Protein AF-A0A919Q0Z6-F1 (afdb_monomer_lite)

Radius of gyration: 33.82 Å; chains: 1; bounding box: 72×71×109 Å

Sequence (475 aa):
MARLAQVIHEHSEQFLPAFARLVAPAEGQSQGYSPLHFELVGRSPQAAGGERELGRWSGFGGCSFVVGEDGRPLDGAAARTTGNVLPLFQGHVELLLTDRRLLAVITEGQTAVGKVGGDTGQLLALVFPLERIESVGVEKRLGAFGGEREGRLSITNIQHVVTLYLDEARPGTKRSILEALVAPVVVARRPTAGALEAVQLAAVERGDREDDEGEYVVLFLHPHSALGDVTTIQPCPSTDPAELAGKAIELLAPRLPGLADADGDAPARALYDVAADALRGLGESDAFVEFAANPVNSSLVRRMLQGAARDDAGLAERIAAAVAAVPQQPPTWHQEVTHGGAAPTAIRPDVRVPAPVTGQRKGPSGGVLVAVFVAVTLCSLALLRWVSTWNFVVLLILLAALAVVVVNVMSEKFADWAFEPFMRRAREKVGKPIQDPETGVEYVPWQHRPLSRQATLILLLAAVVGLALLRLWLG

pLDDT: mean 77.8, std 19.35, range [29.91, 97.94]

Secondary structure (DSSP, 8-state):
-HHHHHHHHHTTTTSSSEEEEEEPPPTT-EEEEGGGTEEEETTEEEPPTTPPEEEEEEEEEEEEEEE-TTSPBPPHHHHTTS-EEEEEEEEEEEEEEESSEEEEEEEEEEETTEEESGGG-EEEEEEEEGGGEEEEEEEEEE-TTS-EEEEEEEEEETTTTEEEEEEEEESS-HHHHHHHHHHHHHHHHGGG--HHHHHHHHHHHTT--EEETTEEEEESS--STTS--------PPP--HHHHHHHHHHHHTTTGGGTTSTT--HHHHHHHHHHHHHHHHTT-HHHHHHHHH-TT--HHHHHHHHHHHHH-HHHHHHHHHHHHHS--PPP-----------PPPP-----PPPPP------PPPTHHHHHHHHHHHHHHHHHHHH--TTSHHHHHHHHHHHHHHHHHHHHHHHHHHHHHHHHHHHHHHS-S-EE-TTT-PEE-------S-HHHHHHHHHHHHHHHHHHHHHH-

Foldseek 3Di:
DVQLLVQCAVCQLVDAQRKHKDQFDDAQDWDADPSQRWIHHRQATDDHPPWAWLDKKKAWWWKKFWADPSNHHDQLVVRQPDTDIDTQWTAIWMWTDILFWIKIKHQATQGSNGGHHDPVSIIMITIHGLLFWFKWKWWWDQDPVRDTDTAKIWTAGRNRRMIIIGRDMPDDGSVVVRVSSLVSSLVRNVVVDDPVLVVLNVCVVVVNWDDDPTMTMRGSDPPPPPPDDDDDDDDDPDLQQLVLLVLLLVLQLVQLVPLVDPPGDVLNVQSLVLLCVLCVVVVNNVVSVVCSVPVVPCPVSSVSSSVSCVVDVVSSVSSSVSSVSRDDDDDDPDDDPDDDDDDDDDDDDDDDDDDDDDPDDDDDDPVVVVVVVVVVVVVVVVVVVPDDPVCVVVVVVVVVVVVVVCCVVCVVVVCCVVCVVVVVVVVVPPPDFDQDPVPRDTDDPDDDPPPPPVVVVVVVVVVVVVVVVVVVVVD

Organism: NCBI:txid685454

Structure (mmCIF, N/CA/C/O backbone):
data_AF-A0A919Q0Z6-F1
#
_entry.id   AF-A0A919Q0Z6-F1
#
loop_
_atom_site.group_PDB
_atom_site.id
_atom_site.type_symbol
_atom_site.label_atom_id
_atom_site.label_alt_id
_atom_site.label_comp_id
_atom_site.label_asym_id
_atom_site.label_entity_id
_atom_site.label_seq_id
_atom_site.pdbx_PDB_ins_code
_atom_site.Cartn_x
_atom_site.Cartn_y
_atom_site.Cartn_z
_atom_site.occupancy
_atom_site.B_iso_or_equiv
_atom_site.auth_seq_id
_atom_site.auth_comp_id
_atom_site.auth_asym_id
_atom_site.auth_atom_id
_atom_site.pdbx_PDB_model_num
ATOM 1 N N . MET A 1 1 ? -16.262 20.160 -0.438 1.00 55.91 1 MET A N 1
ATOM 2 C CA . MET A 1 1 ? -15.847 18.908 0.238 1.00 55.91 1 MET A CA 1
ATOM 3 C C . MET A 1 1 ? -16.934 17.836 0.289 1.00 55.91 1 MET A C 1
ATOM 5 O O . MET A 1 1 ? -16.603 16.708 -0.033 1.00 55.91 1 MET A O 1
ATOM 9 N N . ALA A 1 2 ? -18.207 18.140 0.597 1.00 59.75 2 ALA A N 1
ATOM 10 C CA . ALA A 1 2 ? -19.275 17.119 0.643 1.00 59.75 2 ALA A CA 1
ATOM 11 C C . ALA A 1 2 ? -19.393 16.263 -0.640 1.00 59.75 2 ALA A C 1
ATOM 13 O O . ALA A 1 2 ? -19.505 15.047 -0.556 1.00 59.75 2 ALA A O 1
ATOM 14 N N . ARG A 1 3 ? -19.258 16.884 -1.822 1.00 77.88 3 ARG A N 1
ATOM 15 C CA . ARG A 1 3 ? -19.274 16.178 -3.117 1.00 77.88 3 ARG A CA 1
ATOM 16 C C . ARG A 1 3 ? -18.065 15.257 -3.329 1.00 77.88 3 ARG A C 1
ATOM 18 O O . ARG A 1 3 ? -18.211 14.191 -3.899 1.00 77.88 3 ARG A O 1
ATOM 25 N N . LEU A 1 4 ? -16.890 15.656 -2.842 1.00 75.56 4 LEU A N 1
ATOM 26 C CA . LEU A 1 4 ? -15.650 14.887 -2.972 1.00 75.56 4 LEU A CA 1
ATOM 27 C C . LEU A 1 4 ? -15.687 13.635 -2.089 1.00 75.56 4 LEU A C 1
ATOM 29 O O . LEU A 1 4 ? -15.436 12.541 -2.571 1.00 75.56 4 LEU A O 1
ATOM 33 N N . ALA A 1 5 ? -16.084 13.789 -0.823 1.00 73.38 5 ALA A N 1
ATOM 34 C CA . ALA A 1 5 ? -16.272 12.671 0.102 1.00 73.38 5 ALA A CA 1
ATOM 35 C C . ALA A 1 5 ? -17.281 11.639 -0.427 1.00 73.38 5 ALA A C 1
ATOM 37 O O . ALA A 1 5 ? -17.071 10.437 -0.286 1.00 73.38 5 ALA A O 1
ATOM 38 N N . GLN A 1 6 ? -18.360 12.113 -1.059 1.00 78.69 6 GLN A N 1
ATOM 39 C CA . GLN A 1 6 ? -19.357 11.254 -1.689 1.00 78.69 6 GLN A CA 1
ATOM 40 C C . GLN A 1 6 ? -18.779 10.485 -2.884 1.00 78.69 6 GLN A C 1
ATOM 42 O O . GLN A 1 6 ? -18.912 9.269 -2.921 1.00 78.69 6 GLN A O 1
ATOM 47 N N . VAL A 1 7 ? -18.077 11.157 -3.804 1.00 77.50 7 VAL A N 1
ATOM 48 C CA . VAL A 1 7 ? -17.425 10.504 -4.957 1.00 77.50 7 VAL A CA 1
ATOM 49 C C . VAL A 1 7 ? -16.392 9.470 -4.493 1.00 77.50 7 VAL A C 1
ATOM 51 O O . VAL A 1 7 ? -16.386 8.342 -4.972 1.00 77.50 7 VAL A O 1
ATOM 54 N N . ILE A 1 8 ? -15.563 9.810 -3.503 1.00 75.62 8 ILE A N 1
ATOM 55 C CA . ILE A 1 8 ? -14.590 8.886 -2.896 1.00 75.62 8 ILE A CA 1
ATOM 56 C C . ILE A 1 8 ? -15.295 7.646 -2.329 1.00 75.62 8 ILE A C 1
ATOM 58 O O . ILE A 1 8 ? -14.799 6.534 -2.478 1.00 75.62 8 ILE A O 1
ATOM 62 N N . HIS A 1 9 ? -16.453 7.824 -1.687 1.00 77.12 9 HIS A N 1
ATOM 63 C CA . HIS A 1 9 ? -17.228 6.715 -1.142 1.00 77.12 9 HIS A CA 1
ATOM 64 C C . HIS A 1 9 ? -17.877 5.850 -2.232 1.00 77.12 9 HIS A C 1
ATOM 66 O O . HIS A 1 9 ? -17.826 4.632 -2.131 1.00 77.12 9 HIS A O 1
ATOM 72 N N . GLU A 1 10 ? -18.451 6.461 -3.271 1.00 78.25 10 GLU A N 1
ATOM 73 C CA . GLU A 1 10 ? -19.107 5.761 -4.388 1.00 78.25 10 GLU A CA 1
ATOM 74 C C . GLU A 1 10 ? -18.118 4.939 -5.228 1.00 78.25 10 GLU A C 1
ATOM 76 O O . GLU A 1 10 ? -18.480 3.896 -5.764 1.00 78.25 10 GLU A O 1
ATOM 81 N N . HIS A 1 11 ? -16.862 5.383 -5.311 1.00 76.50 11 HIS A N 1
ATOM 82 C CA . HIS A 1 11 ? -15.800 4.719 -6.067 1.00 76.50 11 HIS A CA 1
ATOM 83 C C . HIS A 1 11 ? -14.819 3.938 -5.183 1.00 76.50 11 HIS A C 1
ATOM 85 O O . HIS A 1 11 ? -13.773 3.523 -5.674 1.00 76.50 11 HIS A O 1
ATOM 91 N N . SER A 1 12 ? -15.116 3.729 -3.895 1.00 76.44 12 SER A N 1
ATOM 92 C CA . SER A 1 12 ? -14.146 3.238 -2.901 1.00 76.44 12 SER A CA 1
ATOM 93 C C . SER A 1 12 ? -13.518 1.875 -3.237 1.00 76.44 12 SER A C 1
ATOM 95 O O . SER A 1 12 ? -12.391 1.585 -2.838 1.00 76.44 12 SER A O 1
ATOM 97 N N . GLU A 1 13 ? -14.227 1.059 -4.016 1.00 76.62 13 GLU A N 1
ATOM 98 C CA . GLU A 1 13 ? -13.803 -0.266 -4.487 1.00 76.62 13 GLU A CA 1
ATOM 99 C C . GLU A 1 13 ? -12.874 -0.208 -5.712 1.00 76.62 13 GLU A C 1
ATOM 101 O O . GLU A 1 13 ? -12.183 -1.177 -6.009 1.00 76.62 13 GLU A O 1
ATOM 106 N N . GLN A 1 14 ? -12.831 0.932 -6.409 1.00 74.81 14 GLN A N 1
ATOM 107 C CA . GLN A 1 14 ? -11.940 1.183 -7.548 1.00 74.81 14 GLN A CA 1
ATOM 108 C C . GLN A 1 14 ? -10.579 1.737 -7.106 1.00 74.81 14 GLN A C 1
ATOM 110 O O . GLN A 1 14 ? -9.629 1.737 -7.888 1.00 74.81 14 GLN A O 1
ATOM 115 N N . PHE A 1 15 ? -10.469 2.213 -5.861 1.00 71.88 15 PHE A N 1
ATOM 116 C CA . PHE A 1 15 ? -9.186 2.603 -5.288 1.00 71.88 15 PHE A CA 1
ATOM 117 C C . PHE A 1 15 ? -8.347 1.367 -4.977 1.00 71.88 15 PHE A C 1
ATOM 119 O O . PHE A 1 15 ? -8.855 0.279 -4.714 1.00 71.88 15 PHE A O 1
ATOM 126 N N . LEU A 1 16 ? -7.034 1.552 -4.958 1.00 71.38 16 LEU A N 1
ATOM 127 C CA . LEU A 1 16 ? -6.092 0.561 -4.466 1.00 71.38 16 LEU A CA 1
ATOM 128 C C . LEU A 1 16 ? -5.193 1.248 -3.431 1.00 71.38 16 LEU A C 1
ATOM 130 O O . LEU A 1 16 ? -4.448 2.155 -3.800 1.00 71.38 16 LEU A O 1
ATOM 134 N N . PRO A 1 17 ? -5.256 0.860 -2.143 1.00 81.12 17 PRO A N 1
ATOM 135 C CA . PRO A 1 17 ? -6.143 -0.140 -1.553 1.00 81.12 17 PRO A CA 1
ATOM 136 C C . PRO A 1 17 ? -7.622 0.195 -1.748 1.00 81.12 17 PRO A C 1
ATOM 138 O O . PRO A 1 17 ? -8.034 1.354 -1.674 1.00 81.12 17 PRO A O 1
ATOM 141 N N . ALA A 1 18 ? -8.417 -0.847 -1.942 1.00 88.06 18 ALA A N 1
ATOM 142 C CA . ALA A 1 18 ? -9.860 -0.712 -1.938 1.00 88.06 18 ALA A CA 1
ATOM 143 C C . ALA A 1 18 ? -10.320 -0.534 -0.487 1.00 88.06 18 ALA A C 1
ATOM 145 O O . ALA A 1 18 ? -9.748 -1.135 0.431 1.00 88.06 18 ALA A O 1
ATOM 146 N N . PHE A 1 19 ? -11.323 0.309 -0.257 1.00 90.69 19 PHE A N 1
ATOM 147 C CA . PHE A 1 19 ? -11.810 0.584 1.093 1.00 90.69 19 PHE A CA 1
ATOM 148 C C . PHE A 1 19 ? -13.331 0.639 1.158 1.00 90.69 19 PHE A C 1
ATOM 150 O O . PHE A 1 19 ? -14.014 0.821 0.155 1.00 90.69 19 PHE A O 1
ATOM 157 N N . ALA A 1 20 ? -13.876 0.463 2.357 1.00 91.31 20 ALA A N 1
ATOM 158 C CA . ALA A 1 20 ? -15.306 0.562 2.611 1.00 91.31 20 ALA A CA 1
ATOM 159 C C . ALA A 1 20 ? -15.561 1.034 4.040 1.00 91.31 20 ALA A C 1
ATOM 161 O O . ALA A 1 20 ? -14.877 0.632 4.985 1.00 91.31 20 ALA A O 1
ATOM 162 N N . ARG A 1 21 ? -16.578 1.882 4.207 1.00 92.62 21 ARG A N 1
ATOM 163 C CA . ARG A 1 21 ? -17.091 2.237 5.530 1.00 92.62 21 ARG A CA 1
ATOM 164 C C . ARG A 1 21 ? -18.138 1.207 5.927 1.00 92.62 21 ARG A C 1
ATOM 166 O O . ARG A 1 21 ? -19.148 1.070 5.243 1.00 92.62 21 ARG A O 1
ATOM 173 N N . LEU A 1 22 ? -17.898 0.500 7.022 1.00 93.44 22 LEU A N 1
ATOM 174 C CA . LEU A 1 22 ? -18.736 -0.606 7.479 1.00 93.44 22 LEU A CA 1
ATOM 175 C C . LEU A 1 22 ? -19.342 -0.280 8.842 1.00 93.44 22 LEU A C 1
ATOM 177 O O . LEU A 1 22 ? -18.814 0.539 9.594 1.00 93.44 22 LEU A O 1
ATOM 181 N N . VAL A 1 23 ? -20.449 -0.939 9.165 1.00 94.12 23 VAL A N 1
ATOM 182 C CA . VAL A 1 23 ? -20.985 -0.973 10.528 1.00 94.12 23 VAL A CA 1
ATOM 183 C C . VAL A 1 23 ? -20.363 -2.177 11.221 1.00 94.12 23 VAL A C 1
ATOM 185 O O . VAL A 1 23 ? -20.382 -3.273 10.669 1.00 94.12 23 VAL A O 1
ATOM 188 N N . ALA A 1 24 ? -19.785 -1.971 12.400 1.00 93.44 24 ALA A N 1
ATOM 189 C CA . ALA A 1 24 ? -19.215 -3.056 13.180 1.00 93.44 24 ALA A CA 1
ATOM 190 C C . ALA A 1 24 ? -20.329 -4.029 13.606 1.00 93.44 24 ALA A C 1
ATOM 192 O O . ALA A 1 24 ? -21.329 -3.574 14.178 1.00 93.44 24 ALA A O 1
ATOM 193 N N . PRO A 1 25 ? -20.178 -5.345 13.378 1.00 93.19 25 PRO A N 1
ATOM 194 C CA . PRO A 1 25 ? -21.082 -6.326 13.958 1.00 93.19 25 PRO A CA 1
ATOM 195 C C . PRO A 1 25 ? -21.065 -6.255 15.491 1.00 93.19 25 PRO A C 1
ATOM 197 O O . PRO A 1 25 ? -20.121 -5.751 16.112 1.00 93.19 25 PRO A O 1
ATOM 200 N N . ALA A 1 26 ? -22.122 -6.781 16.114 1.00 91.62 26 ALA A N 1
ATOM 201 C CA . ALA A 1 26 ? -22.156 -6.920 17.564 1.00 91.62 26 ALA A CA 1
ATOM 202 C C . ALA A 1 26 ? -20.984 -7.790 18.051 1.00 91.62 26 ALA A C 1
ATOM 204 O O . ALA A 1 26 ? -20.453 -8.625 17.315 1.00 91.62 26 ALA A O 1
ATOM 205 N N . GLU A 1 27 ? -20.574 -7.607 19.305 1.00 90.88 27 GLU A N 1
ATOM 206 C CA . GLU A 1 27 ? -19.473 -8.376 19.882 1.00 90.88 27 GLU A CA 1
ATOM 207 C C . GLU A 1 27 ? -19.738 -9.890 19.765 1.00 90.88 27 GLU A C 1
ATOM 209 O O . GLU A 1 27 ? -20.820 -10.377 20.094 1.00 90.88 27 GLU A O 1
ATOM 214 N N . GLY A 1 28 ? -18.762 -10.628 19.229 1.00 90.12 28 GLY A N 1
ATOM 215 C CA . GLY A 1 28 ? -18.873 -12.067 18.966 1.00 90.12 28 GLY A CA 1
ATOM 216 C C . GLY A 1 28 ? -19.616 -12.456 17.680 1.00 90.12 28 GLY A C 1
ATOM 217 O O . GLY A 1 28 ? -19.629 -13.637 17.338 1.00 90.12 28 GLY A O 1
ATOM 218 N N . GLN A 1 29 ? -20.199 -11.507 16.942 1.00 93.50 29 GLN A N 1
ATOM 219 C CA . GLN A 1 29 ? -20.755 -11.768 15.613 1.00 93.50 29 GLN A CA 1
ATOM 220 C C . GLN A 1 29 ? -19.694 -11.580 14.530 1.00 93.50 29 GLN A C 1
ATOM 222 O O . GLN A 1 29 ? -18.863 -10.670 14.604 1.00 93.50 29 GLN A O 1
ATOM 227 N N . SER A 1 30 ? -19.753 -12.448 13.518 1.00 91.56 30 SER A N 1
ATOM 228 C CA . SER A 1 30 ? -18.945 -12.335 12.309 1.00 91.56 30 SER A CA 1
ATOM 229 C C . SER A 1 30 ? -19.768 -11.723 11.179 1.00 91.56 30 SER A C 1
ATOM 231 O O . SER A 1 30 ? -20.939 -12.069 11.005 1.00 91.56 30 SER A O 1
ATOM 233 N N . GLN A 1 31 ? -19.162 -10.817 10.416 1.00 92.75 31 GLN A N 1
ATOM 234 C CA . GLN A 1 31 ? -19.767 -10.224 9.229 1.00 92.75 31 GLN A CA 1
ATOM 235 C C . GLN A 1 31 ? -18.758 -10.193 8.082 1.00 92.75 31 GLN A C 1
ATOM 237 O O . GLN A 1 31 ? -17.675 -9.625 8.211 1.00 92.75 31 GLN A O 1
ATOM 242 N N . GLY A 1 32 ? -19.143 -10.779 6.948 1.00 89.06 32 GLY A N 1
ATOM 243 C CA . GLY A 1 32 ? -18.411 -10.670 5.692 1.00 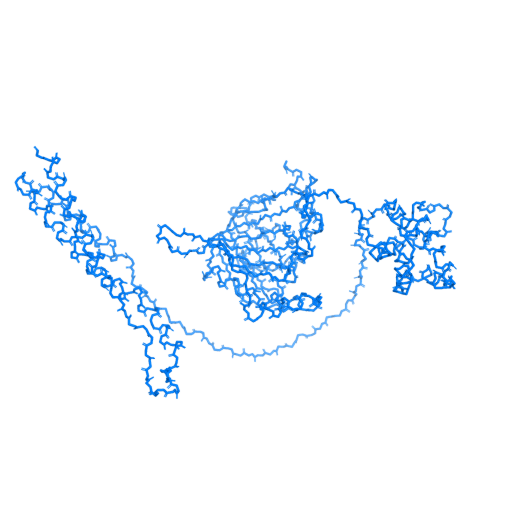89.06 32 GLY A CA 1
ATOM 244 C C . GLY A 1 32 ? -18.871 -9.466 4.866 1.00 89.06 32 GLY A C 1
ATOM 245 O O . GLY A 1 32 ? -20.062 -9.159 4.809 1.00 89.06 32 GLY A O 1
ATOM 246 N N . TYR A 1 33 ? -17.935 -8.815 4.184 1.00 87.50 33 TYR A N 1
ATOM 247 C CA . TYR A 1 33 ? -18.174 -7.792 3.173 1.00 87.50 33 TYR A CA 1
ATOM 248 C C . TYR A 1 33 ? -17.597 -8.272 1.839 1.00 87.50 33 TYR A C 1
ATOM 250 O O . TYR A 1 33 ? -16.385 -8.236 1.614 1.00 87.50 33 TYR A O 1
ATOM 258 N N . SER A 1 34 ? -18.480 -8.768 0.968 1.00 84.00 34 SER A N 1
ATOM 259 C CA . SER A 1 34 ? -18.100 -9.447 -0.278 1.00 84.00 34 SER A CA 1
ATOM 260 C C . SER A 1 34 ? -17.273 -8.596 -1.243 1.00 84.00 34 SER A C 1
ATOM 262 O O . SER A 1 34 ? -16.330 -9.157 -1.792 1.00 84.00 34 SER A O 1
ATOM 264 N N . PRO A 1 35 ? -17.553 -7.296 -1.463 1.00 79.94 35 PRO A N 1
ATOM 265 C CA . PRO A 1 35 ? -16.808 -6.535 -2.469 1.00 79.94 35 PRO A CA 1
ATOM 266 C C . PRO A 1 35 ? -15.308 -6.418 -2.181 1.00 79.94 35 PRO A C 1
ATOM 268 O O . PRO A 1 35 ? -14.501 -6.337 -3.098 1.00 79.94 35 PRO A O 1
ATOM 271 N N . LEU A 1 36 ? -14.920 -6.485 -0.903 1.00 79.88 36 LEU A N 1
ATOM 272 C CA . LEU A 1 36 ? -13.516 -6.524 -0.481 1.00 79.88 36 LEU A CA 1
ATOM 273 C C . LEU A 1 36 ? -13.082 -7.913 0.000 1.00 79.88 36 LEU A C 1
ATOM 275 O O . LEU A 1 36 ? -11.980 -8.053 0.526 1.00 79.88 36 LEU A O 1
ATOM 279 N N . HIS A 1 37 ? -13.950 -8.926 -0.100 1.00 86.50 37 HIS A N 1
ATOM 280 C CA . HIS A 1 37 ? -13.793 -10.242 0.531 1.00 86.50 37 HIS A CA 1
ATOM 281 C C . HIS A 1 37 ? -13.357 -10.154 2.000 1.00 86.50 37 HIS A C 1
ATOM 283 O O . HIS A 1 37 ? -12.488 -10.894 2.441 1.00 86.50 37 HIS A O 1
ATOM 289 N N . PHE A 1 38 ? -13.871 -9.185 2.743 1.00 86.44 38 PHE A N 1
ATOM 290 C CA . PHE A 1 38 ? -13.354 -8.796 4.050 1.00 86.44 38 PHE A CA 1
ATOM 291 C C . PHE A 1 38 ? -14.194 -9.410 5.174 1.00 86.44 38 PHE A C 1
ATOM 293 O O . PHE A 1 38 ? -15.415 -9.376 5.085 1.00 86.44 38 PHE A O 1
ATOM 300 N N . GLU A 1 39 ? -13.581 -9.952 6.228 1.00 91.62 39 GLU A N 1
ATOM 301 C CA . GLU A 1 39 ? -14.304 -10.530 7.372 1.00 91.62 39 GLU A CA 1
ATOM 302 C C . GLU A 1 39 ? -13.998 -9.758 8.662 1.00 91.62 39 GLU A C 1
ATOM 304 O O . GLU A 1 39 ? -12.852 -9.402 8.940 1.00 91.62 39 GLU A O 1
ATOM 309 N N . LEU A 1 40 ? -15.037 -9.499 9.459 1.00 93.44 40 LEU A N 1
ATOM 310 C CA . LEU A 1 40 ? -14.957 -8.852 10.770 1.00 93.44 40 LEU A CA 1
ATOM 311 C C . LEU A 1 40 ? -15.483 -9.774 11.856 1.00 93.44 40 LEU A C 1
ATOM 313 O O . LEU A 1 40 ? -16.508 -10.417 11.653 1.00 93.44 40 LEU A O 1
ATOM 317 N N . VAL A 1 41 ? -14.858 -9.742 13.035 1.00 93.56 41 VAL A N 1
ATOM 318 C CA . VAL A 1 41 ? -15.427 -10.264 14.287 1.00 93.56 41 VAL A CA 1
ATOM 319 C C . VAL A 1 41 ? -15.459 -9.130 15.302 1.00 93.56 41 VAL A C 1
ATOM 321 O O . VAL A 1 41 ? -14.417 -8.647 15.752 1.00 93.56 41 VAL A O 1
ATOM 324 N N . GLY A 1 42 ? -16.660 -8.658 15.637 1.00 92.44 42 GLY A N 1
ATOM 325 C CA . GLY A 1 42 ? -16.822 -7.393 16.354 1.00 92.44 42 GLY A CA 1
ATOM 326 C C . GLY A 1 42 ? -16.197 -6.226 15.575 1.00 92.44 42 GLY A C 1
ATOM 327 O O . GLY A 1 42 ? -16.661 -5.870 14.499 1.00 92.44 42 GLY A O 1
ATOM 328 N N . ARG A 1 43 ? -15.129 -5.618 16.104 1.00 93.25 43 ARG A N 1
ATOM 329 C CA . ARG A 1 43 ? -14.421 -4.493 15.452 1.00 93.25 43 ARG A CA 1
ATOM 330 C C . ARG A 1 43 ? -13.090 -4.878 14.806 1.00 93.25 43 ARG A C 1
ATOM 332 O O . ARG A 1 43 ? -12.455 -4.015 14.208 1.00 93.25 43 ARG A O 1
ATOM 339 N N . SER A 1 44 ? -12.678 -6.135 14.930 1.00 94.00 44 SER A N 1
ATOM 340 C CA . SER A 1 44 ? -11.361 -6.585 14.490 1.00 94.00 44 SER A CA 1
ATOM 341 C C . SER A 1 44 ? -11.449 -7.338 13.161 1.00 94.00 44 SER A C 1
ATOM 343 O O . SER A 1 44 ? -12.383 -8.124 12.968 1.00 94.00 44 SER A O 1
ATOM 345 N N . PRO A 1 45 ? -10.486 -7.134 12.245 1.00 95.81 45 PRO A N 1
ATOM 346 C CA . PRO A 1 45 ? -10.401 -7.904 11.013 1.00 95.81 45 PRO A CA 1
ATOM 347 C C . PRO A 1 45 ? -10.104 -9.379 11.308 1.00 95.81 45 PRO A C 1
ATOM 349 O O . PRO A 1 45 ? -9.355 -9.714 12.236 1.00 95.81 45 PRO A O 1
ATOM 352 N N . GLN A 1 46 ? -10.655 -10.260 10.480 1.00 96.00 46 GLN A N 1
ATOM 353 C CA . GLN A 1 46 ? -10.386 -11.692 10.464 1.00 96.00 46 GLN A CA 1
ATOM 354 C C . GLN A 1 46 ? -9.890 -12.111 9.075 1.00 96.00 46 GLN A C 1
ATOM 356 O O . GLN A 1 46 ? -10.303 -11.557 8.056 1.00 96.00 46 GLN A O 1
ATOM 361 N N . ALA A 1 47 ? -8.971 -13.077 9.041 1.00 94.31 47 ALA A N 1
ATOM 362 C CA . ALA A 1 47 ? -8.528 -13.682 7.793 1.00 94.31 47 ALA A CA 1
ATOM 363 C C . ALA A 1 47 ? -9.704 -14.442 7.168 1.00 94.31 47 ALA A C 1
ATOM 365 O O . ALA A 1 47 ? -10.339 -15.244 7.852 1.00 94.31 47 ALA A O 1
ATOM 366 N N . ALA A 1 48 ? -9.977 -14.190 5.888 1.00 91.62 48 ALA A N 1
ATOM 367 C CA . ALA A 1 48 ? -11.070 -14.857 5.195 1.00 91.62 48 ALA A CA 1
ATOM 368 C C . ALA A 1 48 ? -10.839 -16.371 5.084 1.00 91.62 48 ALA A C 1
ATOM 370 O O . ALA A 1 48 ? -9.708 -16.858 5.172 1.00 91.62 48 ALA A O 1
ATOM 371 N N . GLY A 1 49 ? -11.913 -17.124 4.839 1.00 91.88 49 GLY A N 1
ATOM 372 C CA . GLY A 1 49 ? -11.835 -18.570 4.629 1.00 91.88 49 GLY A CA 1
ATOM 373 C C . GLY A 1 49 ? -10.758 -18.976 3.608 1.00 91.88 49 GLY A C 1
ATOM 374 O O . GLY A 1 49 ? -10.848 -18.650 2.426 1.00 91.88 49 GLY A O 1
ATOM 375 N N . GLY A 1 50 ? -9.747 -19.719 4.069 1.00 93.25 50 GLY A N 1
ATOM 376 C CA . GLY A 1 50 ? -8.628 -20.193 3.243 1.00 93.25 50 GLY A CA 1
ATOM 377 C C . GLY A 1 50 ? -7.385 -19.295 3.240 1.00 93.25 50 GLY A C 1
ATOM 378 O O . GLY A 1 50 ? -6.393 -19.674 2.622 1.00 93.25 50 GLY A O 1
ATOM 379 N N . GLU A 1 51 ? -7.409 -18.154 3.930 1.00 95.19 51 GLU A N 1
ATOM 380 C CA . GLU A 1 51 ? -6.225 -17.325 4.187 1.00 95.19 51 GLU A CA 1
ATOM 381 C C . GLU A 1 51 ? -5.570 -17.691 5.521 1.00 95.19 51 GLU A C 1
ATOM 383 O O . GLU A 1 51 ? -6.236 -18.055 6.495 1.00 95.19 51 GLU A O 1
ATOM 388 N N . ARG A 1 52 ? -4.242 -17.567 5.584 1.00 96.31 52 ARG A N 1
ATOM 389 C CA . ARG A 1 52 ? -3.472 -17.773 6.814 1.00 96.31 52 ARG A CA 1
ATOM 390 C C . ARG A 1 52 ? -3.053 -16.432 7.402 1.00 96.31 52 ARG A C 1
ATOM 392 O O . ARG A 1 52 ? -2.345 -15.672 6.751 1.00 96.31 52 ARG A O 1
ATOM 399 N N . GLU A 1 53 ? -3.421 -16.175 8.657 1.00 97.25 53 GLU A N 1
ATOM 400 C CA . GLU A 1 53 ? -2.905 -15.031 9.422 1.00 97.25 53 GLU A CA 1
ATOM 401 C C . GLU A 1 53 ? -1.392 -15.187 9.650 1.00 97.25 53 GLU A C 1
ATOM 403 O O . GLU A 1 53 ? -0.930 -16.202 10.177 1.00 97.25 53 GLU A O 1
ATOM 408 N N . LEU A 1 54 ? -0.623 -14.184 9.224 1.00 97.12 54 LEU A N 1
ATOM 409 C CA . LEU A 1 54 ? 0.835 -14.130 9.357 1.00 97.12 54 LEU A CA 1
ATOM 410 C C . LEU A 1 54 ? 1.280 -13.148 10.442 1.00 97.12 54 LEU A C 1
ATOM 412 O O . LEU A 1 54 ? 2.324 -13.344 11.061 1.00 97.12 54 LEU A O 1
ATOM 416 N N . GLY A 1 55 ? 0.498 -12.097 10.681 1.00 96.94 55 GLY A N 1
ATOM 417 C CA . GLY A 1 55 ? 0.795 -11.115 11.712 1.00 96.94 55 GLY A CA 1
ATOM 418 C C . GLY A 1 55 ? -0.357 -10.152 11.949 1.00 96.94 55 GLY A C 1
ATOM 419 O O . GLY A 1 55 ? -1.174 -9.905 11.063 1.00 96.94 55 GLY A O 1
ATOM 420 N N . ARG A 1 56 ? -0.408 -9.605 13.163 1.00 97.44 56 ARG A N 1
ATOM 421 C CA . ARG A 1 56 ? -1.438 -8.661 13.590 1.00 97.44 56 ARG A CA 1
ATOM 422 C C . ARG A 1 56 ? -0.830 -7.575 14.455 1.00 97.44 56 ARG A C 1
ATOM 424 O O . ARG A 1 56 ? -0.057 -7.862 15.372 1.00 97.44 56 ARG A O 1
ATOM 431 N N . TRP A 1 57 ? -1.213 -6.337 14.175 1.00 97.44 57 TRP A N 1
ATOM 432 C CA . TRP A 1 57 ? -0.720 -5.153 14.865 1.00 97.44 57 TRP A CA 1
ATOM 433 C C . TRP A 1 57 ? -1.842 -4.153 15.096 1.00 97.44 57 TRP A C 1
ATOM 435 O O . TRP A 1 57 ? -2.875 -4.176 14.446 1.00 97.44 57 TRP A O 1
ATOM 445 N N . SER A 1 58 ? -1.631 -3.255 16.037 1.00 96.56 58 SER A N 1
ATOM 446 C CA . SER A 1 58 ? -2.538 -2.174 16.390 1.00 96.56 58 SER A CA 1
ATOM 447 C C . SER A 1 58 ? -1.722 -0.933 16.709 1.00 96.56 58 SER A C 1
ATOM 449 O O . SER A 1 58 ? -0.574 -1.031 17.151 1.00 96.56 58 SER A O 1
ATOM 451 N N . GLY A 1 59 ? -2.287 0.243 16.486 1.00 95.75 59 GLY A N 1
ATOM 452 C CA . GLY A 1 59 ? -1.549 1.471 16.716 1.00 95.75 59 GLY A CA 1
ATOM 453 C C . GLY A 1 59 ? -2.296 2.720 16.309 1.00 95.75 59 GLY A C 1
ATOM 454 O O . GLY A 1 59 ? -3.523 2.727 16.209 1.00 95.75 59 GLY A O 1
ATOM 455 N N . PHE A 1 60 ? -1.527 3.781 16.100 1.00 96.38 60 PHE A N 1
ATOM 456 C CA . PHE A 1 60 ? -2.017 5.046 15.582 1.00 96.38 60 PHE A CA 1
ATOM 457 C C . PHE A 1 60 ? -1.339 5.315 14.247 1.00 96.38 60 PHE A C 1
ATOM 459 O O . PHE A 1 60 ? -0.116 5.193 14.119 1.00 96.38 60 PHE A O 1
ATOM 466 N N . GLY A 1 61 ? -2.142 5.653 13.251 1.00 95.25 61 GLY A N 1
ATOM 467 C CA . GLY A 1 61 ? -1.667 5.820 11.894 1.00 95.25 61 GLY A CA 1
ATOM 468 C C . GLY A 1 61 ? -2.641 6.601 11.037 1.00 95.25 61 GLY A C 1
ATOM 469 O O . GLY A 1 61 ? -3.628 7.167 11.512 1.00 95.25 61 GLY A O 1
ATOM 470 N N . GLY A 1 62 ? -2.352 6.625 9.750 1.00 94.56 62 GLY A N 1
ATOM 471 C CA . GLY A 1 62 ? -3.197 7.257 8.761 1.00 94.56 62 GLY A CA 1
ATOM 472 C C . GLY A 1 62 ? -2.963 6.673 7.386 1.00 94.56 62 GLY A C 1
ATOM 473 O O . GLY A 1 62 ? -2.062 5.865 7.174 1.00 94.56 62 GLY A O 1
ATOM 474 N N . CYS A 1 63 ? -3.790 7.089 6.446 1.00 93.38 63 CYS A N 1
ATOM 475 C CA . CYS A 1 63 ? -3.607 6.768 5.045 1.00 93.38 63 CYS A CA 1
ATOM 476 C C . CYS A 1 63 ? -3.838 8.031 4.243 1.00 93.38 63 CYS A C 1
ATOM 478 O O . CYS A 1 63 ? -4.817 8.742 4.474 1.00 93.38 63 CYS A O 1
ATOM 480 N N . SER A 1 64 ? -2.951 8.302 3.299 1.00 90.94 64 SER A N 1
ATOM 481 C CA . SER A 1 64 ? -3.107 9.367 2.317 1.00 90.94 64 SER A CA 1
ATOM 482 C C . SER A 1 64 ? -3.183 8.767 0.930 1.00 90.94 64 SER A C 1
ATOM 484 O O . SER A 1 64 ? -2.514 7.771 0.666 1.00 90.94 64 SER A O 1
ATOM 486 N N . PHE A 1 65 ? -3.969 9.379 0.055 1.00 87.12 65 PHE A N 1
ATOM 487 C CA . PHE A 1 65 ? -4.070 8.981 -1.338 1.00 87.12 65 PHE A CA 1
ATOM 488 C C . PHE A 1 65 ? -4.032 10.188 -2.269 1.00 87.12 65 PHE A C 1
ATOM 490 O O . PHE A 1 65 ? -4.348 11.302 -1.852 1.00 87.12 65 PHE A O 1
ATOM 497 N N . VAL A 1 66 ? -3.638 9.966 -3.518 1.00 84.81 66 VAL A N 1
ATOM 498 C CA . VAL A 1 66 ? -3.532 11.002 -4.546 1.00 84.81 66 VAL A CA 1
ATOM 499 C C . VAL A 1 66 ? -4.725 10.899 -5.493 1.00 84.81 66 VAL A C 1
ATOM 501 O O . VAL A 1 66 ? -4.991 9.839 -6.059 1.00 84.81 66 VAL A O 1
ATOM 504 N N . VAL A 1 67 ? -5.468 11.996 -5.646 1.00 83.44 67 VAL A N 1
ATOM 505 C CA . VAL A 1 67 ? -6.630 12.084 -6.548 1.00 83.44 67 VAL A CA 1
ATOM 506 C C . VAL A 1 67 ? -6.455 13.165 -7.599 1.00 83.44 67 VAL A C 1
ATOM 508 O O . VAL A 1 67 ? -5.711 14.130 -7.400 1.00 83.44 67 VAL A O 1
ATOM 511 N N . GLY A 1 68 ? -7.195 13.027 -8.698 1.00 82.50 68 GLY A N 1
ATOM 512 C CA . GLY A 1 68 ? -7.365 14.093 -9.677 1.00 82.50 68 GLY A CA 1
ATOM 513 C C . GLY A 1 68 ? -8.110 15.299 -9.095 1.00 82.50 68 GLY A C 1
ATOM 514 O O . GLY A 1 68 ? -8.663 15.256 -7.993 1.00 82.50 68 GLY A O 1
ATOM 515 N N . GLU A 1 69 ? -8.155 16.398 -9.848 1.00 82.31 69 GLU A N 1
ATOM 516 C CA . GLU A 1 69 ? -8.909 17.603 -9.460 1.00 82.31 69 GLU A CA 1
ATOM 517 C C . GLU A 1 69 ? -10.414 17.339 -9.285 1.00 82.31 69 GLU A C 1
ATOM 519 O O . GLU A 1 69 ? -11.081 17.994 -8.483 1.00 82.31 69 GLU A O 1
ATOM 524 N N . ASP A 1 70 ? -10.945 16.347 -9.999 1.00 79.06 70 ASP A N 1
ATOM 525 C CA . ASP A 1 70 ? -12.336 15.898 -9.927 1.00 79.06 70 ASP A CA 1
ATOM 526 C C . ASP A 1 70 ? -12.623 14.967 -8.734 1.00 79.06 70 ASP A C 1
ATOM 528 O O . ASP A 1 70 ? -13.780 14.613 -8.488 1.00 79.06 70 ASP A O 1
ATOM 532 N N . GLY A 1 71 ? -11.590 14.594 -7.971 1.00 75.94 71 GLY A N 1
ATOM 533 C CA . GLY A 1 71 ? -11.699 13.693 -6.831 1.00 75.94 71 GLY A CA 1
ATOM 534 C C . GLY A 1 71 ? -11.671 12.209 -7.168 1.00 75.94 71 GLY A C 1
ATOM 535 O O . GLY A 1 71 ? -11.875 11.394 -6.265 1.00 75.94 71 GLY A O 1
ATOM 536 N N . ARG A 1 72 ? -11.450 11.846 -8.435 1.00 79.94 72 ARG A N 1
ATOM 537 C CA . ARG A 1 72 ? -11.352 10.448 -8.854 1.00 79.94 72 ARG A CA 1
ATOM 538 C C . ARG A 1 72 ? -9.957 9.881 -8.578 1.00 79.94 72 ARG A C 1
ATOM 540 O O . ARG A 1 72 ? -8.980 10.640 -8.564 1.00 79.94 72 ARG A O 1
ATOM 547 N N . PRO A 1 73 ? -9.849 8.558 -8.347 1.00 72.50 73 PRO A N 1
ATOM 548 C CA . PRO A 1 73 ? -8.553 7.901 -8.286 1.00 72.50 73 PRO A CA 1
ATOM 549 C C . PRO A 1 73 ? -7.793 8.146 -9.587 1.00 72.50 73 PRO A C 1
ATOM 551 O O . PRO A 1 73 ? -8.367 8.063 -10.672 1.00 72.50 73 PRO A O 1
ATOM 554 N N . LEU A 1 74 ? -6.507 8.464 -9.472 1.00 75.06 74 LEU A N 1
ATOM 555 C CA . LEU A 1 74 ? -5.635 8.545 -10.635 1.00 75.06 74 LEU A CA 1
ATOM 556 C C . LEU A 1 74 ? -5.222 7.135 -11.042 1.00 75.06 74 LEU A C 1
ATOM 558 O O . LEU A 1 74 ? -4.801 6.339 -10.200 1.00 75.06 74 LEU A O 1
ATOM 562 N N . ASP A 1 75 ? -5.292 6.845 -12.339 1.00 65.94 75 ASP A N 1
ATOM 563 C CA . ASP A 1 75 ? -4.628 5.671 -12.892 1.00 65.94 75 ASP A CA 1
ATOM 564 C C . ASP A 1 75 ? -3.126 5.782 -12.614 1.00 65.94 75 ASP A C 1
ATOM 566 O O . ASP A 1 75 ? -2.552 6.870 -12.716 1.00 65.94 75 ASP A O 1
ATOM 570 N N . GLY A 1 76 ? -2.482 4.659 -12.270 1.00 60.97 76 GLY A N 1
ATOM 571 C CA . GLY A 1 76 ? -1.125 4.654 -11.710 1.00 60.97 76 GLY A CA 1
ATOM 572 C C . GLY A 1 76 ? -0.135 5.557 -12.451 1.00 60.97 76 GLY A C 1
ATOM 573 O O . GLY A 1 76 ? 0.551 6.339 -11.805 1.00 60.97 76 GLY A O 1
ATOM 574 N N . ALA A 1 77 ? -0.132 5.535 -13.790 1.00 59.38 77 ALA A N 1
ATOM 575 C CA . ALA A 1 77 ? 0.754 6.359 -14.620 1.00 59.38 77 ALA A CA 1
ATOM 576 C C . ALA A 1 77 ? 0.556 7.883 -14.465 1.00 59.38 77 ALA A C 1
ATOM 578 O O . ALA A 1 77 ? 1.525 8.633 -14.560 1.00 59.38 77 ALA A O 1
ATOM 579 N N . ALA A 1 78 ? -0.671 8.352 -14.216 1.00 54.84 78 ALA A N 1
ATOM 580 C CA . ALA A 1 78 ? -0.997 9.777 -14.084 1.00 54.84 78 ALA A CA 1
ATOM 581 C C . ALA A 1 78 ? -0.704 10.337 -12.679 1.00 54.84 78 ALA A C 1
ATOM 583 O O . ALA A 1 78 ? -0.505 11.542 -12.510 1.00 54.84 78 ALA A O 1
ATOM 584 N N . ALA A 1 79 ? -0.638 9.465 -11.671 1.00 55.28 79 ALA A N 1
ATOM 585 C CA . ALA A 1 79 ? -0.440 9.853 -10.278 1.00 55.28 79 ALA A CA 1
ATOM 586 C C . ALA A 1 79 ? 0.947 10.421 -9.967 1.00 55.28 79 ALA A C 1
ATOM 588 O O . ALA A 1 79 ? 1.105 11.168 -9.004 1.00 55.28 79 ALA A O 1
ATOM 589 N N . ARG A 1 80 ? 1.948 10.102 -10.795 1.00 57.62 80 ARG A N 1
ATOM 590 C CA . ARG A 1 80 ? 3.338 10.532 -10.586 1.00 57.62 80 ARG A CA 1
ATOM 591 C C . ARG A 1 80 ? 3.584 12.005 -10.896 1.00 57.62 80 ARG A C 1
ATOM 593 O O . ARG A 1 80 ? 4.569 12.558 -10.420 1.00 57.62 80 ARG A O 1
ATOM 600 N N . THR A 1 81 ? 2.730 12.635 -11.701 1.00 57.19 81 THR A N 1
ATOM 601 C CA . THR A 1 81 ? 2.998 13.975 -12.250 1.00 57.19 81 THR A CA 1
ATOM 602 C C . THR A 1 81 ? 2.052 15.056 -11.747 1.00 57.19 81 THR A C 1
ATOM 604 O O . THR A 1 81 ? 2.450 16.215 -11.673 1.00 57.19 81 THR A O 1
ATOM 607 N N . THR A 1 82 ? 0.810 14.716 -11.399 1.00 65.19 82 THR A N 1
ATOM 608 C CA . THR A 1 82 ? -0.224 15.700 -11.047 1.00 65.19 82 THR A CA 1
ATOM 609 C C . THR A 1 82 ? -1.271 15.066 -10.139 1.00 65.19 82 THR A C 1
ATOM 611 O O . THR A 1 82 ? -1.873 14.071 -10.526 1.00 65.19 82 THR A O 1
ATOM 614 N N . GLY A 1 83 ? -1.537 15.642 -8.967 1.00 77.25 83 GLY A N 1
ATOM 615 C CA . GLY A 1 83 ? -2.628 15.184 -8.109 1.00 77.25 83 GLY A CA 1
ATOM 616 C C . GLY A 1 83 ? -2.633 15.846 -6.738 1.00 77.25 83 GLY A C 1
ATOM 617 O O . GLY A 1 83 ? -1.611 16.336 -6.258 1.00 77.25 83 GLY A O 1
ATOM 618 N N . ASN A 1 84 ? -3.801 15.861 -6.102 1.00 83.38 84 ASN A N 1
ATOM 619 C CA . ASN A 1 84 ? -3.963 16.367 -4.747 1.00 83.38 84 ASN A CA 1
ATOM 620 C C . ASN A 1 84 ? -3.809 15.217 -3.754 1.00 83.38 84 ASN A C 1
ATOM 622 O O . ASN A 1 84 ? -4.569 14.249 -3.802 1.00 83.38 84 ASN A O 1
ATOM 626 N N . VAL A 1 85 ? -2.854 15.342 -2.832 1.00 86.94 85 VAL A N 1
ATOM 627 C CA . VAL A 1 85 ? -2.719 14.408 -1.710 1.00 86.94 85 VAL A CA 1
ATOM 628 C C . VAL A 1 85 ? -3.819 14.702 -0.695 1.00 86.94 85 VAL A C 1
ATOM 630 O O . VAL A 1 85 ? -3.879 15.793 -0.126 1.00 86.94 85 VAL A O 1
ATOM 633 N N . LEU A 1 86 ? -4.683 13.723 -0.448 1.00 87.31 86 LEU A N 1
ATOM 634 C CA . LEU A 1 86 ? -5.764 13.813 0.523 1.00 87.31 86 LEU A CA 1
ATOM 635 C C . LEU A 1 86 ? -5.579 12.783 1.639 1.00 87.31 86 LEU A C 1
ATOM 637 O O . LEU A 1 86 ? -5.309 11.612 1.359 1.00 87.31 86 LEU A O 1
ATOM 641 N N . PRO A 1 87 ? -5.760 13.172 2.913 1.00 90.75 87 PRO A N 1
ATOM 642 C CA . PRO A 1 87 ? -5.824 12.206 3.998 1.00 90.75 87 PRO A CA 1
ATOM 643 C C . PRO A 1 87 ? -7.135 11.415 3.893 1.00 90.75 87 PRO A C 1
ATOM 645 O O . PRO A 1 87 ? -8.220 11.974 4.046 1.00 90.75 87 PRO A O 1
ATOM 648 N N . LEU A 1 88 ? -7.043 10.105 3.656 1.00 89.56 88 LEU A N 1
ATOM 649 C CA . LEU A 1 88 ? -8.178 9.185 3.738 1.00 89.56 88 LEU A CA 1
ATOM 650 C C . LEU A 1 88 ? -8.612 8.996 5.183 1.00 89.56 88 LEU A C 1
ATOM 652 O O . LEU A 1 88 ? -9.806 9.004 5.461 1.00 89.56 88 LEU A O 1
ATOM 656 N N . PHE A 1 89 ? -7.661 8.832 6.101 1.00 93.94 89 PHE A N 1
ATOM 657 C CA . PHE A 1 89 ? -7.950 8.777 7.527 1.00 93.94 89 PHE A CA 1
ATOM 658 C C . PHE A 1 89 ? -6.736 9.118 8.384 1.00 93.94 89 PHE A C 1
ATOM 660 O O . PHE A 1 89 ? -5.592 9.000 7.944 1.00 93.94 89 PHE A O 1
ATOM 667 N N . GLN A 1 90 ? 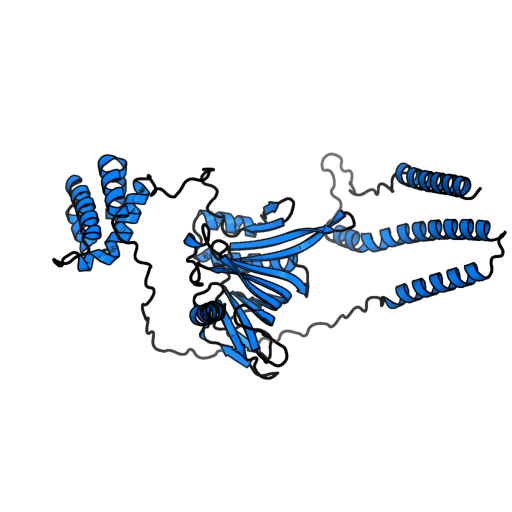-7.014 9.455 9.641 1.00 94.81 90 GLN A N 1
ATOM 668 C CA . GLN A 1 90 ? -6.042 9.479 10.727 1.00 94.81 90 GLN A CA 1
ATOM 669 C C . GLN A 1 90 ? -6.718 8.998 12.015 1.00 94.81 90 GLN A C 1
ATOM 671 O O . GLN A 1 90 ? -7.776 9.515 12.391 1.00 94.81 90 GLN A O 1
ATOM 676 N N . GLY A 1 91 ? -6.135 7.999 12.680 1.00 95.88 91 GLY A N 1
ATOM 677 C CA . GLY A 1 91 ? -6.770 7.384 13.840 1.00 95.88 91 GLY A CA 1
ATOM 678 C C . GLY A 1 91 ? -6.145 6.082 14.331 1.00 95.88 91 GLY A C 1
ATOM 679 O O . GLY A 1 91 ? -5.042 5.696 13.938 1.00 95.88 91 GLY A O 1
ATOM 680 N N . HIS A 1 92 ? -6.885 5.405 15.208 1.00 96.62 92 HIS A N 1
ATOM 681 C CA . HIS A 1 92 ? -6.545 4.076 15.698 1.00 96.62 92 HIS A CA 1
ATOM 682 C C . HIS A 1 92 ? -6.782 3.037 14.610 1.00 96.62 92 HIS A C 1
ATOM 684 O O . HIS A 1 92 ? -7.891 2.922 14.087 1.00 96.62 92 HIS A O 1
ATOM 690 N N . VAL A 1 93 ? -5.735 2.280 14.294 1.00 96.69 93 VAL A N 1
ATOM 691 C CA . VAL A 1 93 ? -5.740 1.285 13.225 1.00 96.69 93 VAL A CA 1
ATOM 692 C C . VAL A 1 93 ? -5.334 -0.081 13.762 1.00 96.69 93 VAL A C 1
ATOM 694 O O . VAL A 1 93 ? -4.384 -0.198 14.537 1.00 96.69 93 VAL A O 1
ATOM 697 N N . GLU A 1 94 ? -6.055 -1.113 13.342 1.00 97.12 94 GLU A N 1
ATOM 698 C CA . GLU A 1 94 ? -5.680 -2.515 13.482 1.00 97.12 94 GLU A CA 1
ATOM 699 C C . GLU A 1 94 ? -5.268 -3.053 12.110 1.00 97.12 94 GLU A C 1
ATOM 701 O O . GLU A 1 94 ? -6.004 -2.917 11.134 1.00 97.12 94 GLU A O 1
ATOM 706 N N . LEU A 1 95 ? -4.078 -3.640 12.033 1.00 97.12 95 LEU A N 1
ATOM 707 C CA . LEU A 1 95 ? -3.533 -4.274 10.845 1.00 97.12 95 LEU A CA 1
ATOM 708 C C . LEU A 1 95 ? -3.561 -5.789 10.997 1.00 97.12 95 LEU A C 1
ATOM 710 O O . LEU A 1 95 ? -3.140 -6.318 12.025 1.00 97.12 95 LEU A O 1
ATOM 714 N N . LEU A 1 96 ? -3.975 -6.475 9.940 1.00 97.56 96 LEU A N 1
ATOM 715 C CA . LEU A 1 96 ? -3.914 -7.925 9.819 1.00 97.56 96 LEU A CA 1
ATOM 716 C C . LEU A 1 96 ? -3.237 -8.285 8.496 1.00 97.56 96 LEU A C 1
ATOM 718 O O . LEU A 1 96 ? -3.762 -8.007 7.423 1.00 97.56 96 LEU A O 1
ATOM 722 N N . LEU A 1 97 ? -2.066 -8.903 8.576 1.00 97.94 97 LEU A N 1
ATOM 723 C CA . LEU A 1 97 ? -1.364 -9.458 7.427 1.00 97.94 97 LEU A CA 1
ATOM 724 C C . LEU A 1 97 ? -1.746 -10.925 7.254 1.00 97.94 97 LEU A C 1
ATOM 726 O O . LEU A 1 97 ? -1.569 -11.732 8.171 1.00 97.94 97 LEU A O 1
ATOM 730 N N . THR A 1 98 ? -2.218 -11.269 6.062 1.00 97.69 98 THR A N 1
ATOM 731 C CA . THR A 1 98 ? -2.429 -12.648 5.628 1.00 97.69 98 THR A CA 1
ATOM 732 C C . THR A 1 98 ? -1.405 -13.039 4.567 1.00 97.69 98 THR A C 1
ATOM 734 O O . THR A 1 98 ? -0.568 -12.238 4.155 1.00 97.69 98 THR A O 1
ATOM 737 N N . ASP A 1 99 ? -1.451 -14.284 4.113 1.00 95.75 99 ASP A N 1
ATOM 738 C CA . ASP A 1 99 ? -0.660 -14.770 2.982 1.00 95.75 99 ASP A CA 1
ATOM 739 C C . ASP A 1 99 ? -1.120 -14.236 1.616 1.00 95.75 99 ASP A C 1
ATOM 741 O O . ASP A 1 99 ? -0.473 -14.523 0.610 1.00 95.75 99 ASP A O 1
ATOM 745 N N . ARG A 1 100 ? -2.198 -13.441 1.570 1.00 94.56 100 ARG A N 1
ATOM 746 C CA . ARG A 1 100 ? -2.724 -12.841 0.333 1.00 94.56 100 ARG A CA 1
ATOM 747 C C . ARG A 1 100 ? -2.761 -11.320 0.340 1.00 94.56 100 ARG A C 1
ATOM 749 O O . ARG A 1 100 ? -2.642 -10.704 -0.715 1.00 94.56 100 ARG A O 1
ATOM 756 N N . ARG A 1 101 ? -2.966 -10.700 1.502 1.00 95.62 101 ARG A N 1
ATOM 757 C CA . ARG A 1 101 ? -3.242 -9.260 1.598 1.00 95.62 101 ARG A CA 1
ATOM 758 C C . ARG A 1 101 ? -2.906 -8.698 2.966 1.00 95.62 101 ARG A C 1
ATOM 760 O O . ARG A 1 101 ? -2.866 -9.408 3.968 1.00 95.62 101 ARG A O 1
ATOM 767 N N . LEU A 1 102 ? -2.716 -7.388 2.998 1.00 96.31 102 LEU A N 1
ATOM 768 C CA . LEU A 1 102 ? -2.699 -6.603 4.217 1.00 96.31 102 LEU A CA 1
ATOM 769 C C . LEU A 1 102 ? -4.063 -5.928 4.388 1.00 96.31 102 LEU A C 1
ATOM 771 O O . LEU A 1 102 ? -4.547 -5.202 3.523 1.00 96.31 102 LEU A O 1
ATOM 775 N N . LEU A 1 103 ? -4.680 -6.176 5.530 1.00 95.88 103 LEU A N 1
ATOM 776 C CA . LEU A 1 103 ? -5.953 -5.616 5.942 1.00 95.88 103 LEU A CA 1
ATOM 777 C C . LEU A 1 103 ? -5.701 -4.512 6.966 1.00 95.88 103 LEU A C 1
ATOM 779 O O . LEU A 1 103 ? -4.896 -4.699 7.877 1.00 95.88 103 LEU A O 1
ATOM 783 N N . ALA A 1 104 ? -6.402 -3.388 6.845 1.00 95.44 104 ALA A N 1
ATOM 784 C CA . ALA A 1 104 ? -6.368 -2.313 7.831 1.00 95.44 104 ALA A CA 1
ATOM 785 C C . ALA A 1 104 ? -7.789 -1.916 8.241 1.00 95.44 104 ALA A C 1
ATOM 787 O O . ALA A 1 104 ? -8.639 -1.682 7.387 1.00 95.44 104 ALA A O 1
ATOM 788 N N . VAL A 1 105 ? -8.046 -1.818 9.543 1.00 96.19 105 VAL A N 1
ATOM 789 C CA . VAL A 1 105 ? -9.329 -1.378 10.102 1.00 96.19 105 VAL A CA 1
ATOM 790 C C . VAL A 1 105 ? -9.120 -0.185 11.001 1.00 96.19 105 VAL A C 1
ATOM 792 O O . VAL A 1 105 ? -8.338 -0.247 11.943 1.00 96.19 105 VAL A O 1
ATOM 795 N N . ILE A 1 106 ? -9.865 0.882 10.747 1.00 96.25 106 ILE A N 1
ATOM 796 C CA . ILE A 1 106 ? -9.829 2.101 11.536 1.00 96.25 106 ILE A CA 1
ATOM 797 C C . ILE A 1 106 ? -11.034 2.075 12.443 1.00 96.25 106 ILE A C 1
ATOM 799 O O . ILE A 1 106 ? -12.178 2.186 11.992 1.00 96.25 106 ILE A O 1
ATOM 803 N N . THR A 1 107 ? -10.756 1.911 13.726 1.00 94.81 107 THR A N 1
ATOM 804 C CA . THR A 1 107 ? -11.776 1.747 14.760 1.00 94.81 107 THR A CA 1
ATOM 805 C C . THR A 1 107 ? -12.185 3.074 15.383 1.00 94.81 107 THR A C 1
ATOM 807 O O . THR A 1 107 ? -13.265 3.158 15.965 1.00 94.81 107 THR A O 1
ATOM 810 N N . GLU A 1 108 ? -11.358 4.112 15.243 1.00 95.19 108 GLU A N 1
ATOM 811 C CA . GLU A 1 108 ? -11.626 5.459 15.740 1.00 95.19 108 GLU A CA 1
ATOM 812 C C . GLU A 1 108 ? -10.783 6.492 14.989 1.00 95.19 108 GLU A C 1
ATOM 814 O O . GLU A 1 108 ? -9.565 6.349 14.906 1.00 95.19 108 GLU A O 1
ATOM 819 N N . GLY A 1 109 ? -11.411 7.541 14.450 1.00 92.88 109 GLY A N 1
ATOM 820 C CA . GLY A 1 109 ? -10.681 8.609 13.766 1.00 92.88 109 GLY A CA 1
ATOM 821 C C . GLY A 1 109 ? -11.534 9.492 12.860 1.00 92.88 109 GLY A C 1
ATOM 822 O O . GLY A 1 109 ? -12.736 9.276 12.676 1.00 92.88 109 GLY A O 1
ATOM 823 N N . GLN A 1 110 ? -10.888 10.505 12.282 1.00 90.75 110 GLN A N 1
ATOM 824 C CA . GLN A 1 110 ? -11.458 11.299 11.193 1.00 90.75 110 GLN A CA 1
ATOM 825 C C . GLN A 1 110 ? -11.084 10.653 9.862 1.00 90.75 110 GLN A C 1
ATOM 827 O O . GLN A 1 110 ? -9.926 10.279 9.665 1.00 90.75 110 GLN A O 1
ATOM 832 N N . THR A 1 111 ? -12.053 10.530 8.955 1.00 91.19 111 THR A N 1
ATOM 833 C CA . THR A 1 111 ? -11.832 9.985 7.610 1.00 91.19 111 THR A CA 1
ATOM 834 C C . THR A 1 111 ? -12.409 10.912 6.546 1.00 91.19 111 THR A C 1
ATOM 836 O O . THR A 1 111 ? -13.327 11.691 6.821 1.00 91.19 111 THR A O 1
ATOM 839 N N . ALA A 1 112 ? -11.916 10.800 5.314 1.00 87.00 112 ALA A N 1
ATOM 840 C CA . ALA A 1 112 ? -12.444 11.519 4.158 1.00 87.00 112 ALA A CA 1
ATOM 841 C C . ALA A 1 112 ? -13.917 11.181 3.878 1.00 87.00 112 ALA A C 1
ATOM 843 O O . ALA A 1 112 ? -14.623 11.985 3.277 1.00 87.00 112 ALA A O 1
ATOM 844 N N . VAL A 1 113 ? -14.396 10.025 4.351 1.00 87.06 113 VAL A N 1
ATOM 845 C CA . VAL A 1 113 ? -15.783 9.557 4.207 1.00 87.06 113 VAL A CA 1
ATOM 846 C C . VAL A 1 113 ? -16.593 9.706 5.504 1.00 87.06 113 VAL A C 1
ATOM 848 O O . VAL A 1 113 ? -17.637 9.077 5.669 1.00 87.06 113 VAL A O 1
ATOM 851 N N . GLY A 1 114 ? -16.142 10.551 6.436 1.00 88.06 114 GLY A N 1
ATOM 852 C CA . GLY A 1 114 ? -16.832 10.866 7.691 1.00 88.06 114 GLY A CA 1
ATOM 853 C C . GLY A 1 114 ? -16.167 10.284 8.942 1.00 88.06 114 GLY A C 1
ATOM 854 O O . GLY A 1 114 ? -15.176 9.562 8.876 1.00 88.06 114 GLY A O 1
ATOM 855 N N . LYS A 1 115 ? -16.695 10.625 10.119 1.00 91.19 115 LYS A N 1
ATOM 856 C CA . LYS A 1 115 ? -16.161 10.142 11.400 1.00 91.19 115 LYS A CA 1
ATOM 857 C C . LYS A 1 115 ? -16.448 8.646 11.572 1.00 91.19 115 LYS A C 1
ATOM 859 O O . LYS A 1 115 ? -17.579 8.222 11.357 1.00 91.19 115 LYS A O 1
ATOM 864 N N . VAL A 1 116 ? -15.448 7.888 12.018 1.00 92.69 116 VAL A N 1
ATOM 865 C CA . VAL A 1 116 ? -15.589 6.475 12.411 1.00 92.69 116 VAL A CA 1
ATOM 866 C C . VAL A 1 116 ? -15.279 6.301 13.898 1.00 92.69 116 VAL A C 1
ATOM 868 O O . VAL A 1 116 ? -14.571 7.116 14.498 1.00 92.69 116 VAL A O 1
ATOM 871 N N . GLY A 1 117 ? -15.823 5.249 14.503 1.00 92.62 117 GLY A N 1
ATOM 872 C CA . GLY A 1 117 ? -15.666 4.937 15.920 1.00 92.62 117 GLY A CA 1
ATOM 873 C C . GLY A 1 117 ? -16.657 5.627 16.857 1.00 92.62 117 GLY A C 1
ATOM 874 O O . GLY A 1 117 ? -17.642 6.248 16.438 1.00 92.62 117 GLY A O 1
ATOM 875 N N . GLY A 1 118 ? -16.400 5.476 18.160 1.00 87.94 118 GLY A N 1
ATOM 876 C CA . GLY A 1 118 ? -17.279 5.947 19.234 1.00 87.94 118 GLY A CA 1
ATOM 877 C C . GLY A 1 118 ? -18.703 5.391 19.116 1.00 87.94 118 GLY A C 1
ATOM 878 O O . GLY A 1 118 ? -18.892 4.197 18.862 1.00 87.94 118 GLY A O 1
ATOM 879 N N . ASP A 1 119 ? -19.681 6.287 19.254 1.00 87.50 119 ASP A N 1
ATOM 880 C CA . ASP A 1 119 ? -21.119 5.979 19.253 1.00 87.50 119 ASP A CA 1
ATOM 881 C C . ASP A 1 119 ? -21.676 5.625 17.868 1.00 87.50 119 ASP A C 1
ATOM 883 O O . ASP A 1 119 ? -22.785 5.111 17.758 1.00 87.50 119 ASP A O 1
ATOM 887 N N . THR A 1 120 ? -20.926 5.889 16.791 1.00 89.44 120 THR A N 1
ATOM 888 C CA . THR A 1 120 ? -21.407 5.612 15.426 1.00 89.44 120 THR A CA 1
ATOM 889 C C . THR A 1 120 ? -21.484 4.117 15.130 1.00 89.44 120 THR A C 1
ATOM 891 O O . THR A 1 120 ? -22.207 3.709 14.224 1.00 89.44 120 THR A O 1
ATOM 894 N N . GLY A 1 121 ? -20.688 3.306 15.839 1.00 92.25 121 GLY A N 1
ATOM 895 C CA . GLY A 1 121 ? -20.476 1.897 15.508 1.00 92.25 121 GLY A CA 1
ATOM 896 C C . GLY A 1 121 ? -19.846 1.673 14.128 1.00 92.25 121 GLY A C 1
ATOM 897 O O . GLY A 1 121 ? -19.744 0.530 13.700 1.00 92.25 121 GLY A O 1
ATOM 898 N N . GLN A 1 122 ? -19.432 2.731 13.424 1.00 95.25 122 GLN A N 1
ATOM 899 C CA . GLN A 1 122 ? -18.842 2.637 12.094 1.00 95.25 122 GLN A CA 1
ATOM 900 C C . GLN A 1 122 ? -17.332 2.445 12.182 1.00 95.25 122 GLN A C 1
ATOM 902 O O . GLN A 1 122 ? -16.681 2.960 13.089 1.00 95.25 122 GLN A O 1
ATOM 907 N N . LEU A 1 123 ? -16.781 1.747 11.200 1.00 95.44 123 LEU A N 1
ATOM 908 C CA . LEU A 1 123 ? -15.351 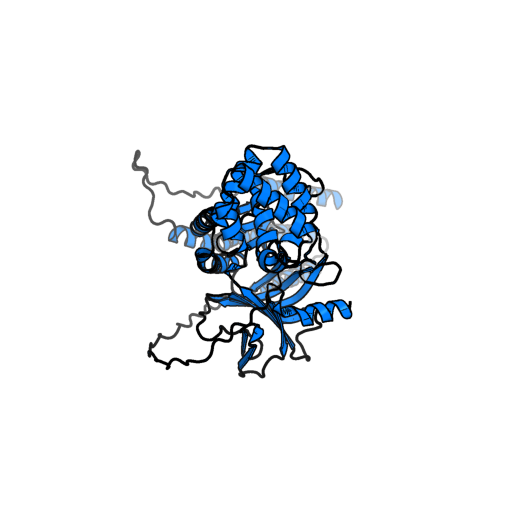1.574 10.983 1.00 95.44 123 LEU A CA 1
ATOM 909 C C . LEU A 1 123 ? -15.019 1.809 9.509 1.00 95.44 123 LEU A C 1
ATOM 911 O O . LEU A 1 123 ? -15.902 1.761 8.649 1.00 95.44 123 LEU A O 1
ATOM 915 N N . LEU A 1 124 ? -13.750 2.065 9.212 1.00 95.19 124 LEU A N 1
ATOM 916 C CA . LEU A 1 124 ? -13.243 2.097 7.840 1.00 95.19 124 LEU A CA 1
ATOM 917 C C . LEU A 1 124 ? -12.329 0.889 7.639 1.00 95.19 124 LEU A C 1
ATOM 919 O O . LEU A 1 124 ? -11.355 0.742 8.370 1.00 95.19 124 LEU A O 1
ATOM 923 N N . ALA A 1 125 ? -12.649 0.027 6.681 1.00 94.56 125 ALA A N 1
ATOM 924 C CA . ALA A 1 125 ? -11.828 -1.117 6.303 1.00 94.56 125 ALA A CA 1
ATOM 925 C C . ALA A 1 125 ? -11.079 -0.813 5.003 1.00 94.56 125 ALA A C 1
ATOM 927 O O . ALA A 1 125 ? -11.663 -0.237 4.087 1.00 94.56 125 ALA A O 1
ATOM 928 N N . LEU A 1 126 ? -9.810 -1.209 4.918 1.00 93.75 126 LEU A N 1
ATOM 929 C CA . LEU A 1 126 ? -8.972 -1.121 3.727 1.00 93.75 126 LEU A CA 1
ATOM 930 C C . LEU A 1 126 ? -8.327 -2.471 3.439 1.00 93.75 126 LEU A C 1
ATOM 932 O O . LEU A 1 126 ? -7.928 -3.192 4.358 1.00 93.75 126 LEU A O 1
ATOM 936 N N . VAL A 1 127 ? -8.169 -2.768 2.153 1.00 93.31 127 VAL A N 1
ATOM 937 C CA . VAL A 1 127 ? -7.552 -3.996 1.660 1.00 93.31 127 VAL A CA 1
ATOM 938 C C . VAL A 1 127 ? -6.434 -3.668 0.680 1.00 93.31 127 VAL A C 1
ATOM 940 O O . VAL A 1 127 ? -6.667 -3.096 -0.383 1.00 93.31 127 VAL A O 1
ATOM 943 N N . PHE A 1 128 ? -5.220 -4.076 1.036 1.00 92.38 128 PHE A N 1
ATOM 944 C CA . PHE A 1 128 ? -4.014 -3.965 0.224 1.00 92.38 128 PHE A CA 1
ATOM 945 C C . PHE A 1 128 ? -3.632 -5.353 -0.306 1.00 92.38 128 PHE A C 1
ATOM 947 O O . PHE A 1 128 ? -3.157 -6.183 0.474 1.00 92.38 128 PHE A O 1
ATOM 954 N N . PRO A 1 129 ? -3.802 -5.633 -1.607 1.00 92.31 129 PRO A N 1
ATOM 955 C CA . PRO A 1 129 ? -3.244 -6.842 -2.206 1.00 92.31 129 PRO A CA 1
ATOM 956 C C . PRO A 1 129 ? -1.714 -6.818 -2.098 1.00 92.31 129 PRO A C 1
ATOM 958 O O . PRO A 1 129 ? -1.094 -5.786 -2.379 1.00 92.31 129 PRO A O 1
ATOM 961 N N . LEU A 1 130 ? -1.094 -7.921 -1.666 1.00 94.50 130 LEU A N 1
ATOM 962 C CA . LEU A 1 130 ? 0.357 -7.946 -1.429 1.00 94.50 130 LEU A CA 1
ATOM 963 C C . LEU A 1 130 ? 1.154 -7.723 -2.713 1.00 94.50 130 LEU A C 1
ATOM 965 O O . LEU A 1 130 ? 2.186 -7.059 -2.686 1.00 94.50 130 LEU A O 1
ATOM 969 N N . GLU A 1 131 ? 0.647 -8.203 -3.846 1.00 91.81 131 GLU A N 1
ATOM 970 C CA . GLU A 1 131 ? 1.261 -8.029 -5.158 1.00 91.81 131 GLU A CA 1
ATOM 971 C C . GLU A 1 131 ? 1.307 -6.563 -5.621 1.00 91.81 131 GLU A C 1
ATOM 973 O O . GLU A 1 131 ? 2.028 -6.218 -6.556 1.00 91.81 131 GLU A O 1
ATOM 978 N N . ARG A 1 132 ? 0.549 -5.684 -4.956 1.00 90.44 132 ARG A N 1
ATOM 979 C CA . ARG A 1 132 ? 0.480 -4.251 -5.256 1.00 90.44 132 ARG A CA 1
ATOM 980 C C . ARG A 1 132 ? 1.347 -3.395 -4.328 1.00 90.44 132 ARG A C 1
ATOM 982 O O . ARG A 1 132 ? 1.543 -2.218 -4.609 1.00 90.44 132 ARG A O 1
ATOM 989 N N . ILE A 1 133 ? 1.913 -3.958 -3.260 1.00 92.38 133 ILE A N 1
ATOM 990 C CA . ILE A 1 133 ? 2.821 -3.223 -2.367 1.00 92.38 133 ILE A CA 1
ATOM 991 C C . ILE A 1 133 ? 4.152 -2.987 -3.088 1.00 92.38 133 ILE A C 1
ATOM 993 O O . ILE A 1 133 ? 4.834 -3.937 -3.472 1.00 92.38 133 ILE A O 1
ATOM 997 N N . GLU A 1 134 ? 4.518 -1.722 -3.285 1.00 91.50 134 GLU A N 1
ATOM 998 C CA . GLU A 1 134 ? 5.728 -1.314 -4.014 1.00 91.50 134 GLU A CA 1
ATOM 999 C C . GLU A 1 134 ? 6.912 -1.073 -3.093 1.00 91.50 134 GLU A C 1
ATOM 1001 O O . GLU A 1 134 ? 8.039 -1.451 -3.422 1.00 91.50 134 GLU A O 1
ATOM 1006 N N . SER A 1 135 ? 6.655 -0.470 -1.934 1.00 92.62 135 SER A N 1
ATOM 1007 C CA . SER A 1 135 ? 7.680 -0.230 -0.934 1.00 92.62 135 SER A CA 1
ATOM 1008 C C . SER A 1 135 ? 7.141 -0.314 0.484 1.00 92.62 135 SER A C 1
ATOM 1010 O O . SER A 1 135 ? 5.967 -0.036 0.756 1.00 92.62 135 SER A O 1
ATOM 1012 N N . VAL A 1 136 ? 8.028 -0.704 1.395 1.00 94.75 136 VAL A N 1
ATOM 1013 C CA . VAL A 1 136 ? 7.807 -0.625 2.838 1.00 94.75 136 VAL A CA 1
ATOM 1014 C C . VAL A 1 136 ? 9.028 0.037 3.459 1.00 94.75 136 VAL A C 1
ATOM 1016 O O . VAL A 1 136 ? 10.142 -0.450 3.280 1.00 94.75 136 VAL A O 1
ATOM 1019 N N . GLY A 1 137 ? 8.822 1.145 4.164 1.00 94.44 137 GLY A N 1
ATOM 1020 C CA . GLY A 1 137 ? 9.886 1.973 4.724 1.00 94.44 137 GLY A CA 1
ATOM 1021 C C . GLY A 1 137 ? 9.706 2.228 6.213 1.00 94.44 137 GLY A C 1
ATOM 1022 O O . GLY A 1 137 ? 8.591 2.244 6.732 1.00 94.44 137 GLY A O 1
ATOM 1023 N N . VAL A 1 138 ? 10.809 2.412 6.932 1.00 95.75 138 VAL A N 1
ATOM 1024 C CA . VAL A 1 138 ? 10.815 2.892 8.315 1.00 95.75 138 VAL A CA 1
ATOM 1025 C C . VAL A 1 138 ? 11.718 4.114 8.401 1.00 95.75 138 VAL A C 1
ATOM 1027 O O . VAL A 1 138 ? 12.939 3.997 8.310 1.00 95.75 138 VAL A O 1
ATOM 1030 N N . GLU A 1 139 ? 11.113 5.275 8.642 1.00 94.38 139 GLU A N 1
ATOM 1031 C CA . GLU A 1 139 ? 11.821 6.527 8.911 1.00 94.38 139 GLU A CA 1
ATOM 1032 C C . GLU A 1 139 ? 12.660 6.365 10.186 1.00 94.38 139 GLU A C 1
ATOM 1034 O O . GLU A 1 139 ? 12.171 5.910 11.227 1.00 94.38 139 GLU A O 1
ATOM 1039 N N . LYS A 1 140 ? 13.925 6.764 10.128 1.00 93.25 140 LYS A N 1
ATOM 1040 C CA . LYS A 1 140 ? 14.816 6.898 11.275 1.00 93.25 140 LYS A CA 1
ATOM 1041 C C . LYS A 1 140 ? 14.732 8.332 11.780 1.00 93.25 140 LYS A C 1
ATOM 1043 O O . LYS A 1 140 ? 14.873 9.289 11.029 1.00 93.25 140 LYS A O 1
ATOM 1048 N N . ARG A 1 141 ? 14.537 8.497 13.085 1.00 92.19 141 ARG A N 1
ATOM 1049 C CA . ARG A 1 141 ? 14.600 9.800 13.750 1.00 92.19 141 ARG A CA 1
ATOM 1050 C C . ARG A 1 141 ? 15.746 9.834 14.736 1.00 92.19 141 ARG A C 1
ATOM 1052 O O . ARG A 1 141 ? 15.921 8.911 15.531 1.00 92.19 141 ARG A O 1
ATOM 1059 N N . LEU A 1 142 ? 16.475 10.942 14.744 1.00 90.38 142 LEU A N 1
ATOM 1060 C CA . LEU A 1 142 ? 17.436 11.241 15.798 1.00 90.38 142 LEU A CA 1
ATOM 1061 C C . LEU A 1 142 ? 16.677 11.483 17.107 1.00 90.38 142 LEU A C 1
ATOM 1063 O O . LEU A 1 142 ? 15.863 12.398 17.231 1.00 90.38 142 LEU A O 1
ATOM 1067 N N . GLY A 1 143 ? 16.916 10.629 18.096 1.00 87.12 143 GLY A N 1
ATOM 1068 C CA . GLY A 1 143 ? 16.408 10.821 19.444 1.00 87.12 143 GLY A CA 1
ATOM 1069 C C . GLY A 1 143 ? 17.089 12.005 20.133 1.00 87.12 143 GLY A C 1
ATOM 1070 O O . GLY A 1 143 ? 18.209 12.380 19.800 1.00 87.12 143 GLY A O 1
ATOM 1071 N N . ALA A 1 144 ? 16.449 12.539 21.178 1.00 85.81 144 ALA A N 1
ATOM 1072 C CA . ALA A 1 144 ? 16.952 13.684 21.952 1.00 85.81 144 ALA A CA 1
ATOM 1073 C C . ALA A 1 144 ? 18.358 13.490 22.567 1.00 85.81 144 ALA A C 1
ATOM 1075 O O . ALA A 1 144 ? 18.987 14.456 22.982 1.00 85.81 144 ALA A O 1
ATOM 1076 N N . PHE A 1 145 ? 18.851 12.249 22.622 1.00 90.44 145 PHE A N 1
ATOM 1077 C CA . PHE A 1 145 ? 20.171 11.883 23.143 1.00 90.44 145 PHE A CA 1
ATOM 1078 C C . PHE A 1 145 ? 21.108 11.325 22.056 1.00 90.44 145 PHE A C 1
ATOM 1080 O O . PHE A 1 145 ? 22.017 10.562 22.365 1.00 90.44 145 PHE A O 1
ATOM 1087 N N . GLY A 1 146 ? 20.853 11.634 20.781 1.00 88.75 146 GLY A N 1
ATOM 1088 C CA . GLY A 1 146 ? 21.696 11.222 19.650 1.00 88.75 146 GLY A CA 1
ATOM 1089 C C . GLY A 1 146 ? 21.561 9.757 19.216 1.00 88.75 146 GLY A C 1
ATOM 1090 O O . GLY A 1 146 ? 22.210 9.353 18.262 1.00 88.75 146 GLY A O 1
ATOM 1091 N N . GLY A 1 147 ? 20.725 8.953 19.882 1.00 89.19 147 GLY A N 1
ATOM 1092 C CA . GLY A 1 147 ? 20.415 7.586 19.447 1.00 89.19 147 GLY A CA 1
ATOM 1093 C C . GLY A 1 147 ? 19.306 7.554 18.395 1.00 89.19 147 GLY A C 1
ATOM 1094 O O . GLY A 1 147 ? 18.318 8.274 18.532 1.00 89.19 147 GLY A O 1
ATOM 1095 N N . GLU A 1 148 ? 19.434 6.696 17.385 1.00 90.06 148 GLU A N 1
ATOM 1096 C CA . GLU A 1 148 ? 18.384 6.471 16.387 1.00 90.06 148 GLU A CA 1
ATOM 1097 C C . GLU A 1 148 ? 17.137 5.838 17.019 1.00 90.06 148 GLU A C 1
ATOM 1099 O O . GLU A 1 148 ? 17.208 4.915 17.836 1.00 90.06 148 GLU A O 1
ATOM 1104 N N . ARG A 1 149 ? 15.966 6.339 16.632 1.00 91.69 149 ARG A N 1
ATOM 1105 C CA . ARG A 1 149 ? 14.656 5.797 16.994 1.00 91.69 149 ARG A CA 1
ATOM 1106 C C . ARG A 1 149 ? 13.826 5.585 15.738 1.00 91.69 149 ARG A C 1
ATOM 1108 O O . ARG A 1 149 ? 13.888 6.380 14.809 1.00 91.69 149 ARG A O 1
ATOM 1115 N N . GLU A 1 150 ? 13.004 4.541 15.739 1.00 91.31 150 GLU A N 1
ATOM 1116 C CA . GLU A 1 150 ? 12.040 4.312 14.661 1.00 91.31 150 GLU A CA 1
ATOM 1117 C C . GLU A 1 150 ? 10.958 5.407 14.686 1.00 91.31 150 GLU A C 1
ATOM 1119 O O . GLU A 1 150 ? 10.178 5.510 15.639 1.00 91.31 150 GLU A O 1
ATOM 1124 N N . GLY A 1 151 ? 10.921 6.218 13.632 1.00 92.50 151 GLY A N 1
ATOM 1125 C CA . GLY A 1 151 ? 9.949 7.271 13.373 1.00 92.50 151 GLY A CA 1
ATOM 1126 C C . GLY A 1 151 ? 8.626 6.696 12.889 1.00 92.50 151 GLY A C 1
ATOM 1127 O O . GLY A 1 151 ? 7.816 6.264 13.701 1.00 92.50 151 GLY A O 1
ATOM 1128 N N . ARG A 1 152 ? 8.398 6.686 11.581 1.00 94.75 152 ARG A N 1
ATOM 1129 C CA . ARG A 1 152 ? 7.153 6.281 10.920 1.00 94.75 152 ARG A CA 1
ATOM 1130 C C . ARG A 1 152 ? 7.377 5.041 10.055 1.00 94.75 152 ARG A C 1
ATOM 1132 O O . ARG A 1 152 ? 8.382 4.968 9.366 1.00 94.75 152 ARG A O 1
ATOM 1139 N N . LEU A 1 153 ? 6.444 4.087 10.084 1.00 95.50 153 LEU A N 1
ATOM 1140 C CA . LEU A 1 153 ? 6.369 3.005 9.092 1.00 95.50 153 LEU A CA 1
ATOM 1141 C C . LEU A 1 153 ? 5.549 3.526 7.916 1.00 95.50 153 LEU A C 1
ATOM 1143 O O . LEU A 1 153 ? 4.467 4.052 8.161 1.00 95.50 153 LEU A O 1
ATOM 1147 N N . SER A 1 154 ? 6.025 3.361 6.691 1.00 94.62 154 SER A N 1
ATOM 1148 C CA . SER A 1 154 ? 5.321 3.659 5.445 1.00 94.62 154 SER A CA 1
ATOM 1149 C C . SER A 1 154 ? 5.106 2.360 4.661 1.00 94.62 154 SER A C 1
ATOM 1151 O O . SER A 1 154 ? 5.997 1.520 4.566 1.00 94.62 154 SER A O 1
ATOM 1153 N N . ILE A 1 155 ? 3.904 2.160 4.129 1.00 94.19 155 ILE A N 1
ATOM 1154 C CA . ILE A 1 155 ? 3.559 1.062 3.221 1.00 94.19 155 ILE A CA 1
ATOM 1155 C C . ILE A 1 155 ? 2.894 1.710 2.015 1.00 94.19 155 ILE A C 1
ATOM 1157 O O . ILE A 1 155 ? 1.838 2.335 2.152 1.00 94.19 155 ILE A O 1
ATOM 1161 N N . THR A 1 156 ? 3.521 1.580 0.850 1.00 90.94 156 THR A N 1
ATOM 1162 C CA . THR A 1 156 ? 3.136 2.331 -0.348 1.00 90.94 156 THR A CA 1
ATOM 1163 C C . THR A 1 156 ? 2.681 1.401 -1.468 1.00 90.94 156 THR A C 1
ATOM 1165 O O . THR A 1 156 ? 3.248 0.325 -1.671 1.00 90.94 156 THR A O 1
ATOM 1168 N N . ASN A 1 157 ? 1.645 1.821 -2.192 1.00 85.81 157 ASN A N 1
ATOM 1169 C CA . ASN A 1 157 ? 1.025 1.101 -3.304 1.00 85.81 157 ASN A CA 1
ATOM 1170 C C . ASN A 1 157 ? 0.937 2.001 -4.560 1.00 85.81 157 ASN A C 1
ATOM 1172 O O . ASN A 1 157 ? 0.817 3.220 -4.422 1.00 85.81 157 ASN A O 1
ATOM 1176 N N . ILE A 1 158 ? 0.973 1.369 -5.746 1.00 62.41 158 ILE A N 1
ATOM 1177 C CA . ILE A 1 158 ? 0.757 1.894 -7.110 1.00 62.41 158 ILE A CA 1
ATOM 1178 C C . ILE A 1 158 ? 1.355 3.261 -7.307 1.00 62.41 158 ILE A C 1
ATOM 1180 O O . ILE A 1 158 ? 0.697 4.269 -7.097 1.00 62.41 158 ILE A O 1
ATOM 1184 N N . GLN A 1 159 ? 2.582 3.307 -7.786 1.00 63.81 159 GLN A N 1
ATOM 1185 C CA . GLN A 1 159 ? 3.230 4.523 -8.226 1.00 63.81 159 GLN A CA 1
ATOM 1186 C C . GLN A 1 159 ? 3.128 5.668 -7.203 1.00 63.81 159 GLN A C 1
ATOM 1188 O O . GLN A 1 159 ? 3.066 6.829 -7.598 1.00 63.81 159 GLN A O 1
ATOM 1193 N N . HIS A 1 160 ? 3.117 5.339 -5.907 1.00 60.66 160 HIS A N 1
ATOM 1194 C CA . HIS A 1 160 ? 2.928 6.270 -4.788 1.00 60.66 160 HIS A CA 1
ATOM 1195 C C . HIS A 1 160 ? 1.543 6.940 -4.679 1.00 60.66 160 HIS A C 1
ATOM 1197 O O . HIS A 1 160 ? 1.412 7.973 -4.022 1.00 60.66 160 HIS A O 1
ATOM 1203 N N . VAL A 1 161 ? 0.492 6.353 -5.262 1.00 70.94 161 VAL A N 1
ATOM 1204 C CA . VAL A 1 161 ? -0.885 6.858 -5.144 1.00 70.94 161 VAL A CA 1
ATOM 1205 C C . VAL A 1 161 ? -1.364 6.752 -3.711 1.00 70.94 161 VAL A C 1
ATOM 1207 O O . VAL A 1 161 ? -2.064 7.654 -3.272 1.00 70.94 161 VAL A O 1
ATOM 1210 N N . VAL A 1 162 ? -1.034 5.679 -2.985 1.00 81.94 162 VAL A N 1
ATOM 1211 C CA . VAL A 1 162 ? -1.521 5.487 -1.613 1.00 81.94 162 VAL A CA 1
ATOM 1212 C C . VAL A 1 162 ? -0.408 5.094 -0.664 1.00 81.94 162 VAL A C 1
ATOM 1214 O O . VAL A 1 162 ? 0.316 4.129 -0.903 1.00 81.94 162 VAL A O 1
ATOM 1217 N N . THR A 1 163 ? -0.351 5.806 0.459 1.00 88.88 163 THR A N 1
ATOM 1218 C CA . THR A 1 163 ? 0.600 5.565 1.542 1.00 88.88 163 THR A CA 1
ATOM 1219 C C . THR A 1 163 ? -0.158 5.346 2.840 1.00 88.88 163 THR A C 1
ATOM 1221 O O . THR A 1 163 ? -0.766 6.270 3.387 1.00 88.88 163 THR A O 1
ATOM 1224 N N . LEU A 1 164 ? -0.093 4.121 3.353 1.00 91.81 164 LEU A N 1
ATOM 1225 C CA . LEU A 1 164 ? -0.463 3.796 4.725 1.00 91.81 164 LEU A CA 1
ATOM 1226 C C . LEU A 1 164 ? 0.738 4.085 5.619 1.00 91.81 164 LEU A C 1
ATOM 1228 O O . LEU A 1 164 ? 1.848 3.646 5.325 1.00 91.81 164 LEU A O 1
ATOM 1232 N N . TYR A 1 165 ? 0.522 4.792 6.722 1.00 94.06 165 TYR A N 1
ATOM 1233 C CA . TYR A 1 165 ? 1.572 5.050 7.691 1.00 94.06 165 TYR A CA 1
ATOM 1234 C C . TYR A 1 165 ? 1.164 4.715 9.120 1.00 94.06 165 TYR A C 1
ATOM 1236 O O . TYR A 1 165 ? 0.022 4.933 9.524 1.00 94.06 165 TYR A O 1
ATOM 1244 N N . LEU A 1 166 ? 2.125 4.216 9.901 1.00 94.75 166 LEU A N 1
ATOM 1245 C CA . LEU A 1 166 ? 1.983 3.990 11.340 1.00 94.75 166 LEU A CA 1
ATOM 1246 C C . LEU A 1 166 ? 3.006 4.828 12.102 1.00 94.75 166 LEU A C 1
ATOM 1248 O O . LEU A 1 166 ? 4.218 4.650 11.946 1.00 94.75 166 LEU A O 1
ATOM 1252 N N . ASP A 1 167 ? 2.513 5.696 12.978 1.00 93.62 167 ASP A N 1
ATOM 1253 C CA . ASP A 1 167 ? 3.344 6.457 13.913 1.00 93.62 167 ASP A CA 1
ATOM 1254 C C . ASP A 1 167 ? 3.605 5.636 15.193 1.00 93.62 167 ASP A C 1
ATOM 1256 O O . ASP A 1 167 ? 4.695 5.679 15.770 1.00 93.62 167 ASP A O 1
ATOM 1260 N N . GLU A 1 168 ? 2.647 4.792 15.587 1.00 91.62 168 GLU A N 1
ATOM 1261 C CA . GLU A 1 168 ? 2.768 3.839 16.693 1.00 91.62 168 GLU A CA 1
ATOM 1262 C C . GLU A 1 168 ? 2.325 2.443 16.261 1.00 91.62 168 GLU A C 1
ATOM 1264 O O . GLU A 1 168 ? 1.391 2.304 15.479 1.00 91.62 168 GLU A O 1
ATOM 1269 N N . ALA A 1 169 ? 2.975 1.406 16.793 1.00 91.38 169 ALA A N 1
ATOM 1270 C CA . ALA A 1 169 ? 2.667 0.020 16.464 1.00 91.38 169 ALA A CA 1
ATOM 1271 C C . ALA A 1 169 ? 2.883 -0.909 17.665 1.00 91.38 169 ALA A C 1
ATOM 1273 O O . ALA A 1 169 ? 3.868 -0.774 18.394 1.00 91.38 169 ALA A O 1
ATOM 1274 N N . ARG A 1 170 ? 1.952 -1.845 17.879 1.00 92.81 170 ARG A N 1
ATOM 1275 C CA . ARG A 1 170 ? 1.971 -2.857 18.943 1.00 92.81 170 ARG A CA 1
ATOM 1276 C C . ARG A 1 170 ? 1.265 -4.141 18.480 1.00 92.81 170 ARG A C 1
ATOM 1278 O O . ARG A 1 170 ? 0.209 -4.038 17.867 1.00 92.81 170 ARG A O 1
ATOM 1285 N N . PRO A 1 171 ? 1.746 -5.339 18.844 1.00 93.00 171 PRO A N 1
ATOM 1286 C CA . PRO A 1 171 ? 3.014 -5.608 19.520 1.00 93.00 171 PRO A CA 1
ATOM 1287 C C . PRO A 1 171 ? 4.220 -5.448 18.575 1.00 93.00 171 PRO A C 1
ATOM 1289 O O . PRO A 1 171 ? 4.074 -5.479 17.363 1.00 93.00 171 PRO A O 1
ATOM 1292 N N . GLY A 1 172 ? 5.428 -5.320 19.124 1.00 91.06 172 GLY A N 1
ATOM 1293 C CA . GLY A 1 172 ? 6.664 -5.300 18.329 1.00 91.06 172 GLY A CA 1
ATOM 1294 C C . GLY A 1 172 ? 7.142 -3.905 17.923 1.00 91.06 172 GLY A C 1
ATOM 1295 O O . GLY A 1 172 ? 6.736 -2.901 18.505 1.00 91.06 172 GLY A O 1
ATOM 1296 N N . THR A 1 173 ? 8.074 -3.868 16.971 1.00 92.19 173 THR A N 1
ATOM 1297 C CA . THR A 1 173 ? 8.672 -2.636 16.430 1.00 92.19 173 THR A CA 1
ATOM 1298 C C . THR A 1 173 ? 8.254 -2.439 14.974 1.00 92.19 173 THR A C 1
ATOM 1300 O O . THR A 1 173 ? 7.859 -3.395 14.304 1.00 92.19 173 THR A O 1
ATOM 1303 N N . LYS A 1 174 ? 8.364 -1.221 14.446 1.00 94.81 174 LYS A N 1
ATOM 1304 C CA . LYS A 1 174 ? 8.036 -0.920 13.046 1.00 94.81 174 LYS A CA 1
ATOM 1305 C C . LYS A 1 174 ? 8.922 -1.718 12.095 1.00 94.81 174 LYS A C 1
ATOM 1307 O O . LYS A 1 174 ? 8.422 -2.274 11.123 1.00 94.81 174 LYS A O 1
ATOM 1312 N N . ARG A 1 175 ? 10.202 -1.896 12.446 1.00 93.44 175 ARG A N 1
ATOM 1313 C CA . ARG A 1 175 ? 11.109 -2.792 11.717 1.00 93.44 175 ARG A CA 1
ATOM 1314 C C . ARG A 1 175 ? 10.611 -4.239 11.701 1.00 93.44 175 ARG A C 1
ATOM 1316 O O . ARG A 1 175 ? 10.696 -4.888 10.670 1.00 93.44 175 ARG A O 1
ATOM 1323 N N . SER A 1 176 ? 10.051 -4.748 12.803 1.00 94.44 176 SER A N 1
ATOM 1324 C CA . SER A 1 176 ? 9.499 -6.113 12.815 1.00 94.44 176 SER A CA 1
ATOM 1325 C C . SER A 1 176 ? 8.267 -6.276 11.917 1.00 94.44 176 SER A C 1
ATOM 1327 O O . SER A 1 176 ? 8.086 -7.345 11.344 1.00 94.44 176 SER A O 1
ATOM 1329 N N . ILE A 1 177 ? 7.456 -5.222 11.758 1.00 94.31 177 ILE A N 1
ATOM 1330 C CA . ILE A 1 177 ? 6.322 -5.217 10.820 1.00 94.31 177 ILE A CA 1
ATOM 1331 C C . ILE A 1 177 ? 6.833 -5.239 9.385 1.00 94.31 177 ILE A C 1
ATOM 1333 O O . ILE A 1 177 ? 6.363 -6.043 8.585 1.00 94.31 177 ILE A O 1
ATOM 1337 N N . LEU A 1 178 ? 7.818 -4.391 9.080 1.00 95.25 178 LEU A N 1
ATOM 1338 C CA . LEU A 1 178 ? 8.466 -4.372 7.774 1.00 95.25 178 LEU A CA 1
ATOM 1339 C C . LEU A 1 178 ? 8.998 -5.762 7.416 1.00 95.25 178 LEU A C 1
ATOM 1341 O O . LEU A 1 178 ? 8.616 -6.296 6.382 1.00 95.25 178 LEU A O 1
ATOM 1345 N N . GLU A 1 179 ? 9.786 -6.399 8.285 1.00 95.19 179 GLU A N 1
ATOM 1346 C CA . GLU A 1 179 ? 10.331 -7.733 7.989 1.00 95.19 179 GLU A CA 1
ATOM 1347 C C . GLU A 1 179 ? 9.243 -8.810 7.858 1.00 95.19 179 GLU A C 1
ATOM 1349 O O . GLU A 1 179 ? 9.376 -9.724 7.046 1.00 95.19 179 GLU A O 1
ATOM 1354 N N . ALA A 1 180 ? 8.138 -8.695 8.603 1.00 95.94 180 ALA A N 1
ATOM 1355 C CA . ALA A 1 180 ? 6.999 -9.600 8.458 1.00 95.94 180 ALA A CA 1
ATOM 1356 C C . ALA A 1 180 ? 6.291 -9.455 7.097 1.00 95.94 180 ALA A C 1
ATOM 1358 O O . ALA A 1 180 ? 5.731 -10.433 6.604 1.00 95.94 180 ALA A O 1
ATOM 1359 N N . LEU A 1 181 ? 6.330 -8.266 6.482 1.00 95.44 181 LEU A N 1
ATOM 1360 C CA . LEU A 1 181 ? 5.740 -7.994 5.168 1.00 95.44 181 LEU A CA 1
ATOM 1361 C C . LEU A 1 181 ? 6.607 -8.479 4.002 1.00 95.44 181 LEU A C 1
ATOM 1363 O O . LEU A 1 181 ? 6.058 -8.853 2.968 1.00 95.44 181 LEU A O 1
ATOM 1367 N N . VAL A 1 182 ? 7.936 -8.503 4.152 1.00 96.06 182 VAL A N 1
ATOM 1368 C CA . VAL A 1 182 ? 8.858 -8.758 3.033 1.00 96.06 182 VAL A CA 1
ATOM 1369 C C . VAL A 1 182 ? 8.586 -10.089 2.336 1.00 96.06 182 VAL A C 1
ATOM 1371 O O . VAL A 1 182 ? 8.315 -10.107 1.136 1.00 96.06 182 VAL A O 1
ATOM 1374 N N . ALA A 1 183 ? 8.645 -11.207 3.063 1.00 96.00 183 ALA A N 1
ATOM 1375 C CA . ALA A 1 183 ? 8.522 -12.524 2.437 1.00 96.00 183 ALA A CA 1
ATOM 1376 C C . ALA A 1 183 ? 7.143 -12.749 1.774 1.00 96.00 183 ALA A C 1
ATOM 1378 O O . ALA A 1 183 ? 7.114 -13.196 0.626 1.00 96.00 183 ALA A O 1
ATOM 1379 N N . PRO A 1 184 ? 6.005 -12.406 2.414 1.00 97.06 184 PRO A N 1
ATOM 1380 C CA . PRO A 1 184 ? 4.692 -12.509 1.775 1.00 97.06 184 PRO A CA 1
ATOM 1381 C C . PRO A 1 184 ? 4.556 -11.654 0.511 1.00 97.06 184 PRO A C 1
ATOM 1383 O O . PRO A 1 184 ? 4.018 -12.136 -0.485 1.00 97.06 184 PRO A O 1
ATOM 1386 N N . VAL A 1 185 ? 5.080 -10.421 0.514 1.00 96.19 185 VAL A N 1
ATOM 1387 C CA . VAL A 1 185 ? 5.053 -9.548 -0.671 1.00 96.19 185 VAL A CA 1
ATOM 1388 C C . VAL A 1 185 ? 5.876 -10.143 -1.811 1.00 96.19 185 VAL A C 1
ATOM 1390 O O . VAL A 1 185 ? 5.391 -10.206 -2.940 1.00 96.19 185 VAL A O 1
ATOM 1393 N N . VAL A 1 186 ? 7.077 -10.661 -1.533 1.00 95.88 186 VAL A N 1
ATOM 1394 C CA . VAL A 1 186 ? 7.889 -11.318 -2.570 1.00 95.88 186 VAL A CA 1
ATOM 1395 C C . VAL A 1 186 ? 7.162 -12.526 -3.169 1.00 95.88 186 VAL A C 1
ATOM 1397 O O . VAL A 1 186 ? 7.112 -12.669 -4.393 1.00 95.88 186 VAL A O 1
ATOM 1400 N N . VAL A 1 187 ? 6.564 -13.376 -2.328 1.00 96.75 187 VAL A N 1
ATOM 1401 C CA . VAL A 1 187 ? 5.805 -14.551 -2.785 1.00 96.75 187 VAL A CA 1
ATOM 1402 C C . VAL A 1 187 ? 4.631 -14.142 -3.675 1.00 96.75 187 VAL A C 1
ATOM 1404 O O . VAL A 1 187 ? 4.430 -14.762 -4.718 1.00 96.75 187 VAL A O 1
ATOM 1407 N N . ALA A 1 188 ? 3.890 -13.098 -3.298 1.00 94.69 188 ALA A N 1
ATOM 1408 C CA . ALA A 1 188 ? 2.738 -12.619 -4.055 1.00 94.69 188 ALA A CA 1
ATOM 1409 C C . ALA A 1 188 ? 3.121 -11.991 -5.407 1.00 94.69 188 ALA A C 1
ATOM 1411 O O . ALA A 1 188 ? 2.396 -12.164 -6.383 1.00 94.69 188 ALA A O 1
ATOM 1412 N N . ARG A 1 189 ? 4.264 -11.295 -5.488 1.00 93.62 189 ARG A N 1
ATOM 1413 C CA . ARG A 1 189 ? 4.716 -10.603 -6.712 1.00 93.62 189 ARG A CA 1
ATOM 1414 C C . ARG A 1 189 ? 5.412 -11.513 -7.720 1.00 93.62 189 ARG A C 1
ATOM 1416 O O . ARG A 1 189 ? 5.325 -11.282 -8.924 1.00 93.62 189 ARG A O 1
ATOM 1423 N N . ARG A 1 190 ? 6.094 -12.564 -7.256 1.00 94.44 190 ARG A N 1
ATOM 1424 C CA . ARG A 1 190 ? 6.902 -13.455 -8.108 1.00 94.44 190 ARG A CA 1
ATOM 1425 C C . ARG A 1 190 ? 6.176 -13.993 -9.358 1.00 94.44 190 ARG A C 1
ATOM 1427 O O . ARG A 1 190 ? 6.820 -14.020 -10.404 1.00 94.44 190 ARG A O 1
ATOM 1434 N N . PRO A 1 191 ? 4.893 -14.411 -9.317 1.00 95.12 191 PRO A N 1
ATOM 1435 C CA . PRO A 1 191 ? 4.205 -14.951 -10.494 1.00 95.12 191 PRO A CA 1
ATOM 1436 C C . PRO A 1 191 ? 4.047 -13.958 -11.651 1.00 95.12 191 PRO A C 1
ATOM 1438 O O . PRO A 1 191 ? 3.926 -14.382 -12.797 1.00 95.12 191 PRO A O 1
ATOM 1441 N N . THR A 1 192 ? 4.036 -12.655 -11.360 1.00 90.19 192 THR A N 1
ATOM 1442 C CA . THR A 1 192 ? 3.838 -11.585 -12.351 1.00 90.19 192 THR A CA 1
ATOM 1443 C C . THR A 1 192 ? 5.105 -10.776 -12.619 1.00 90.19 192 THR A C 1
ATOM 1445 O O . THR A 1 192 ? 5.065 -9.833 -13.406 1.00 90.19 192 THR A O 1
ATOM 1448 N N . ALA A 1 193 ? 6.219 -11.120 -11.967 1.00 91.00 193 ALA A N 1
ATOM 1449 C CA . ALA A 1 193 ? 7.446 -10.344 -12.025 1.00 91.00 193 ALA A CA 1
ATOM 1450 C C . ALA A 1 193 ? 8.126 -10.444 -13.400 1.00 91.00 193 ALA A C 1
ATOM 1452 O O . ALA A 1 193 ? 8.410 -11.535 -13.900 1.00 91.00 193 ALA A O 1
ATOM 1453 N N . GLY A 1 194 ? 8.446 -9.289 -13.988 1.00 90.00 194 GLY A N 1
ATOM 1454 C CA . GLY A 1 194 ? 9.344 -9.211 -15.144 1.00 90.00 194 GLY A CA 1
ATOM 1455 C C . GLY A 1 194 ? 10.790 -9.572 -14.774 1.00 90.00 194 GLY A C 1
ATOM 1456 O O . GLY A 1 194 ? 11.130 -9.695 -13.601 1.00 90.00 194 GLY A O 1
ATOM 1457 N N . ALA A 1 195 ? 11.683 -9.695 -15.763 1.00 90.31 195 ALA A N 1
ATOM 1458 C CA . ALA A 1 195 ? 13.075 -10.105 -15.521 1.00 90.31 195 ALA A CA 1
ATOM 1459 C C . ALA A 1 195 ? 13.822 -9.186 -14.532 1.00 90.31 195 ALA A C 1
ATOM 1461 O O . ALA A 1 195 ? 14.517 -9.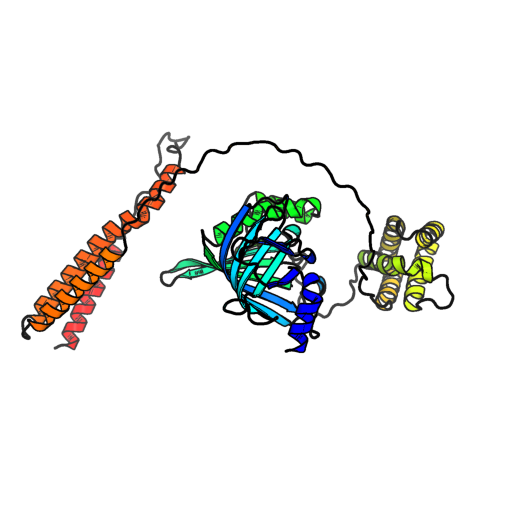675 -13.645 1.00 90.31 195 ALA A O 1
ATOM 1462 N N . LEU A 1 196 ? 13.647 -7.865 -14.655 1.00 89.19 196 LEU A N 1
ATOM 1463 C CA . LEU A 1 196 ? 14.264 -6.889 -13.749 1.00 89.19 196 LEU A CA 1
ATOM 1464 C C . LEU A 1 196 ? 13.685 -6.986 -12.330 1.00 89.19 196 LEU A C 1
ATOM 1466 O O . LEU A 1 196 ? 14.427 -7.017 -11.353 1.00 89.19 196 LEU A O 1
ATOM 1470 N N . GLU A 1 197 ? 12.359 -7.087 -12.222 1.00 90.69 197 GLU A N 1
ATOM 1471 C CA . GLU A 1 197 ? 11.671 -7.243 -10.940 1.00 90.69 197 GLU A CA 1
ATOM 1472 C C . GLU A 1 197 ? 12.072 -8.551 -10.250 1.00 90.69 197 GLU A C 1
ATOM 1474 O O . GLU A 1 197 ? 12.324 -8.558 -9.053 1.00 90.69 197 GLU A O 1
ATOM 1479 N N . ALA A 1 198 ? 12.229 -9.649 -10.989 1.00 92.00 198 ALA A N 1
ATOM 1480 C CA . ALA A 1 198 ? 12.673 -10.922 -10.430 1.00 92.00 198 ALA A CA 1
ATOM 1481 C C . ALA A 1 198 ? 14.072 -10.829 -9.788 1.00 92.00 198 ALA A C 1
ATOM 1483 O O . ALA A 1 198 ? 14.291 -11.408 -8.723 1.00 92.00 198 ALA A O 1
ATOM 1484 N N . VAL A 1 199 ? 15.001 -10.078 -10.396 1.00 92.81 199 VAL A N 1
ATOM 1485 C CA . VAL A 1 199 ? 16.328 -9.808 -9.811 1.00 92.81 199 VAL A CA 1
ATOM 1486 C C . VAL A 1 199 ? 16.193 -9.000 -8.520 1.00 92.81 199 VAL A C 1
ATOM 1488 O O . VAL A 1 199 ? 16.818 -9.348 -7.518 1.00 92.81 199 VAL A O 1
ATOM 1491 N N . GLN A 1 200 ? 15.341 -7.973 -8.517 1.00 91.50 200 GLN A N 1
ATOM 1492 C CA . GLN A 1 200 ? 15.089 -7.148 -7.336 1.00 91.50 200 GLN A CA 1
ATOM 1493 C C . GLN A 1 200 ? 14.462 -7.953 -6.191 1.00 91.50 200 GLN A C 1
ATOM 1495 O O . GLN A 1 200 ? 14.924 -7.889 -5.055 1.00 91.50 200 GLN A O 1
ATOM 1500 N N . LEU A 1 201 ? 13.442 -8.761 -6.480 1.00 93.38 201 LEU A N 1
ATOM 1501 C CA . LEU A 1 201 ? 12.799 -9.619 -5.487 1.00 93.38 201 LEU A CA 1
ATOM 1502 C C . LEU A 1 201 ? 13.797 -10.619 -4.882 1.00 93.38 201 LEU A C 1
ATOM 1504 O O . LEU A 1 201 ? 13.781 -10.839 -3.672 1.00 93.38 201 LEU A O 1
ATOM 1508 N N . ALA A 1 202 ? 14.707 -11.173 -5.691 1.00 93.38 202 ALA A N 1
ATOM 1509 C CA . ALA A 1 202 ? 15.771 -12.046 -5.199 1.00 93.38 202 ALA A CA 1
ATOM 1510 C C . ALA A 1 202 ? 16.779 -11.303 -4.303 1.00 93.38 202 ALA A C 1
ATOM 1512 O O . ALA A 1 202 ? 17.239 -11.857 -3.304 1.00 93.38 202 ALA A O 1
ATOM 1513 N N . ALA A 1 203 ? 17.113 -10.049 -4.622 1.00 92.88 203 ALA A N 1
ATOM 1514 C CA . ALA A 1 203 ? 17.945 -9.197 -3.772 1.00 92.88 203 ALA A CA 1
ATOM 1515 C C . ALA A 1 203 ? 17.273 -8.960 -2.407 1.00 92.88 203 ALA A C 1
ATOM 1517 O O . ALA A 1 203 ? 17.854 -9.237 -1.355 1.00 92.88 203 ALA A O 1
ATOM 1518 N N . VAL A 1 204 ? 15.997 -8.569 -2.420 1.00 94.00 204 VAL A N 1
ATOM 1519 C CA . VAL A 1 204 ? 15.188 -8.357 -1.213 1.00 94.00 204 VAL A CA 1
ATOM 1520 C C . VAL A 1 204 ? 15.115 -9.620 -0.342 1.00 94.00 204 VAL A C 1
ATOM 1522 O O . VAL A 1 204 ? 15.253 -9.529 0.881 1.00 94.00 204 VAL A O 1
ATOM 1525 N N . GLU A 1 205 ? 14.964 -10.808 -0.930 1.00 93.44 205 GLU A N 1
ATOM 1526 C CA . GLU A 1 205 ? 14.966 -12.075 -0.179 1.00 93.44 205 GLU A CA 1
ATOM 1527 C C . GLU A 1 205 ? 16.299 -12.391 0.499 1.00 93.44 205 GLU A C 1
ATOM 1529 O O . GLU A 1 205 ? 16.307 -12.992 1.573 1.00 93.44 205 GLU A O 1
ATOM 1534 N N . ARG A 1 206 ? 17.425 -11.966 -0.085 1.00 94.06 206 ARG A N 1
ATOM 1535 C CA . ARG A 1 206 ? 18.750 -12.101 0.544 1.00 94.06 206 ARG A CA 1
ATOM 1536 C C . ARG A 1 206 ? 18.976 -11.110 1.685 1.00 94.06 206 ARG A C 1
ATOM 1538 O O . ARG A 1 206 ? 19.972 -11.231 2.394 1.00 94.06 206 ARG A O 1
ATOM 1545 N N . GLY A 1 207 ? 18.048 -10.176 1.888 1.00 92.19 207 GLY A N 1
ATOM 1546 C CA . GLY A 1 207 ? 18.159 -9.124 2.890 1.00 92.19 207 GLY A CA 1
ATOM 1547 C C . GLY A 1 207 ? 18.745 -7.825 2.346 1.00 92.19 207 GLY A C 1
ATOM 1548 O O . GLY A 1 207 ? 19.120 -6.980 3.154 1.00 92.19 207 GLY A O 1
ATOM 1549 N N . ASP A 1 208 ? 18.806 -7.649 1.020 1.00 89.88 208 ASP A N 1
ATOM 1550 C CA . ASP A 1 208 ? 19.217 -6.380 0.416 1.00 89.88 208 ASP A CA 1
ATOM 1551 C C . ASP A 1 208 ? 18.119 -5.330 0.678 1.00 89.88 208 ASP A C 1
ATOM 1553 O O . ASP A 1 208 ? 16.914 -5.600 0.558 1.00 89.88 208 ASP A O 1
ATOM 1557 N N . ARG A 1 209 ? 18.534 -4.158 1.160 1.00 89.75 209 ARG A N 1
ATOM 1558 C CA . ARG A 1 209 ? 17.674 -3.076 1.660 1.00 89.75 209 ARG A CA 1
ATOM 1559 C C . ARG A 1 209 ? 18.344 -1.756 1.319 1.00 89.75 209 ARG A C 1
ATOM 1561 O O . ARG A 1 209 ? 19.568 -1.666 1.407 1.00 89.75 209 ARG A O 1
ATOM 1568 N N . GLU A 1 210 ? 17.558 -0.752 0.963 1.00 88.62 210 GLU A N 1
ATOM 1569 C CA . GLU A 1 210 ? 18.078 0.601 0.816 1.00 88.62 210 GLU A CA 1
ATOM 1570 C C . GLU A 1 210 ? 18.140 1.234 2.205 1.00 88.62 210 GLU A C 1
ATOM 1572 O O . GLU A 1 210 ? 17.135 1.312 2.915 1.00 88.62 210 GLU A O 1
ATOM 1577 N N . ASP A 1 211 ? 19.349 1.606 2.619 1.00 84.56 211 ASP A N 1
ATOM 1578 C CA . ASP A 1 211 ? 19.592 2.309 3.873 1.00 84.56 211 ASP A CA 1
ATOM 1579 C C . ASP A 1 211 ? 20.074 3.718 3.532 1.00 84.56 211 ASP A C 1
ATOM 1581 O O . ASP A 1 211 ? 21.256 3.928 3.261 1.00 84.56 211 ASP A O 1
ATOM 1585 N N . ASP A 1 212 ? 19.136 4.661 3.481 1.00 85.44 212 ASP A N 1
ATOM 1586 C CA . ASP A 1 212 ? 19.434 6.083 3.311 1.00 85.44 212 ASP A CA 1
ATOM 1587 C C . ASP A 1 212 ? 19.608 6.738 4.695 1.00 85.44 212 ASP A C 1
ATOM 1589 O O . ASP A 1 212 ? 19.159 6.200 5.717 1.00 85.44 212 ASP A O 1
ATOM 1593 N N . GLU A 1 213 ? 20.251 7.908 4.763 1.00 81.50 213 GLU A N 1
ATOM 1594 C CA . GLU A 1 213 ? 20.628 8.597 6.014 1.00 81.50 213 GLU A CA 1
ATOM 1595 C C . GLU A 1 213 ? 19.439 8.895 6.957 1.00 81.50 213 GLU A C 1
ATOM 1597 O O . GLU A 1 213 ? 19.635 9.245 8.123 1.00 81.50 213 GLU A O 1
ATOM 1602 N N . GLY A 1 214 ? 18.199 8.706 6.501 1.00 85.12 214 GLY A N 1
ATOM 1603 C CA . GLY A 1 214 ? 16.986 8.875 7.296 1.00 85.12 214 GLY A CA 1
ATOM 1604 C C . GLY A 1 214 ? 15.951 7.761 7.170 1.00 85.12 214 GLY A C 1
ATOM 1605 O O . GLY A 1 214 ? 14.904 7.870 7.803 1.00 85.12 214 GLY A O 1
ATOM 1606 N N . GLU A 1 215 ? 16.182 6.696 6.400 1.00 89.88 215 GLU A N 1
ATOM 1607 C CA . GLU A 1 215 ? 15.137 5.698 6.147 1.00 89.88 215 GLU A CA 1
ATOM 1608 C C . GLU A 1 215 ? 15.709 4.307 5.873 1.00 89.88 215 GLU A C 1
ATOM 1610 O O . GLU A 1 215 ? 16.711 4.145 5.187 1.00 89.88 215 GLU A O 1
ATOM 1615 N N . TYR A 1 216 ? 15.040 3.294 6.419 1.00 89.00 216 TYR A N 1
ATOM 1616 C CA . TYR A 1 216 ? 15.269 1.898 6.071 1.00 89.00 216 TYR A CA 1
ATOM 1617 C C . TYR A 1 216 ? 14.139 1.428 5.156 1.00 89.00 216 TYR A C 1
ATOM 1619 O O . TYR A 1 216 ? 13.011 1.267 5.631 1.00 89.00 216 TYR A O 1
ATOM 1627 N N . VAL A 1 217 ? 14.424 1.221 3.869 1.00 91.44 217 VAL A N 1
ATOM 1628 C CA . VAL A 1 217 ? 13.409 0.973 2.835 1.00 91.44 217 VAL A CA 1
ATOM 1629 C C . VAL A 1 217 ? 13.633 -0.358 2.128 1.00 91.44 217 VAL A C 1
ATOM 1631 O O . VAL A 1 217 ? 14.745 -0.741 1.766 1.00 91.44 217 VAL A O 1
ATOM 1634 N N . VAL A 1 218 ? 12.532 -1.069 1.894 1.00 90.44 218 VAL A N 1
ATOM 1635 C CA . VAL A 1 218 ? 12.466 -2.198 0.967 1.00 90.44 218 VAL A CA 1
ATOM 1636 C C . VAL A 1 218 ? 11.722 -1.750 -0.276 1.00 90.44 218 VAL A C 1
ATOM 1638 O O . VAL A 1 218 ? 10.525 -1.471 -0.202 1.00 90.44 218 VAL A O 1
ATOM 1641 N N . LEU A 1 219 ? 12.418 -1.705 -1.411 1.00 90.12 219 LEU A N 1
ATOM 1642 C CA . LEU A 1 219 ? 11.807 -1.501 -2.721 1.00 90.12 219 LEU A CA 1
ATOM 1643 C C . LEU A 1 219 ? 11.584 -2.855 -3.400 1.00 90.12 219 LEU A C 1
ATOM 1645 O O . LEU A 1 219 ? 12.539 -3.570 -3.710 1.00 90.12 219 LEU A O 1
ATOM 1649 N N . PHE A 1 220 ? 10.320 -3.197 -3.649 1.00 87.69 220 PHE A N 1
ATOM 1650 C CA . PHE A 1 220 ? 9.936 -4.391 -4.414 1.00 87.69 220 PHE A CA 1
ATOM 1651 C C . PHE A 1 220 ? 9.880 -4.115 -5.916 1.00 87.69 220 PHE A C 1
ATOM 1653 O O . PHE A 1 220 ? 10.014 -5.030 -6.724 1.00 87.69 220 PHE A O 1
ATOM 1660 N N . LEU A 1 221 ? 9.706 -2.848 -6.286 1.00 83.12 221 LEU A N 1
ATOM 1661 C CA . LEU A 1 221 ? 9.762 -2.365 -7.653 1.00 83.12 221 LEU A CA 1
ATOM 1662 C C . LEU A 1 221 ? 10.623 -1.105 -7.660 1.00 83.12 221 LEU A C 1
ATOM 1664 O O . LEU A 1 221 ? 10.320 -0.159 -6.933 1.00 83.12 221 LEU A O 1
ATOM 1668 N N . HIS A 1 222 ? 11.673 -1.066 -8.482 1.00 65.50 222 HIS A N 1
ATOM 1669 C CA . HIS A 1 222 ? 12.335 0.209 -8.721 1.00 65.50 222 HIS A CA 1
ATOM 1670 C C . HIS A 1 222 ? 11.343 1.134 -9.435 1.00 65.50 222 HIS A C 1
ATOM 1672 O O . HIS A 1 222 ? 10.779 0.739 -10.465 1.00 65.50 222 HIS A O 1
ATOM 1678 N N . PRO A 1 223 ? 11.115 2.365 -8.942 1.00 58.41 223 PRO A N 1
ATOM 1679 C CA . PRO A 1 223 ? 10.518 3.374 -9.796 1.00 58.41 223 PRO A CA 1
ATOM 1680 C C . PRO A 1 223 ? 11.406 3.443 -11.042 1.00 58.41 223 PRO A C 1
ATOM 1682 O O . PRO A 1 223 ? 12.626 3.441 -10.926 1.00 58.41 223 PRO A O 1
ATOM 1685 N N . HIS A 1 224 ? 10.816 3.428 -12.238 1.00 50.00 224 HIS A N 1
ATOM 1686 C CA . HIS A 1 224 ? 11.523 3.418 -13.531 1.00 50.00 224 HIS A CA 1
ATOM 1687 C C . HIS A 1 224 ? 12.573 4.544 -13.740 1.00 50.00 224 HIS A C 1
ATOM 1689 O O . HIS A 1 224 ? 13.175 4.643 -14.803 1.00 50.00 224 HIS A O 1
ATOM 1695 N N . SER A 1 225 ? 12.852 5.364 -12.735 1.00 41.56 225 SER A N 1
ATOM 1696 C CA . SER A 1 225 ? 13.995 6.258 -12.598 1.00 41.56 225 SER A CA 1
ATOM 1697 C C . SER A 1 225 ? 15.307 5.497 -12.331 1.00 41.56 225 SER A C 1
ATOM 1699 O O . SER A 1 225 ? 15.903 5.609 -11.266 1.00 41.56 225 SER A O 1
ATOM 1701 N N . ALA A 1 226 ? 15.760 4.722 -13.318 1.00 37.31 226 ALA A N 1
ATOM 1702 C CA . ALA A 1 226 ? 17.178 4.382 -13.508 1.00 37.31 226 ALA A CA 1
ATOM 1703 C C . ALA A 1 226 ? 17.527 4.127 -14.992 1.00 37.31 226 ALA A C 1
ATOM 1705 O O . ALA A 1 226 ? 18.494 3.439 -15.310 1.00 37.31 226 ALA A O 1
ATOM 1706 N N . LEU A 1 227 ? 16.755 4.714 -15.911 1.00 37.94 227 LEU A N 1
ATOM 1707 C CA . LEU A 1 227 ? 17.216 5.043 -17.259 1.00 37.94 227 LEU A CA 1
ATOM 1708 C C . LEU A 1 227 ? 17.118 6.565 -17.423 1.00 37.94 227 LEU A C 1
ATOM 1710 O O . LEU A 1 227 ? 16.131 7.084 -17.926 1.00 37.94 227 LEU A O 1
ATOM 1714 N N . GLY A 1 228 ? 18.166 7.255 -16.965 1.00 31.69 228 GLY A N 1
ATOM 1715 C CA . GLY A 1 228 ? 18.516 8.610 -17.392 1.00 31.69 228 GLY A CA 1
ATOM 1716 C C . GLY A 1 228 ? 17.968 9.760 -16.548 1.00 31.69 228 GLY A C 1
ATOM 1717 O O . GLY A 1 228 ? 16.787 10.086 -16.606 1.00 31.69 228 GLY A O 1
ATOM 1718 N N . ASP A 1 229 ? 18.883 10.448 -15.862 1.00 35.72 229 ASP A N 1
ATOM 1719 C CA . ASP A 1 229 ? 18.795 11.887 -15.610 1.00 35.72 229 ASP A CA 1
ATOM 1720 C C . ASP A 1 229 ? 18.380 12.622 -16.897 1.00 35.72 229 ASP A C 1
ATOM 1722 O O . ASP A 1 229 ? 19.187 12.775 -17.814 1.00 35.72 229 ASP A O 1
ATOM 1726 N N . VAL A 1 230 ? 17.141 13.111 -16.966 1.00 31.95 230 VAL A N 1
ATOM 1727 C CA . VAL A 1 230 ? 16.772 14.217 -17.856 1.00 31.95 230 VAL A CA 1
ATOM 1728 C C . VAL A 1 230 ? 15.861 15.166 -17.091 1.00 31.95 230 VAL A C 1
ATOM 1730 O O . VAL A 1 230 ? 14.727 14.861 -16.731 1.00 31.95 230 VAL A O 1
ATOM 1733 N N . THR A 1 231 ? 16.412 16.342 -16.842 1.00 31.17 231 THR A N 1
ATOM 1734 C CA . THR A 1 231 ? 15.776 17.529 -16.291 1.00 31.17 231 THR A CA 1
ATOM 1735 C C . THR A 1 231 ? 14.518 17.912 -17.083 1.00 31.17 231 THR A C 1
ATOM 1737 O O . THR A 1 231 ? 14.560 18.094 -18.294 1.00 31.17 231 THR A O 1
ATOM 1740 N N . THR A 1 232 ? 13.411 18.070 -16.359 1.00 44.75 232 THR A N 1
ATOM 1741 C CA . THR A 1 232 ? 12.254 18.951 -16.598 1.00 44.75 232 THR A CA 1
ATOM 1742 C C . THR A 1 232 ? 12.041 19.505 -18.019 1.00 44.75 232 THR A C 1
ATOM 1744 O O . THR A 1 232 ? 12.389 20.656 -18.259 1.00 44.75 232 THR A O 1
ATOM 1747 N N . ILE A 1 233 ? 11.357 18.782 -18.920 1.00 30.39 233 ILE A N 1
ATOM 1748 C CA . ILE A 1 233 ? 10.580 19.379 -20.031 1.00 30.39 233 ILE A CA 1
ATOM 1749 C C . ILE A 1 233 ? 9.334 18.512 -20.307 1.00 30.39 233 ILE A C 1
ATOM 1751 O O . ILE A 1 233 ? 9.406 17.289 -20.324 1.00 30.39 233 ILE A O 1
ATOM 1755 N N . GLN A 1 234 ? 8.194 19.186 -20.477 1.00 35.44 234 GLN A N 1
ATOM 1756 C CA . GLN A 1 234 ? 6.900 18.748 -21.031 1.00 35.44 234 GLN A CA 1
ATOM 1757 C C . GLN A 1 234 ? 6.969 17.483 -21.927 1.00 35.44 234 GLN A C 1
ATOM 1759 O O . GLN A 1 234 ? 7.846 17.429 -22.789 1.00 35.44 234 GLN A O 1
ATOM 1764 N N . PRO A 1 235 ? 6.055 16.493 -21.802 1.00 38.25 235 PRO A N 1
ATOM 1765 C CA . PRO A 1 235 ? 6.163 15.247 -22.556 1.00 38.25 235 PRO A CA 1
ATOM 1766 C C . PRO A 1 235 ? 5.948 15.500 -24.052 1.00 38.25 235 PRO A C 1
ATOM 1768 O O . PRO A 1 235 ? 4.823 15.692 -24.513 1.00 38.25 235 PRO A O 1
ATOM 1771 N N . CYS A 1 236 ? 7.037 15.472 -24.817 1.00 34.09 236 CYS A N 1
ATOM 1772 C CA . CYS A 1 236 ? 6.973 15.095 -26.222 1.00 34.09 236 CYS A CA 1
ATOM 1773 C C . CYS A 1 236 ? 6.665 13.588 -26.305 1.00 34.09 236 CYS A C 1
ATOM 1775 O O . CYS A 1 236 ? 7.152 12.829 -25.462 1.00 34.09 236 CYS A O 1
ATOM 1777 N N . PRO A 1 237 ? 5.879 13.130 -27.297 1.00 49.25 237 PRO A N 1
ATOM 1778 C CA . PRO A 1 237 ? 5.752 11.701 -27.578 1.00 49.25 237 PRO A CA 1
ATOM 1779 C C . PRO A 1 237 ? 7.151 11.116 -27.818 1.00 49.25 237 PRO A C 1
ATOM 1781 O O . PRO A 1 237 ? 8.004 11.794 -28.397 1.00 49.25 237 PRO A O 1
ATOM 1784 N N . SER A 1 238 ? 7.411 9.902 -27.326 1.00 56.75 238 SER A N 1
ATOM 1785 C CA . SER A 1 238 ? 8.736 9.292 -27.440 1.00 56.75 238 SER A CA 1
ATOM 1786 C C . SER A 1 238 ? 9.185 9.243 -28.903 1.00 56.75 238 SER A C 1
ATOM 1788 O O . SER A 1 238 ? 8.414 8.926 -29.807 1.00 56.75 238 SER A O 1
ATOM 1790 N N . THR A 1 239 ? 10.440 9.623 -29.142 1.00 64.69 239 THR A N 1
ATOM 1791 C CA . THR A 1 239 ? 11.063 9.618 -30.472 1.00 64.69 239 THR A CA 1
ATOM 1792 C C . THR A 1 239 ? 11.626 8.253 -30.849 1.00 64.69 239 THR A C 1
ATOM 1794 O O . THR A 1 239 ? 12.164 8.124 -31.945 1.00 64.69 239 THR A O 1
ATOM 1797 N N . ASP A 1 240 ? 11.523 7.241 -29.977 1.00 84.12 240 ASP A N 1
ATOM 1798 C CA . ASP A 1 240 ? 11.976 5.888 -30.293 1.00 84.12 240 ASP A CA 1
ATOM 1799 C C . ASP A 1 240 ? 11.027 5.248 -31.326 1.00 84.12 240 ASP A C 1
ATOM 1801 O O . ASP A 1 240 ? 9.866 4.954 -31.004 1.00 84.12 240 ASP A O 1
ATOM 1805 N N . PRO A 1 241 ? 11.496 4.982 -32.563 1.00 81.81 241 PRO A N 1
ATOM 1806 C CA . PRO A 1 241 ? 10.672 4.371 -33.600 1.00 81.81 241 PRO A CA 1
ATOM 1807 C C . PRO A 1 241 ? 10.091 3.011 -33.186 1.00 81.81 241 PRO A C 1
ATOM 1809 O O . PRO A 1 241 ? 9.015 2.627 -33.655 1.00 81.81 241 PRO A O 1
ATOM 1812 N N . ALA A 1 242 ? 10.767 2.284 -32.285 1.00 80.31 242 ALA A N 1
ATOM 1813 C CA . ALA A 1 242 ? 10.314 0.974 -31.830 1.00 80.31 242 ALA A CA 1
ATOM 1814 C C . ALA A 1 242 ? 9.088 1.059 -30.899 1.00 80.31 242 ALA A C 1
ATOM 1816 O O . ALA A 1 242 ? 8.180 0.218 -30.977 1.00 80.31 242 ALA A O 1
ATOM 1817 N N . GLU A 1 243 ? 9.041 2.077 -30.041 1.00 84.75 243 GLU A N 1
ATOM 1818 C CA . GLU A 1 243 ? 7.910 2.344 -29.148 1.00 84.75 243 GLU A CA 1
ATOM 1819 C C . GLU A 1 243 ? 6.708 2.898 -29.918 1.00 84.75 243 GLU A C 1
ATOM 1821 O O . GLU A 1 243 ? 5.577 2.455 -29.699 1.00 84.75 243 GLU A O 1
ATOM 1826 N N . LEU A 1 244 ? 6.954 3.793 -30.883 1.00 89.12 244 LEU A N 1
ATOM 1827 C CA . LEU A 1 244 ? 5.921 4.367 -31.751 1.00 89.12 244 LEU A CA 1
ATOM 1828 C C . LEU A 1 244 ? 5.151 3.287 -32.520 1.00 89.12 244 LEU A C 1
ATOM 1830 O O . LEU A 1 244 ? 3.920 3.303 -32.559 1.00 89.12 244 LEU A O 1
ATOM 1834 N N . ALA A 1 245 ? 5.861 2.299 -33.068 1.00 89.00 245 ALA A N 1
ATOM 1835 C CA . ALA A 1 245 ? 5.252 1.148 -33.726 1.00 89.00 245 ALA A CA 1
ATOM 1836 C C . ALA A 1 245 ? 4.438 0.268 -32.757 1.00 89.00 245 ALA A C 1
ATOM 1838 O O . ALA A 1 245 ? 3.352 -0.198 -33.104 1.00 89.00 245 ALA A O 1
ATOM 1839 N N . GLY A 1 246 ? 4.920 0.059 -31.526 1.00 89.56 246 GLY A N 1
ATOM 1840 C CA . GLY A 1 246 ? 4.178 -0.669 -30.491 1.00 89.56 246 GLY A CA 1
ATOM 1841 C C . GLY A 1 246 ? 2.854 0.015 -30.143 1.00 89.56 246 GLY A C 1
ATOM 1842 O O . GLY A 1 246 ? 1.800 -0.629 -30.156 1.00 89.56 246 GLY A O 1
ATOM 1843 N N . LYS A 1 247 ? 2.912 1.334 -29.932 1.00 91.25 247 LYS A N 1
ATOM 1844 C CA . LYS A 1 247 ? 1.765 2.180 -29.599 1.00 91.25 247 LYS A CA 1
ATOM 1845 C C . LYS A 1 247 ? 0.756 2.281 -30.744 1.00 91.25 247 LYS A C 1
ATOM 1847 O O . LYS A 1 247 ? -0.447 2.229 -30.497 1.00 91.25 247 LYS A O 1
ATOM 1852 N N . ALA A 1 248 ? 1.225 2.374 -31.989 1.00 93.56 248 ALA A N 1
ATOM 1853 C CA . ALA A 1 248 ? 0.369 2.375 -33.173 1.00 93.56 248 ALA A CA 1
ATOM 1854 C C . ALA A 1 248 ? -0.516 1.121 -33.236 1.00 93.56 248 ALA A C 1
ATOM 1856 O O . ALA A 1 248 ? -1.729 1.215 -33.420 1.00 93.56 248 ALA A O 1
ATOM 1857 N N . ILE A 1 249 ? 0.075 -0.053 -33.007 1.00 93.81 249 ILE A N 1
ATOM 1858 C CA . ILE A 1 249 ? -0.640 -1.333 -33.022 1.00 93.81 249 ILE A CA 1
ATOM 1859 C C . ILE A 1 249 ? -1.632 -1.452 -31.863 1.00 93.81 249 ILE A C 1
ATOM 1861 O O . ILE A 1 249 ? -2.744 -1.930 -32.069 1.00 93.81 249 ILE A O 1
ATOM 1865 N N . GLU A 1 250 ? -1.277 -0.978 -30.669 1.00 91.19 250 GLU A N 1
ATOM 1866 C CA . GLU A 1 250 ? -2.187 -0.957 -29.513 1.00 91.19 250 GLU A CA 1
ATOM 1867 C C . GLU A 1 250 ? -3.411 -0.067 -29.738 1.00 91.19 250 GLU A C 1
ATOM 1869 O O . GLU A 1 250 ? -4.513 -0.412 -29.315 1.00 91.19 250 GLU A O 1
ATOM 1874 N N . LEU A 1 251 ? -3.236 1.063 -30.427 1.00 91.56 251 LEU A N 1
ATOM 1875 C CA . LEU A 1 251 ? -4.335 1.968 -30.762 1.00 91.56 251 LEU A CA 1
ATOM 1876 C C . LEU A 1 251 ? -5.213 1.430 -31.893 1.00 91.56 251 LEU A C 1
ATOM 1878 O O . LEU A 1 251 ? -6.431 1.630 -31.858 1.00 91.56 251 LEU A O 1
ATOM 1882 N N . LEU A 1 252 ? -4.616 0.745 -32.872 1.00 91.62 252 LEU A N 1
ATOM 1883 C CA . LEU A 1 252 ? -5.335 0.163 -34.003 1.00 91.62 252 LEU A CA 1
ATOM 1884 C C . LEU A 1 252 ? -6.123 -1.089 -33.615 1.00 91.62 252 LEU A C 1
ATOM 1886 O O . LEU A 1 252 ? -7.289 -1.189 -33.982 1.00 91.62 252 LEU A O 1
ATOM 1890 N N . ALA A 1 253 ? -5.531 -2.016 -32.855 1.00 91.00 253 ALA A N 1
ATOM 1891 C CA . ALA A 1 253 ? -6.108 -3.331 -32.563 1.00 91.00 253 ALA A CA 1
ATOM 1892 C C . ALA A 1 253 ? -7.597 -3.323 -32.135 1.00 91.00 253 ALA A C 1
ATOM 1894 O O . ALA A 1 253 ? -8.376 -4.063 -32.738 1.00 91.00 253 ALA A O 1
ATOM 1895 N N . PRO A 1 254 ? -8.047 -2.485 -31.177 1.00 88.94 254 PRO A N 1
ATOM 1896 C CA . PRO A 1 254 ? -9.456 -2.446 -30.774 1.00 88.94 254 PRO A CA 1
ATOM 1897 C C . PRO A 1 254 ? -10.387 -1.767 -31.796 1.00 88.94 254 PRO A C 1
ATOM 1899 O O . PRO A 1 254 ? -11.603 -1.893 -31.682 1.00 88.94 254 PRO A O 1
ATOM 1902 N N . ARG A 1 255 ? -9.845 -1.038 -32.782 1.00 89.12 255 ARG A N 1
ATOM 1903 C CA . ARG A 1 255 ? -10.601 -0.240 -33.766 1.00 89.12 255 ARG A CA 1
ATOM 1904 C C . ARG A 1 255 ? -10.719 -0.909 -35.138 1.00 89.12 255 ARG A C 1
ATOM 1906 O O . ARG A 1 255 ? -11.602 -0.539 -35.906 1.00 89.12 255 ARG A O 1
ATOM 1913 N N . LEU A 1 256 ? -9.882 -1.905 -35.439 1.00 87.56 256 LEU A N 1
ATOM 1914 C CA . LEU A 1 256 ? -9.865 -2.610 -36.732 1.00 87.56 256 LEU A CA 1
ATOM 1915 C C . LEU A 1 256 ? -11.231 -3.168 -37.171 1.00 87.56 256 LEU A C 1
ATOM 1917 O O . LEU A 1 256 ? -11.571 -2.957 -38.335 1.00 87.56 256 LEU A O 1
ATOM 1921 N N . PRO A 1 257 ? -12.059 -3.780 -36.293 1.00 82.31 257 PRO A N 1
ATOM 1922 C CA . PRO A 1 257 ? -13.366 -4.298 -36.705 1.00 82.31 257 PRO A CA 1
ATOM 1923 C C . PRO A 1 257 ? -14.336 -3.225 -37.228 1.00 82.31 257 PRO A C 1
ATOM 1925 O O . PRO A 1 257 ? -15.198 -3.546 -38.037 1.00 82.31 257 PRO A O 1
ATOM 1928 N N . GLY A 1 258 ? -14.196 -1.968 -36.786 1.00 76.62 258 GLY A N 1
ATOM 1929 C CA . GLY A 1 258 ? -15.070 -0.850 -37.172 1.00 76.62 258 GLY A CA 1
ATOM 1930 C C . GLY A 1 258 ? -14.502 0.065 -38.262 1.00 76.62 258 GLY A C 1
ATOM 1931 O O . GLY A 1 258 ? -15.209 0.928 -38.767 1.00 76.62 258 GLY A O 1
ATOM 1932 N N . LEU A 1 259 ? -13.234 -0.108 -38.654 1.00 81.50 259 LEU A N 1
ATOM 1933 C CA . LEU A 1 259 ? -12.602 0.701 -39.707 1.00 81.50 259 LEU A CA 1
ATOM 1934 C C . LEU A 1 259 ? -13.041 0.306 -41.129 1.00 81.50 259 LEU A C 1
ATOM 1936 O O . LEU A 1 259 ? -12.674 0.994 -42.083 1.00 81.50 259 LEU A O 1
ATOM 1940 N N . ALA A 1 260 ? -13.787 -0.794 -41.279 1.00 60.97 260 ALA A N 1
ATOM 1941 C CA . ALA A 1 260 ? -14.361 -1.248 -42.546 1.00 60.97 260 ALA A CA 1
ATOM 1942 C C . ALA A 1 260 ? -15.637 -0.479 -42.946 1.00 60.97 260 ALA A C 1
ATOM 1944 O O . ALA A 1 260 ? -15.981 -0.457 -44.129 1.00 60.97 260 ALA A O 1
ATOM 1945 N N . ASP A 1 261 ? -16.301 0.175 -41.990 1.00 70.38 261 ASP A N 1
ATOM 1946 C CA . ASP A 1 261 ? -17.502 0.971 -42.232 1.00 70.38 261 ASP A CA 1
ATOM 1947 C C . ASP A 1 261 ? -17.131 2.404 -42.663 1.00 70.38 261 ASP A C 1
ATOM 1949 O O . ASP A 1 261 ? -16.156 2.987 -42.186 1.00 70.38 261 ASP A O 1
ATOM 1953 N N . ALA A 1 262 ? -17.910 2.989 -43.582 1.00 56.59 262 ALA A N 1
ATOM 1954 C CA . ALA A 1 262 ? -17.599 4.277 -44.222 1.00 56.59 262 ALA A CA 1
ATOM 1955 C C . ALA A 1 262 ? -17.564 5.491 -43.262 1.00 56.59 262 ALA A C 1
ATOM 1957 O O . ALA A 1 262 ? -17.040 6.536 -43.640 1.00 56.59 262 ALA A O 1
ATOM 1958 N N . ASP A 1 263 ? -18.061 5.336 -42.030 1.00 65.12 263 ASP A N 1
ATOM 1959 C CA . ASP A 1 263 ? -18.143 6.380 -40.995 1.00 65.12 263 ASP A CA 1
ATOM 1960 C C . ASP A 1 263 ? -17.075 6.231 -39.882 1.00 65.12 263 ASP A C 1
ATOM 1962 O O . ASP A 1 263 ? -17.227 6.762 -38.780 1.00 65.12 263 ASP A O 1
ATOM 1966 N N . GLY A 1 264 ? -15.994 5.487 -40.137 1.00 63.25 264 GLY A N 1
ATOM 1967 C CA . GLY A 1 264 ? -14.935 5.221 -39.156 1.00 63.25 264 GLY A CA 1
ATOM 1968 C C . GLY A 1 264 ? -14.167 6.463 -38.661 1.00 63.25 264 GLY A C 1
ATOM 1969 O O . GLY A 1 264 ? -14.007 7.456 -39.368 1.00 63.25 264 GLY A O 1
ATOM 1970 N N . ASP A 1 265 ? -13.643 6.370 -37.433 1.00 80.38 265 ASP A N 1
ATOM 1971 C CA . ASP A 1 265 ? -12.772 7.346 -36.751 1.00 80.38 265 ASP A CA 1
ATOM 1972 C C . ASP A 1 265 ? -11.608 7.801 -37.661 1.00 80.38 265 ASP A C 1
ATOM 1974 O O . ASP A 1 265 ? -10.628 7.076 -37.851 1.00 80.38 265 ASP A O 1
ATOM 1978 N N . ALA A 1 266 ? -11.734 8.990 -38.267 1.00 85.31 266 ALA A N 1
ATOM 1979 C CA . ALA A 1 266 ? -10.814 9.489 -39.295 1.00 85.31 266 ALA A CA 1
ATOM 1980 C C . ALA A 1 266 ? -9.328 9.491 -38.858 1.00 85.31 266 ALA A C 1
ATOM 1982 O O . ALA A 1 266 ? -8.481 9.052 -39.642 1.00 85.31 266 ALA A O 1
ATOM 1983 N N . PRO A 1 267 ? -8.977 9.891 -37.620 1.00 89.69 267 PRO A N 1
ATOM 1984 C CA . PRO A 1 267 ? -7.635 9.696 -37.071 1.00 89.69 267 PRO A CA 1
ATOM 1985 C C . PRO A 1 267 ? -7.146 8.242 -37.049 1.00 89.69 267 PRO A C 1
ATOM 1987 O O . PRO A 1 267 ? -6.011 7.962 -37.439 1.00 89.69 267 PRO A O 1
ATOM 1990 N N . ALA A 1 268 ? -7.985 7.300 -36.613 1.00 89.94 268 ALA A N 1
ATOM 1991 C CA . ALA A 1 268 ? -7.616 5.886 -36.572 1.00 89.94 268 ALA A CA 1
ATOM 1992 C C . ALA A 1 268 ? -7.457 5.304 -37.983 1.00 89.94 268 ALA A C 1
ATOM 1994 O O . ALA A 1 268 ? -6.584 4.466 -38.211 1.00 89.94 268 ALA A O 1
ATOM 1995 N N . ARG A 1 269 ? -8.245 5.796 -38.947 1.00 91.25 269 ARG A N 1
ATOM 1996 C CA . ARG A 1 269 ? -8.104 5.442 -40.361 1.00 91.25 269 ARG A CA 1
ATOM 1997 C C . ARG A 1 269 ? -6.779 5.931 -40.948 1.00 91.25 269 ARG A C 1
ATOM 1999 O O . ARG A 1 269 ? -6.100 5.157 -41.611 1.00 91.25 269 ARG A O 1
ATOM 2006 N N . ALA A 1 270 ? -6.361 7.156 -40.634 1.00 92.38 270 ALA A N 1
ATOM 2007 C CA . ALA A 1 270 ? -5.060 7.669 -41.065 1.00 92.38 270 ALA A CA 1
ATOM 2008 C C . ALA A 1 270 ? -3.893 6.832 -40.507 1.00 92.38 270 ALA A C 1
ATOM 2010 O O . ALA A 1 270 ? -2.947 6.523 -41.231 1.00 92.38 270 ALA A O 1
ATOM 2011 N N . LEU A 1 271 ? -3.971 6.409 -39.239 1.00 94.19 271 LEU A N 1
ATOM 2012 C CA . LEU A 1 271 ? -2.977 5.512 -38.641 1.00 94.19 271 LEU A CA 1
ATOM 2013 C C . LEU A 1 271 ? -2.966 4.126 -39.308 1.00 94.19 271 LEU A C 1
ATOM 2015 O O . LEU A 1 271 ? -1.895 3.558 -39.526 1.00 94.19 271 LEU A O 1
ATOM 2019 N N . TYR A 1 272 ? -4.143 3.605 -39.661 1.00 94.19 272 TYR A N 1
ATOM 2020 C CA . TYR A 1 272 ? -4.284 2.354 -40.403 1.00 94.19 272 TYR A CA 1
ATOM 2021 C C . TYR A 1 272 ? -3.614 2.446 -41.776 1.00 94.19 272 TYR A C 1
ATOM 2023 O O . TYR A 1 272 ? -2.821 1.573 -42.119 1.00 94.19 272 TYR A O 1
ATOM 2031 N N . ASP A 1 273 ? -3.878 3.514 -42.530 1.00 94.50 273 ASP A N 1
ATOM 2032 C CA . ASP A 1 273 ? -3.337 3.698 -43.878 1.00 94.50 273 ASP A CA 1
ATOM 2033 C C . ASP A 1 273 ? -1.800 3.823 -43.853 1.00 94.50 273 ASP A C 1
ATOM 2035 O O . ASP A 1 273 ? -1.117 3.183 -44.652 1.00 94.50 273 ASP A O 1
ATOM 2039 N N . VAL A 1 274 ? -1.229 4.538 -42.870 1.00 96.06 274 VAL A N 1
ATOM 2040 C CA . VAL A 1 274 ? 0.235 4.634 -42.691 1.00 96.06 274 VAL A CA 1
ATOM 2041 C C . VAL A 1 274 ? 0.870 3.265 -42.417 1.00 96.06 274 VAL A C 1
ATOM 2043 O O . VAL A 1 274 ? 1.916 2.951 -42.992 1.00 96.06 274 VAL A O 1
ATOM 2046 N N . ALA A 1 275 ? 0.255 2.440 -41.563 1.00 95.12 275 ALA A N 1
ATOM 2047 C CA . ALA A 1 275 ? 0.747 1.092 -41.272 1.00 95.12 275 ALA A CA 1
ATOM 2048 C C . ALA A 1 275 ? 0.593 0.148 -42.479 1.00 95.12 275 ALA A C 1
ATOM 2050 O O . ALA A 1 275 ? 1.508 -0.619 -42.787 1.00 95.12 275 ALA A O 1
ATOM 2051 N N . ALA A 1 276 ? -0.532 0.247 -43.194 1.00 94.81 276 ALA A N 1
ATOM 2052 C CA . ALA A 1 276 ? -0.817 -0.531 -44.396 1.00 94.81 276 ALA A CA 1
ATOM 2053 C C . ALA A 1 276 ? 0.193 -0.239 -45.513 1.00 94.81 276 ALA A C 1
ATOM 2055 O O . ALA A 1 276 ? 0.717 -1.159 -46.141 1.00 94.81 276 ALA A O 1
ATOM 2056 N N . ASP A 1 277 ? 0.484 1.040 -45.751 1.00 95.38 277 ASP A N 1
ATOM 2057 C CA . ASP A 1 277 ? 1.421 1.479 -46.781 1.00 95.38 277 ASP A CA 1
ATOM 2058 C C . ASP A 1 277 ? 2.858 1.059 -46.457 1.00 95.38 277 ASP A C 1
ATOM 2060 O O . ASP A 1 277 ? 3.584 0.623 -47.353 1.00 95.38 277 ASP A O 1
ATOM 2064 N N . ALA A 1 278 ? 3.257 1.123 -45.181 1.00 95.44 278 ALA A N 1
ATOM 2065 C CA . ALA A 1 278 ? 4.567 0.656 -44.734 1.00 95.44 278 ALA A CA 1
ATOM 2066 C C . ALA A 1 278 ? 4.768 -0.839 -45.023 1.00 95.44 278 ALA A C 1
ATOM 2068 O O . ALA A 1 278 ? 5.771 -1.231 -45.618 1.00 95.44 278 ALA A O 1
ATOM 2069 N N . LEU A 1 279 ? 3.792 -1.677 -44.663 1.00 93.69 279 LEU A N 1
ATOM 2070 C CA . LEU A 1 279 ? 3.877 -3.125 -44.876 1.00 93.69 279 LEU A CA 1
ATOM 2071 C C . LEU A 1 279 ? 3.752 -3.500 -46.350 1.00 93.69 279 LEU A C 1
ATOM 2073 O O . LEU A 1 279 ? 4.439 -4.409 -46.810 1.00 93.69 279 LEU A O 1
ATOM 2077 N N . ARG A 1 280 ? 2.959 -2.756 -47.130 1.00 95.00 280 ARG A N 1
ATOM 2078 C CA . ARG A 1 280 ? 2.926 -2.910 -48.589 1.00 95.00 280 ARG A CA 1
ATOM 2079 C C . ARG A 1 280 ? 4.285 -2.604 -49.215 1.00 95.00 280 ARG A C 1
ATOM 2081 O O . ARG A 1 280 ? 4.712 -3.345 -50.096 1.00 95.00 280 ARG A O 1
ATOM 2088 N N . GLY A 1 281 ? 4.977 -1.568 -48.738 1.00 92.94 281 GLY A N 1
ATOM 2089 C CA . GLY A 1 281 ? 6.342 -1.236 -49.156 1.00 92.94 281 GLY A CA 1
ATOM 2090 C C . GLY A 1 281 ? 7.360 -2.343 -48.862 1.00 92.94 281 GLY A C 1
ATOM 2091 O O . GLY A 1 281 ? 8.305 -2.517 -49.628 1.00 92.94 281 GLY A O 1
ATOM 2092 N N . LEU A 1 282 ? 7.130 -3.133 -47.809 1.00 93.06 282 LEU A N 1
ATOM 2093 C CA . LEU A 1 282 ? 7.933 -4.310 -47.460 1.00 93.06 282 LEU A CA 1
ATOM 2094 C C . LEU A 1 282 ? 7.527 -5.593 -48.210 1.00 93.06 282 LEU A C 1
ATOM 2096 O O . LEU A 1 282 ? 8.199 -6.610 -48.069 1.00 93.06 282 LEU A O 1
ATOM 2100 N N . GLY A 1 283 ? 6.446 -5.571 -48.998 1.00 94.56 283 GLY A N 1
ATOM 2101 C CA . GLY A 1 283 ? 5.883 -6.768 -49.635 1.00 94.56 283 GLY A CA 1
ATOM 2102 C C . GLY A 1 283 ? 5.026 -7.639 -48.706 1.00 94.56 283 GLY A C 1
ATOM 2103 O O . GLY A 1 283 ? 4.578 -8.704 -49.113 1.00 94.56 283 GLY A O 1
ATOM 2104 N N . GLU A 1 284 ? 4.731 -7.172 -47.493 1.00 94.81 284 GLU A N 1
ATOM 2105 C CA . GLU A 1 284 ? 4.056 -7.915 -46.416 1.00 94.81 284 GLU A CA 1
ATOM 2106 C C . GLU A 1 284 ? 2.565 -7.546 -46.311 1.00 94.81 284 GLU A C 1
ATOM 2108 O O . GLU A 1 284 ? 2.003 -7.364 -45.229 1.00 94.81 284 GLU A O 1
ATOM 2113 N N . SER A 1 285 ? 1.899 -7.389 -47.461 1.00 90.75 285 SER A N 1
ATOM 2114 C CA . SER A 1 285 ? 0.484 -6.975 -47.503 1.00 90.75 285 SER A CA 1
ATOM 2115 C C . SER A 1 285 ? -0.445 -8.023 -46.884 1.00 90.75 285 SER A C 1
ATOM 2117 O O . SER A 1 285 ? -1.409 -7.663 -46.207 1.00 90.75 285 SER A O 1
ATOM 2119 N N . ASP A 1 286 ? -0.125 -9.306 -47.060 1.00 90.25 286 ASP A N 1
ATOM 2120 C CA . ASP A 1 286 ? -0.921 -10.420 -46.537 1.00 90.25 286 ASP A CA 1
ATOM 2121 C C . ASP A 1 286 ? -0.883 -10.468 -45.003 1.00 90.25 286 ASP A C 1
ATOM 2123 O O . ASP A 1 286 ? -1.917 -10.665 -44.365 1.00 90.25 286 ASP A O 1
ATOM 2127 N N . ALA A 1 287 ? 0.277 -10.178 -44.399 1.00 88.94 287 ALA A N 1
ATOM 2128 C CA . ALA A 1 287 ? 0.432 -10.109 -42.946 1.00 88.94 287 ALA A CA 1
ATOM 2129 C C . ALA A 1 287 ? -0.434 -9.000 -42.324 1.00 88.94 287 ALA A C 1
ATOM 2131 O O . ALA A 1 287 ? -0.969 -9.158 -41.224 1.00 88.94 287 ALA A O 1
ATOM 2132 N N . PHE A 1 288 ? -0.610 -7.879 -43.030 1.00 90.25 288 PHE A N 1
ATOM 2133 C CA . PHE A 1 288 ? -1.473 -6.799 -42.559 1.00 90.25 288 PHE A CA 1
ATOM 2134 C C . PHE A 1 288 ? -2.963 -7.133 -42.689 1.00 90.25 288 PHE A C 1
ATOM 2136 O O . PHE A 1 288 ? -3.740 -6.807 -41.793 1.00 90.25 288 PHE A O 1
ATOM 2143 N N . VAL A 1 289 ? -3.364 -7.819 -43.765 1.00 90.25 289 VAL A N 1
ATOM 2144 C CA . VAL A 1 289 ? -4.739 -8.324 -43.926 1.00 90.25 289 VAL A CA 1
ATOM 2145 C C . VAL A 1 289 ? -5.072 -9.338 -42.829 1.00 90.25 289 VAL A C 1
ATOM 2147 O O . VAL A 1 289 ? -6.149 -9.265 -42.237 1.00 90.25 289 VAL A O 1
ATOM 2150 N N . GLU A 1 290 ? -4.141 -10.240 -42.506 1.00 89.38 290 GLU A N 1
ATOM 2151 C CA . GLU A 1 290 ? -4.306 -11.198 -41.409 1.00 89.38 290 GLU A CA 1
ATOM 2152 C C . GLU A 1 290 ? -4.441 -10.490 -40.054 1.00 89.38 290 GLU A C 1
ATOM 2154 O O . GLU A 1 290 ? -5.329 -10.823 -39.270 1.00 89.38 290 GLU A O 1
ATOM 2159 N N . PHE A 1 291 ? -3.627 -9.462 -39.797 1.00 90.19 291 PHE A N 1
ATOM 2160 C CA . PHE A 1 291 ? -3.742 -8.645 -38.587 1.00 90.19 291 PHE A CA 1
ATOM 2161 C C . PHE A 1 291 ? -5.074 -7.890 -38.500 1.00 90.19 291 PHE A C 1
ATOM 2163 O O . PHE A 1 291 ? -5.680 -7.847 -37.431 1.00 90.19 291 PHE A O 1
ATOM 2170 N N . ALA A 1 292 ? -5.566 -7.334 -39.610 1.00 89.94 292 ALA A N 1
ATOM 2171 C CA . ALA A 1 292 ? -6.872 -6.680 -39.654 1.00 89.94 292 ALA A CA 1
ATOM 2172 C C . ALA A 1 292 ? -8.020 -7.662 -39.357 1.00 89.94 292 ALA A C 1
ATOM 2174 O O . ALA A 1 292 ? -8.973 -7.302 -38.667 1.00 89.94 292 ALA A O 1
ATOM 2175 N N . ALA A 1 293 ? -7.912 -8.906 -39.835 1.00 88.44 293 ALA A N 1
ATOM 2176 C CA . ALA A 1 293 ? -8.883 -9.964 -39.571 1.00 88.44 293 ALA A CA 1
ATOM 2177 C C . ALA A 1 293 ? -8.779 -10.539 -38.144 1.00 88.44 293 ALA A C 1
ATOM 2179 O O . ALA A 1 293 ? -9.792 -10.942 -37.569 1.00 88.44 293 ALA A O 1
ATOM 2180 N N . ASN A 1 294 ? -7.575 -10.587 -37.566 1.00 88.88 294 ASN A N 1
ATOM 2181 C CA . ASN A 1 294 ? -7.319 -11.114 -36.227 1.00 88.88 294 ASN A CA 1
ATOM 2182 C C . ASN A 1 294 ? -6.282 -10.266 -35.452 1.00 88.88 294 ASN A C 1
ATOM 2184 O O . ASN A 1 294 ? -5.099 -10.623 -35.385 1.00 88.88 294 ASN A O 1
ATOM 2188 N N . PRO A 1 295 ? -6.724 -9.183 -34.784 1.00 87.50 295 PRO A N 1
ATOM 2189 C CA . PRO A 1 295 ? -5.834 -8.234 -34.107 1.00 87.50 295 PRO A CA 1
ATOM 2190 C C . PRO A 1 295 ? -5.057 -8.816 -32.920 1.00 87.50 295 PRO A C 1
ATOM 2192 O O . P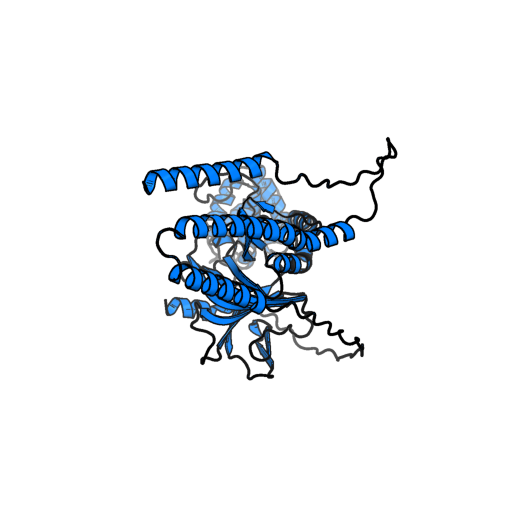RO A 1 295 ? -4.085 -8.215 -32.466 1.00 87.50 295 PRO A O 1
ATOM 2195 N N . VAL A 1 296 ? -5.470 -9.980 -32.402 1.00 79.19 296 VAL A N 1
ATOM 2196 C CA . VAL A 1 296 ? -4.827 -10.650 -31.259 1.00 79.19 296 VAL A CA 1
ATOM 2197 C C . VAL A 1 296 ? -3.430 -11.163 -31.634 1.00 79.19 296 VAL A C 1
ATOM 2199 O O . VAL A 1 296 ? -2.547 -11.233 -30.780 1.00 79.19 296 VAL A O 1
ATOM 2202 N N . ASN A 1 297 ? -3.186 -11.466 -32.914 1.00 79.56 297 ASN A N 1
ATOM 2203 C CA . ASN A 1 297 ? -1.884 -11.919 -33.406 1.00 79.56 297 ASN A CA 1
ATOM 2204 C C . ASN A 1 297 ? -1.044 -10.761 -33.976 1.00 79.56 297 ASN A C 1
ATOM 2206 O O . ASN A 1 297 ? -0.641 -10.756 -35.136 1.00 79.56 297 ASN A O 1
ATOM 2210 N N . SER A 1 298 ? -0.769 -9.748 -33.154 1.00 88.62 298 SER A N 1
ATOM 2211 C CA . SER A 1 298 ? -0.126 -8.507 -33.609 1.00 88.62 298 SER A CA 1
ATOM 2212 C C . SER A 1 298 ? 1.410 -8.519 -33.566 1.00 88.62 298 SER A C 1
ATOM 2214 O O . SER A 1 298 ? 2.049 -7.518 -33.891 1.00 88.62 298 SER A O 1
ATOM 2216 N N . SER A 1 299 ? 2.025 -9.618 -33.118 1.00 87.00 299 SER A N 1
ATOM 2217 C CA . SER A 1 299 ? 3.465 -9.673 -32.812 1.00 87.00 299 SER A CA 1
ATOM 2218 C C . SER A 1 299 ? 4.357 -9.555 -34.055 1.00 87.00 299 SER A C 1
ATOM 2220 O O . SER A 1 299 ? 5.388 -8.878 -34.009 1.00 87.00 299 SER A O 1
ATOM 2222 N N . LEU A 1 300 ? 3.941 -10.164 -35.170 1.00 89.50 300 LEU A N 1
ATOM 2223 C CA . LEU A 1 300 ? 4.648 -10.114 -36.450 1.00 89.50 300 LEU A CA 1
ATOM 2224 C C . LEU A 1 300 ? 4.584 -8.712 -37.061 1.00 89.50 300 LEU A C 1
ATOM 2226 O O . LEU A 1 300 ? 5.622 -8.114 -37.339 1.00 89.50 300 LEU A O 1
ATOM 2230 N N . VAL A 1 301 ? 3.372 -8.164 -37.177 1.00 91.75 301 VAL A N 1
ATOM 2231 C CA . VAL A 1 301 ? 3.135 -6.816 -37.707 1.00 91.75 301 VAL A CA 1
ATOM 2232 C C . VAL A 1 301 ? 3.849 -5.761 -36.868 1.00 91.75 301 VAL A C 1
ATOM 2234 O O . VAL A 1 301 ? 4.509 -4.888 -37.425 1.00 91.75 301 VAL A O 1
ATOM 2237 N N . ARG A 1 302 ? 3.816 -5.881 -35.533 1.00 93.19 302 ARG A N 1
ATOM 2238 C CA . ARG A 1 302 ? 4.578 -5.009 -34.630 1.00 93.19 302 ARG A CA 1
ATOM 2239 C C . ARG A 1 302 ? 6.073 -5.046 -34.954 1.00 93.19 302 ARG A C 1
ATOM 2241 O O . ARG A 1 302 ? 6.671 -3.990 -35.111 1.00 93.19 302 ARG A O 1
ATOM 2248 N N . ARG A 1 303 ? 6.673 -6.233 -35.100 1.00 93.50 303 ARG A N 1
ATOM 2249 C CA . ARG A 1 303 ? 8.106 -6.373 -35.419 1.00 93.50 303 ARG A CA 1
ATOM 2250 C C . ARG A 1 303 ? 8.461 -5.773 -36.784 1.00 93.50 303 ARG A C 1
ATOM 2252 O O . ARG A 1 303 ? 9.493 -5.120 -36.900 1.00 93.50 303 ARG A O 1
ATOM 2259 N N . MET A 1 304 ? 7.622 -5.978 -37.799 1.00 94.88 304 MET A N 1
ATOM 2260 C CA . MET A 1 304 ? 7.833 -5.427 -39.143 1.00 94.88 304 MET A CA 1
ATOM 2261 C C . MET A 1 304 ? 7.739 -3.899 -39.151 1.00 94.88 304 MET A C 1
ATOM 2263 O O . MET A 1 304 ? 8.626 -3.241 -39.688 1.00 94.88 304 MET A O 1
ATOM 2267 N N . LEU A 1 305 ? 6.723 -3.327 -38.494 1.00 94.88 305 LEU A N 1
ATOM 2268 C CA . LEU A 1 305 ? 6.582 -1.874 -38.368 1.00 94.88 305 LEU A CA 1
ATOM 2269 C C . LEU A 1 305 ? 7.741 -1.255 -37.576 1.00 94.88 305 LEU A C 1
ATOM 2271 O O . LEU A 1 305 ? 8.211 -0.181 -37.932 1.00 94.88 305 LEU A O 1
ATOM 2275 N N . GLN A 1 306 ? 8.224 -1.936 -36.530 1.00 94.44 306 GLN A N 1
ATOM 2276 C CA . GLN A 1 306 ? 9.398 -1.510 -35.762 1.00 94.44 306 GLN A CA 1
ATOM 2277 C C . GLN A 1 306 ? 10.664 -1.474 -36.624 1.00 94.44 306 GLN A C 1
ATOM 2279 O O . GLN A 1 306 ? 11.413 -0.503 -36.555 1.00 94.44 306 GLN A O 1
ATOM 2284 N N . GLY A 1 307 ? 10.899 -2.509 -37.437 1.00 93.44 307 GLY A N 1
ATOM 2285 C CA . GLY A 1 307 ? 12.015 -2.533 -38.386 1.00 93.44 307 GLY A CA 1
ATOM 2286 C C . GLY A 1 307 ? 11.908 -1.403 -39.409 1.00 93.44 307 GLY A C 1
ATOM 2287 O O . GLY A 1 307 ? 12.833 -0.613 -39.552 1.00 93.44 307 GLY A O 1
ATOM 2288 N N . ALA A 1 308 ? 10.735 -1.251 -40.028 1.00 94.31 308 ALA A N 1
ATOM 2289 C CA . ALA A 1 308 ? 10.486 -0.207 -41.017 1.00 94.31 308 ALA A CA 1
ATOM 2290 C C . ALA A 1 308 ? 10.686 1.206 -40.448 1.00 94.31 308 ALA A C 1
ATOM 2292 O O . ALA A 1 308 ? 11.349 2.031 -41.066 1.00 94.31 308 ALA A O 1
ATOM 2293 N N . ALA A 1 309 ? 10.141 1.489 -39.261 1.00 94.44 309 ALA A N 1
ATOM 2294 C CA . ALA A 1 309 ? 10.271 2.795 -38.620 1.00 94.44 309 ALA A CA 1
ATOM 2295 C C . ALA A 1 309 ? 11.713 3.081 -38.166 1.00 94.44 309 ALA A C 1
ATOM 2297 O O . ALA A 1 309 ? 12.129 4.234 -38.109 1.00 94.44 309 ALA A O 1
ATOM 2298 N N . ARG A 1 310 ? 12.492 2.040 -37.850 1.00 93.19 310 ARG A N 1
ATOM 2299 C CA . ARG A 1 310 ? 13.917 2.176 -37.529 1.00 93.19 310 ARG A CA 1
ATOM 2300 C C . ARG A 1 310 ? 14.756 2.510 -38.763 1.00 93.19 310 ARG A C 1
ATOM 2302 O O . ARG A 1 310 ? 15.702 3.286 -38.647 1.00 93.19 310 ARG A O 1
ATOM 2309 N N . ASP A 1 311 ? 14.418 1.918 -39.904 1.00 93.25 311 ASP A N 1
ATOM 2310 C CA . ASP A 1 311 ? 15.184 2.051 -41.145 1.00 93.25 311 ASP A CA 1
ATOM 2311 C C . ASP A 1 311 ? 14.772 3.287 -41.972 1.00 93.25 311 ASP A C 1
ATOM 2313 O O . ASP A 1 311 ? 15.573 3.798 -42.756 1.00 93.25 311 ASP A O 1
ATOM 2317 N N . ASP A 1 312 ? 13.556 3.808 -41.771 1.00 95.06 312 ASP A N 1
ATOM 2318 C CA . ASP A 1 312 ? 13.014 4.995 -42.441 1.00 95.06 312 ASP A CA 1
ATOM 2319 C C . ASP A 1 312 ? 12.503 6.033 -41.423 1.00 95.06 312 ASP A C 1
ATOM 2321 O O . ASP A 1 312 ? 11.402 5.932 -40.871 1.00 95.06 312 ASP A O 1
ATOM 2325 N N . ALA A 1 313 ? 13.300 7.086 -41.212 1.00 90.62 313 ALA A N 1
ATOM 2326 C CA . ALA A 1 313 ? 12.955 8.194 -40.320 1.00 90.62 313 ALA A CA 1
ATOM 2327 C C . ALA A 1 313 ? 11.688 8.950 -40.764 1.00 90.62 313 ALA A C 1
ATOM 2329 O O . ALA A 1 313 ? 10.913 9.399 -39.921 1.00 90.62 313 ALA A O 1
ATOM 2330 N N . GLY A 1 314 ? 11.436 9.049 -42.075 1.00 94.06 314 GLY A N 1
ATOM 2331 C CA . GLY A 1 314 ? 10.224 9.677 -42.597 1.00 94.06 314 GLY A CA 1
ATOM 2332 C C . GLY A 1 314 ? 8.979 8.855 -42.265 1.00 94.06 314 GLY A C 1
ATOM 2333 O O . GLY A 1 314 ? 7.935 9.411 -41.921 1.00 94.06 314 GLY A O 1
ATOM 2334 N N . LEU A 1 315 ? 9.080 7.524 -42.293 1.00 94.25 315 LEU A N 1
ATOM 2335 C CA . LEU A 1 315 ? 8.011 6.647 -41.817 1.00 94.25 315 LEU A CA 1
ATOM 2336 C C . LEU A 1 315 ? 7.775 6.810 -40.309 1.00 94.25 315 LEU A C 1
ATOM 2338 O O . LEU A 1 315 ? 6.616 6.899 -39.898 1.00 94.25 315 LEU A O 1
ATOM 2342 N N . ALA A 1 316 ? 8.833 6.888 -39.497 1.00 93.25 316 ALA A N 1
ATOM 2343 C CA . ALA A 1 316 ? 8.710 7.105 -38.054 1.00 93.25 316 ALA A CA 1
ATOM 2344 C C . ALA A 1 316 ? 7.968 8.412 -37.723 1.00 93.25 316 ALA A C 1
ATOM 2346 O O . ALA A 1 316 ? 7.059 8.403 -36.892 1.00 93.25 316 ALA A O 1
ATOM 2347 N N . GLU A 1 317 ? 8.276 9.511 -38.420 1.00 91.75 317 GLU A N 1
ATOM 2348 C CA . GLU A 1 317 ? 7.577 10.795 -38.263 1.00 91.75 317 GLU A CA 1
ATOM 2349 C C . GLU A 1 317 ? 6.088 10.696 -38.619 1.00 91.75 317 GLU A C 1
ATOM 2351 O O . GLU A 1 317 ? 5.233 11.196 -37.883 1.00 91.75 317 GLU A O 1
ATOM 2356 N N . ARG A 1 318 ? 5.746 10.004 -39.715 1.00 95.62 318 ARG A N 1
ATOM 2357 C CA . ARG A 1 318 ? 4.341 9.786 -40.100 1.00 95.62 318 ARG A CA 1
ATOM 2358 C C . ARG A 1 318 ? 3.591 8.934 -39.080 1.00 95.62 318 ARG A C 1
ATOM 2360 O O . ARG A 1 318 ? 2.440 9.242 -38.777 1.00 95.62 318 ARG A O 1
ATOM 2367 N N . ILE A 1 319 ? 4.223 7.886 -38.543 1.00 94.38 319 ILE A N 1
ATOM 2368 C CA . ILE A 1 319 ? 3.637 7.058 -37.479 1.00 94.38 319 ILE A CA 1
ATOM 2369 C C . ILE A 1 319 ? 3.420 7.907 -36.224 1.00 94.38 319 ILE A C 1
ATOM 2371 O O . ILE A 1 319 ? 2.331 7.868 -35.659 1.00 94.38 319 ILE A O 1
ATOM 2375 N N . ALA A 1 320 ? 4.402 8.715 -35.817 1.00 93.31 320 ALA A N 1
ATOM 2376 C CA . ALA A 1 320 ? 4.282 9.600 -34.660 1.00 93.31 320 ALA A CA 1
ATOM 2377 C C . ALA A 1 320 ? 3.127 10.600 -34.812 1.00 93.31 320 ALA A C 1
ATOM 2379 O O . ALA A 1 320 ? 2.300 10.731 -33.907 1.00 93.31 320 ALA A O 1
ATOM 2380 N N . ALA A 1 321 ? 3.030 11.258 -35.971 1.00 93.62 321 ALA A N 1
ATOM 2381 C CA . ALA A 1 321 ? 1.954 12.199 -36.269 1.00 93.62 321 ALA A CA 1
ATOM 2382 C C . ALA A 1 321 ? 0.575 11.521 -36.234 1.00 93.62 321 ALA A C 1
ATOM 2384 O O . ALA A 1 321 ? -0.368 12.059 -35.652 1.00 93.62 321 ALA A O 1
ATOM 2385 N N . ALA A 1 322 ? 0.464 10.319 -36.803 1.00 94.06 322 ALA A N 1
ATOM 2386 C CA . ALA A 1 322 ? -0.779 9.561 -36.803 1.00 94.06 322 ALA A CA 1
ATOM 2387 C C . ALA A 1 322 ? -1.160 9.063 -35.396 1.00 94.06 322 ALA A C 1
ATOM 2389 O O . ALA A 1 322 ? -2.315 9.192 -35.000 1.00 94.06 322 ALA A O 1
ATOM 2390 N N . VAL A 1 323 ? -0.204 8.572 -34.599 1.00 94.50 323 VAL A N 1
ATOM 2391 C CA . VAL A 1 323 ? -0.426 8.157 -33.199 1.00 94.50 323 VAL A CA 1
ATOM 2392 C C . VAL A 1 323 ? -0.904 9.328 -32.340 1.00 94.50 323 VAL A C 1
ATOM 2394 O O . VAL A 1 323 ? -1.825 9.157 -31.542 1.00 94.50 323 VAL A O 1
ATOM 2397 N N . ALA A 1 324 ? -0.319 10.515 -32.518 1.00 89.81 324 ALA A N 1
ATOM 2398 C CA . ALA A 1 324 ? -0.707 11.720 -31.788 1.00 89.81 324 ALA A CA 1
ATOM 2399 C C . ALA A 1 324 ? -2.126 12.204 -32.134 1.00 89.81 324 ALA A C 1
ATOM 2401 O O . ALA A 1 324 ? -2.787 12.813 -31.294 1.00 89.81 324 ALA A O 1
ATOM 2402 N N . ALA A 1 325 ? -2.604 11.928 -33.352 1.00 90.94 325 ALA A N 1
ATOM 2403 C CA . ALA A 1 325 ? -3.937 12.321 -33.798 1.00 90.94 325 ALA A CA 1
ATOM 2404 C C . ALA A 1 325 ? -5.059 11.411 -33.260 1.00 90.94 325 ALA A C 1
ATOM 2406 O O . ALA A 1 325 ? -6.204 11.855 -33.184 1.00 90.94 325 ALA A O 1
ATOM 2407 N N . VAL A 1 326 ? -4.763 10.156 -32.888 1.00 90.75 326 VAL A N 1
ATOM 2408 C CA . VAL A 1 326 ? -5.777 9.200 -32.406 1.00 90.75 326 VAL A CA 1
ATOM 2409 C C . VAL A 1 326 ? -6.173 9.505 -30.953 1.00 90.75 326 VAL A C 1
ATOM 2411 O O . VAL A 1 326 ? -5.315 9.447 -30.061 1.00 90.75 326 VAL A O 1
ATOM 2414 N N . PRO A 1 327 ? -7.470 9.748 -30.664 1.00 83.12 327 PRO A N 1
ATOM 2415 C CA . PRO A 1 327 ? -7.948 9.945 -29.299 1.00 83.12 327 PRO A CA 1
ATOM 2416 C C . PRO A 1 327 ? -7.629 8.732 -28.414 1.00 83.12 327 PRO A C 1
ATOM 2418 O O . PRO A 1 327 ? -8.036 7.601 -28.697 1.00 83.12 327 PRO A O 1
ATOM 2421 N N . GLN A 1 328 ? -6.909 8.957 -27.315 1.00 77.00 328 GLN A N 1
ATOM 2422 C CA . GLN A 1 328 ? -6.611 7.912 -26.336 1.00 77.00 328 GLN A CA 1
ATOM 2423 C C . GLN A 1 328 ? -7.897 7.608 -25.548 1.00 77.00 328 GLN A C 1
ATOM 2425 O O . GLN A 1 328 ? -8.265 8.347 -24.637 1.00 77.00 328 GLN A O 1
ATOM 2430 N N . GLN A 1 329 ? -8.622 6.551 -25.919 1.00 55.44 329 GLN A N 1
ATOM 2431 C CA . GLN A 1 329 ? -9.751 6.076 -25.118 1.00 55.44 329 GLN A CA 1
ATOM 2432 C C . GLN A 1 329 ? -9.218 5.420 -23.834 1.00 55.44 329 GLN A C 1
ATOM 2434 O O . GLN A 1 329 ? -8.319 4.580 -23.927 1.00 55.44 329 GLN A O 1
ATOM 2439 N N . PRO A 1 330 ? -9.759 5.757 -22.650 1.00 42.75 330 PRO A N 1
ATOM 2440 C CA . PRO A 1 330 ? -9.439 5.030 -21.429 1.00 42.75 330 PRO A CA 1
ATOM 2441 C C . PRO A 1 330 ? -9.948 3.579 -21.540 1.00 42.75 330 PRO A C 1
ATOM 2443 O O . PRO A 1 330 ? -11.017 3.349 -22.118 1.00 42.75 330 PRO A O 1
ATOM 2446 N N . PRO A 1 331 ? -9.207 2.585 -21.019 1.00 41.28 331 PRO A N 1
ATOM 2447 C CA . PRO A 1 331 ? -9.605 1.185 -21.102 1.00 41.28 331 PRO A CA 1
ATOM 2448 C C . PRO A 1 331 ? -10.911 0.956 -20.329 1.00 41.28 331 PRO A C 1
ATOM 2450 O O . PRO A 1 331 ? -11.003 1.204 -19.129 1.00 41.28 331 PRO A O 1
ATOM 2453 N N . THR A 1 332 ? -11.941 0.478 -21.023 1.00 37.28 332 THR A N 1
ATOM 2454 C CA . THR A 1 332 ? -13.232 0.108 -20.432 1.00 37.28 332 THR A CA 1
ATOM 2455 C C . THR A 1 332 ? -13.174 -1.351 -19.980 1.00 37.28 332 THR A C 1
ATOM 2457 O O . THR A 1 332 ? -13.353 -2.275 -20.767 1.00 37.28 332 THR A O 1
ATOM 2460 N N . TRP A 1 333 ? -12.903 -1.574 -18.694 1.00 33.72 333 TRP A N 1
ATOM 2461 C CA . TRP A 1 333 ? -12.873 -2.909 -18.087 1.00 33.72 333 TRP A CA 1
ATOM 2462 C C . TRP A 1 333 ? -14.274 -3.363 -17.659 1.00 33.72 333 TRP A C 1
ATOM 2464 O O . TRP A 1 333 ? -14.584 -3.425 -16.474 1.00 33.72 333 TRP A O 1
ATOM 2474 N N . HIS A 1 334 ? -15.126 -3.706 -18.623 1.00 33.91 334 HIS A N 1
ATOM 2475 C CA . HIS A 1 334 ? -16.344 -4.474 -18.358 1.00 33.91 334 HIS A CA 1
ATOM 2476 C C . HIS A 1 334 ? -16.463 -5.618 -19.366 1.00 33.91 334 HIS A C 1
ATOM 2478 O O . HIS A 1 334 ? -17.025 -5.464 -20.446 1.00 33.91 334 HIS A O 1
ATOM 2484 N N . GLN A 1 335 ? -15.948 -6.788 -18.987 1.00 35.38 335 GLN A N 1
ATOM 2485 C CA . GLN A 1 335 ? -16.444 -8.058 -19.504 1.00 35.38 335 GLN A CA 1
ATOM 2486 C C . GLN A 1 335 ? -16.891 -8.909 -18.318 1.00 35.38 335 GLN A C 1
ATOM 2488 O O . GLN A 1 335 ? -16.095 -9.395 -17.518 1.00 35.38 335 GLN A O 1
ATOM 2493 N N . GLU A 1 336 ? -18.206 -9.016 -18.197 1.00 31.20 336 GLU A N 1
ATOM 2494 C CA . GLU A 1 336 ? -18.927 -9.857 -17.259 1.00 31.20 336 GLU A CA 1
ATOM 2495 C C . GLU A 1 336 ? -18.669 -11.326 -17.624 1.00 31.20 336 GLU A C 1
ATOM 2497 O O . GLU A 1 336 ? -19.275 -11.886 -18.537 1.00 31.20 336 GLU A O 1
ATOM 2502 N N . VAL A 1 337 ? -17.709 -11.957 -16.945 1.00 33.91 337 VAL A N 1
ATOM 2503 C CA . VAL A 1 337 ? -17.516 -13.406 -17.030 1.00 33.91 337 VAL A CA 1
ATOM 2504 C C . VAL A 1 337 ? -18.505 -14.061 -16.072 1.00 33.91 337 VAL A C 1
ATOM 2506 O O . VAL A 1 337 ? -18.220 -14.290 -14.899 1.00 33.91 337 VAL A O 1
ATOM 2509 N N . THR A 1 338 ? -19.694 -14.382 -16.575 1.00 35.12 338 THR A N 1
ATOM 2510 C CA . THR A 1 338 ? -20.588 -15.346 -15.926 1.00 35.12 338 THR A CA 1
ATOM 2511 C C . THR A 1 338 ? -19.916 -16.721 -15.915 1.00 35.12 338 THR A C 1
ATOM 2513 O O . THR A 1 338 ? -19.836 -17.401 -16.941 1.00 35.12 338 THR A O 1
ATOM 2516 N N . HIS A 1 339 ? -19.436 -17.161 -14.753 1.00 35.03 339 HIS A N 1
ATOM 2517 C CA . HIS A 1 339 ? -19.083 -18.559 -14.511 1.00 35.03 339 HIS A CA 1
ATOM 2518 C C . HIS A 1 339 ? -20.031 -19.162 -13.478 1.00 35.03 339 HIS A C 1
ATOM 2520 O O . HIS A 1 339 ? -20.045 -18.793 -12.306 1.00 35.03 339 HIS A O 1
ATOM 2526 N N . GLY A 1 340 ? -20.864 -20.084 -13.964 1.00 29.91 340 GLY A N 1
ATOM 2527 C CA . GLY A 1 340 ? -21.777 -20.884 -13.167 1.00 29.91 340 GLY A CA 1
ATOM 2528 C C . GLY A 1 340 ? -21.062 -22.007 -12.410 1.00 29.91 340 GLY A C 1
ATOM 2529 O O . GLY A 1 340 ? -20.268 -22.743 -12.980 1.00 29.91 340 GLY A O 1
ATOM 2530 N N . GLY A 1 341 ? -21.400 -22.105 -11.123 1.00 30.94 341 GLY A N 1
ATOM 2531 C CA . GLY A 1 341 ? -21.567 -23.307 -10.297 1.00 30.94 341 GLY A CA 1
ATOM 2532 C C . GLY A 1 341 ? -20.612 -24.502 -10.423 1.00 30.94 341 GLY A C 1
ATOM 2533 O O . GLY A 1 341 ? -20.716 -25.282 -11.360 1.00 30.94 341 GLY A O 1
ATOM 2534 N N . ALA A 1 342 ? -19.877 -24.775 -9.338 1.00 30.16 342 ALA A N 1
ATOM 2535 C CA . ALA A 1 342 ? -19.848 -26.088 -8.673 1.00 30.16 342 ALA A CA 1
ATOM 2536 C C . ALA A 1 342 ? -19.195 -25.964 -7.281 1.00 30.16 342 ALA A C 1
ATOM 2538 O O . ALA A 1 342 ? -18.076 -25.475 -7.151 1.00 30.16 342 ALA A O 1
ATOM 2539 N N . ALA A 1 343 ? -19.896 -26.403 -6.233 1.00 36.69 343 ALA A N 1
ATOM 2540 C CA . ALA A 1 343 ? -19.394 -26.444 -4.859 1.00 36.69 343 ALA A CA 1
ATOM 2541 C C . ALA A 1 343 ? -18.528 -27.698 -4.621 1.00 36.69 343 ALA A C 1
ATOM 2543 O O . ALA A 1 343 ? -18.987 -28.793 -4.955 1.00 36.69 343 ALA A O 1
ATOM 2544 N N . PRO A 1 344 ? -17.339 -27.596 -3.992 1.00 39.06 344 PRO A N 1
ATOM 2545 C CA . PRO A 1 344 ? -16.613 -28.765 -3.524 1.00 39.06 344 PRO A CA 1
ATOM 2546 C C . PRO A 1 344 ? -16.807 -29.020 -2.021 1.00 39.06 344 PRO A C 1
ATOM 2548 O O . PRO A 1 344 ? -16.814 -28.128 -1.175 1.00 39.06 344 PRO A O 1
ATOM 2551 N N . THR A 1 345 ? -16.972 -30.306 -1.736 1.00 33.78 345 THR A N 1
ATOM 2552 C CA . THR A 1 345 ? -17.207 -30.981 -0.460 1.00 33.78 345 THR A CA 1
ATOM 2553 C C . THR A 1 345 ? -16.061 -30.785 0.544 1.00 33.78 345 THR A C 1
ATOM 2555 O O . THR A 1 345 ? -14.889 -30.930 0.203 1.00 33.78 345 THR A O 1
ATOM 2558 N N . ALA A 1 346 ? -16.400 -30.503 1.805 1.00 33.72 346 ALA A N 1
ATOM 2559 C CA . ALA A 1 346 ? -15.448 -30.320 2.899 1.00 33.72 346 ALA A CA 1
ATOM 2560 C C . ALA A 1 346 ? -14.813 -31.648 3.357 1.00 33.72 346 ALA A C 1
ATOM 2562 O O . ALA A 1 346 ? -15.516 -32.584 3.739 1.00 33.72 346 ALA A O 1
ATOM 2563 N N . ILE A 1 347 ? -13.478 -31.694 3.399 1.00 31.20 347 ILE A N 1
ATOM 2564 C CA . ILE A 1 347 ? -12.689 -32.736 4.068 1.00 31.20 347 ILE A CA 1
ATOM 2565 C C . ILE A 1 347 ? -12.054 -32.100 5.313 1.00 31.20 347 ILE A C 1
ATOM 2567 O O . ILE A 1 347 ? -11.282 -31.152 5.204 1.00 31.20 347 ILE A O 1
ATOM 2571 N N . ARG A 1 348 ? -12.389 -32.612 6.504 1.00 36.19 348 ARG A N 1
ATOM 2572 C CA . ARG A 1 348 ? -11.731 -32.272 7.780 1.00 36.19 348 ARG A CA 1
ATOM 2573 C C . ARG A 1 348 ? -10.473 -33.130 7.969 1.00 36.19 348 ARG A C 1
ATOM 2575 O O . ARG A 1 348 ? -10.606 -34.352 7.936 1.00 36.19 348 ARG A O 1
ATOM 2582 N N . PRO A 1 349 ? -9.317 -32.543 8.318 1.00 36.84 349 PRO A N 1
ATOM 2583 C CA . PRO A 1 349 ? -8.284 -33.236 9.071 1.00 36.84 349 PRO A CA 1
ATOM 2584 C C . PRO A 1 349 ? -8.231 -32.721 10.516 1.00 36.84 349 PRO A C 1
ATOM 2586 O O . PRO A 1 349 ? -8.003 -31.540 10.777 1.00 36.84 349 PRO A O 1
ATOM 2589 N N . ASP A 1 350 ? -8.442 -33.643 11.452 1.00 37.12 350 ASP A N 1
ATOM 2590 C CA . ASP A 1 350 ? -8.193 -33.481 12.884 1.00 37.12 350 ASP A CA 1
ATOM 2591 C C . ASP A 1 350 ? -6.672 -33.410 13.119 1.00 37.12 350 ASP A C 1
ATOM 2593 O O . ASP A 1 350 ? -5.965 -34.407 12.959 1.00 37.12 350 ASP A O 1
ATOM 2597 N N . VAL A 1 351 ? -6.148 -32.241 13.500 1.00 37.31 351 VAL A N 1
ATOM 2598 C CA . VAL A 1 351 ? -4.769 -32.092 13.994 1.00 37.31 351 VAL A CA 1
ATOM 2599 C C . VAL A 1 351 ? -4.809 -31.350 15.326 1.00 37.31 351 VAL A C 1
ATOM 2601 O O . VAL A 1 351 ? -5.038 -30.144 15.390 1.00 37.31 351 VAL A O 1
ATOM 2604 N N . ARG A 1 352 ? -4.586 -32.094 16.417 1.00 33.75 352 ARG A N 1
ATOM 2605 C CA . ARG A 1 352 ? -4.386 -31.549 17.766 1.00 33.75 352 ARG A CA 1
ATOM 2606 C C . ARG A 1 352 ? -3.025 -30.857 17.848 1.00 33.75 352 ARG A C 1
ATOM 2608 O O . ARG A 1 352 ? -1.994 -31.520 17.771 1.00 33.75 352 ARG A O 1
ATOM 2615 N N . VAL A 1 353 ? -3.032 -29.547 18.081 1.00 37.66 353 VAL A N 1
ATOM 2616 C CA . VAL A 1 353 ? -1.850 -28.760 18.465 1.00 37.66 353 VAL A CA 1
ATOM 2617 C C . VAL A 1 353 ? -1.830 -28.613 19.999 1.00 37.66 353 VAL A C 1
ATOM 2619 O O . VAL A 1 353 ? -2.875 -28.314 20.581 1.00 37.66 353 VAL A O 1
ATOM 2622 N N . PRO A 1 354 ? -0.693 -28.844 20.686 1.00 35.00 354 PRO A N 1
ATOM 2623 C CA . PRO A 1 354 ? -0.592 -28.694 22.137 1.00 35.00 354 PRO A CA 1
ATOM 2624 C C . PRO A 1 354 ? -0.568 -27.220 22.579 1.00 35.00 354 PRO A C 1
ATOM 2626 O O . PRO A 1 354 ? -0.072 -26.343 21.875 1.00 35.00 354 PRO A O 1
ATOM 2629 N N . ALA A 1 355 ? -1.118 -26.974 23.771 1.00 36.97 355 ALA A N 1
ATOM 2630 C CA . ALA A 1 355 ? -1.341 -25.658 24.366 1.00 36.97 355 ALA A CA 1
ATOM 2631 C C . ALA A 1 355 ? -0.052 -24.834 24.597 1.00 36.97 355 ALA A C 1
ATOM 2633 O O . ALA A 1 355 ? 0.990 -25.405 24.933 1.00 36.97 355 ALA A O 1
ATOM 2634 N N . PRO A 1 356 ? -0.116 -23.490 24.508 1.00 37.62 356 PRO A N 1
ATOM 2635 C CA . PRO A 1 356 ? 1.009 -22.626 24.838 1.00 37.62 356 PRO A CA 1
ATOM 2636 C C . PRO A 1 356 ? 1.242 -22.539 26.354 1.00 37.62 356 PRO A C 1
ATOM 2638 O O . PRO A 1 356 ? 0.336 -22.286 27.148 1.00 37.62 356 PRO A O 1
ATOM 2641 N N . VAL A 1 357 ? 2.508 -22.708 26.738 1.00 37.53 357 VAL A N 1
ATOM 2642 C CA . VAL A 1 357 ? 3.036 -22.511 28.091 1.00 37.53 357 VAL A CA 1
ATOM 2643 C C . VAL A 1 357 ? 2.988 -21.022 28.446 1.00 37.53 357 VAL A C 1
ATOM 2645 O O . VAL A 1 357 ? 3.724 -20.206 27.891 1.00 37.53 357 VAL A O 1
ATOM 2648 N N . THR A 1 358 ? 2.142 -20.656 29.406 1.00 34.69 358 THR A N 1
ATOM 2649 C CA . THR A 1 358 ? 2.077 -19.309 29.985 1.00 34.69 358 THR A CA 1
ATOM 2650 C C . THR A 1 358 ? 3.246 -19.080 30.946 1.00 34.69 358 THR A C 1
ATOM 2652 O O . THR A 1 358 ? 3.167 -19.396 32.132 1.00 34.69 358 THR A O 1
ATOM 2655 N N . GLY A 1 359 ? 4.343 -18.514 30.442 1.00 34.19 359 GLY A N 1
ATOM 2656 C CA . GLY A 1 359 ? 5.470 -18.023 31.239 1.00 34.19 359 GLY A CA 1
ATOM 2657 C C . GLY A 1 359 ? 5.449 -16.501 31.378 1.00 34.19 359 GLY A C 1
ATOM 2658 O O . GLY A 1 359 ? 6.267 -15.813 30.771 1.00 34.19 359 GLY A O 1
ATOM 2659 N N . GLN A 1 360 ? 4.516 -15.951 32.157 1.00 31.83 360 GLN A N 1
ATOM 2660 C CA . GLN A 1 360 ? 4.425 -14.508 32.401 1.00 31.83 360 GLN A CA 1
ATOM 2661 C C . GLN A 1 360 ? 5.510 -14.081 33.414 1.00 31.83 360 GLN A C 1
ATOM 2663 O O . GLN A 1 360 ? 5.343 -14.210 34.627 1.00 31.83 360 GLN A O 1
ATOM 2668 N N . ARG A 1 361 ? 6.657 -13.579 32.937 1.00 38.03 361 ARG A N 1
ATOM 2669 C CA . ARG A 1 361 ? 7.662 -12.936 33.803 1.00 38.03 361 ARG A CA 1
ATOM 2670 C C . ARG A 1 361 ? 7.202 -11.524 34.168 1.00 38.03 361 ARG A C 1
ATOM 2672 O O . ARG A 1 361 ? 7.233 -10.615 33.345 1.00 38.03 361 ARG A O 1
ATOM 2679 N N . LYS A 1 362 ? 6.804 -11.351 35.430 1.00 35.59 362 LYS A N 1
ATOM 2680 C CA . LYS A 1 362 ? 6.576 -10.056 36.086 1.00 35.59 362 LYS A CA 1
ATOM 2681 C C . LYS A 1 362 ? 7.896 -9.273 36.120 1.00 35.59 362 LYS A C 1
ATOM 2683 O O . LYS A 1 362 ? 8.795 -9.606 36.888 1.00 35.59 362 LYS A O 1
ATOM 2688 N N . GLY A 1 363 ? 8.024 -8.254 35.273 1.00 42.66 363 GLY A N 1
ATOM 2689 C CA . GLY A 1 363 ? 9.068 -7.240 35.425 1.00 42.66 363 GLY A CA 1
ATOM 2690 C C . GLY A 1 363 ? 8.812 -6.406 36.690 1.00 42.66 363 GLY A C 1
ATOM 2691 O O . GLY A 1 363 ? 7.647 -6.200 37.046 1.00 42.66 363 GLY A O 1
ATOM 2692 N N . PRO A 1 364 ? 9.858 -5.951 37.400 1.00 40.88 364 PRO A N 1
ATOM 2693 C CA . PRO A 1 364 ? 9.696 -5.143 38.601 1.00 40.88 364 PRO A CA 1
ATOM 2694 C C . PRO A 1 364 ? 8.964 -3.839 38.264 1.00 40.88 364 PRO A C 1
ATOM 2696 O O . PRO A 1 364 ? 9.338 -3.094 37.361 1.00 40.88 364 PRO A O 1
ATOM 2699 N N . SER A 1 365 ? 7.879 -3.599 38.992 1.00 44.47 365 SER A N 1
ATOM 2700 C CA . SER A 1 365 ? 6.992 -2.447 38.867 1.00 44.47 365 SER A CA 1
ATOM 2701 C C . SER A 1 365 ? 7.746 -1.127 39.044 1.00 44.47 365 SER A C 1
ATOM 2703 O O . SER A 1 365 ? 8.417 -0.933 40.060 1.00 44.47 365 SER A O 1
ATOM 2705 N N . GLY A 1 366 ? 7.536 -0.178 38.126 1.00 43.38 366 GLY A N 1
ATOM 2706 C CA . GLY A 1 366 ? 8.070 1.193 38.175 1.00 43.38 366 GLY A CA 1
ATOM 2707 C C . GLY A 1 366 ? 7.709 2.015 39.426 1.00 43.38 366 GLY A C 1
ATOM 2708 O O . GLY A 1 366 ? 8.174 3.141 39.567 1.00 43.38 366 GLY A O 1
ATOM 2709 N N . GLY A 1 367 ? 6.944 1.457 40.371 1.00 56.31 367 GLY A N 1
ATOM 2710 C CA . GLY A 1 367 ? 6.644 2.080 41.662 1.00 56.31 367 GLY A CA 1
ATOM 2711 C C . GLY A 1 367 ? 7.868 2.291 42.561 1.00 56.31 367 GLY A C 1
ATOM 2712 O O . GLY A 1 367 ? 7.876 3.231 43.350 1.00 56.31 367 GLY A O 1
ATOM 2713 N N . VAL A 1 368 ? 8.932 1.491 42.414 1.00 65.38 368 VAL A N 1
ATOM 2714 C CA . VAL A 1 368 ? 10.146 1.653 43.241 1.00 65.38 368 VAL A CA 1
ATOM 2715 C C . VAL A 1 368 ? 10.900 2.939 42.883 1.00 65.38 368 VAL A C 1
ATOM 2717 O O . VAL A 1 368 ? 11.346 3.654 43.776 1.00 65.38 368 VAL A O 1
ATOM 2720 N N . LEU A 1 369 ? 10.984 3.290 41.596 1.00 62.06 369 LEU A N 1
ATOM 2721 C CA . LEU A 1 369 ? 11.657 4.519 41.155 1.00 62.06 369 LEU A CA 1
ATOM 2722 C C . LEU A 1 369 ? 10.901 5.779 41.594 1.00 62.06 369 LEU A C 1
ATOM 2724 O O . LEU A 1 369 ? 11.522 6.742 42.040 1.00 62.06 369 LEU A O 1
ATOM 2728 N N . VAL A 1 370 ? 9.567 5.749 41.539 1.00 71.69 370 VAL A N 1
ATOM 2729 C CA . VAL A 1 370 ? 8.732 6.869 41.999 1.00 71.69 370 VAL A CA 1
ATOM 2730 C C . VAL A 1 370 ? 8.865 7.063 43.514 1.00 71.69 370 VAL A C 1
ATOM 2732 O O . VAL A 1 370 ? 9.034 8.192 43.969 1.00 71.69 370 VAL A O 1
ATOM 2735 N N . ALA A 1 371 ? 8.875 5.979 44.298 1.00 72.38 371 ALA A N 1
ATOM 2736 C CA . ALA A 1 371 ? 9.036 6.055 45.751 1.00 72.38 371 ALA A CA 1
ATOM 2737 C C . ALA A 1 371 ? 10.401 6.634 46.168 1.00 72.38 371 ALA A C 1
ATOM 2739 O O . ALA A 1 371 ? 10.466 7.470 47.070 1.00 72.38 371 ALA A O 1
ATOM 2740 N N . VAL A 1 372 ? 11.482 6.248 45.480 1.00 77.25 372 VAL A N 1
ATOM 2741 C CA . VAL A 1 372 ? 12.824 6.798 45.732 1.00 77.25 372 VAL A CA 1
ATOM 2742 C C . VAL A 1 372 ? 12.877 8.292 45.397 1.00 77.25 372 VAL A C 1
ATOM 2744 O O . VAL A 1 372 ? 13.399 9.075 46.188 1.00 77.25 372 VAL A O 1
ATOM 2747 N N . PHE A 1 373 ? 12.287 8.715 44.275 1.00 75.75 373 PHE A N 1
ATOM 2748 C CA . PHE A 1 373 ? 12.293 10.123 43.866 1.00 75.75 373 PHE A CA 1
ATOM 2749 C C . PHE A 1 373 ? 11.532 11.023 44.852 1.00 75.75 373 PHE A C 1
ATOM 2751 O O . PHE A 1 373 ? 12.003 12.101 45.227 1.00 75.75 373 PHE A O 1
ATOM 2758 N N . VAL A 1 374 ? 10.376 10.556 45.334 1.00 84.00 374 VAL A N 1
ATOM 2759 C CA . VAL A 1 374 ? 9.583 11.262 46.351 1.00 84.00 374 VAL A CA 1
ATOM 2760 C C . VAL A 1 374 ? 10.345 11.357 47.675 1.00 84.00 374 VAL A C 1
ATOM 2762 O O . VAL A 1 374 ? 10.401 12.437 48.263 1.00 84.00 374 VAL A O 1
ATOM 2765 N N . ALA A 1 375 ? 10.991 10.275 48.120 1.00 81.75 375 ALA A N 1
ATOM 2766 C CA . ALA A 1 375 ? 11.771 10.275 49.358 1.00 81.75 375 ALA A CA 1
ATOM 2767 C C . ALA A 1 375 ? 12.950 11.262 49.308 1.00 81.75 375 ALA A C 1
ATOM 2769 O O . ALA A 1 375 ? 13.148 12.027 50.252 1.00 81.75 375 ALA A O 1
ATOM 2770 N N . VAL A 1 376 ? 13.688 11.304 48.192 1.00 83.69 376 VAL A N 1
ATOM 2771 C CA . VAL A 1 376 ? 14.806 12.246 48.005 1.00 83.69 376 VAL A CA 1
ATOM 2772 C C . VAL A 1 376 ? 14.309 13.689 48.043 1.00 83.69 376 VAL A C 1
ATOM 2774 O O . VAL A 1 376 ? 14.876 14.508 48.761 1.00 83.69 376 VAL A O 1
ATOM 2777 N N . THR A 1 377 ? 13.206 13.988 47.353 1.00 79.38 377 THR A N 1
ATOM 2778 C CA . THR A 1 377 ? 12.664 15.352 47.271 1.00 79.38 377 THR A CA 1
ATOM 2779 C C . THR A 1 377 ? 12.168 15.844 48.637 1.00 79.38 377 THR A C 1
ATOM 2781 O O . THR A 1 377 ? 12.436 16.982 49.029 1.00 79.38 377 THR A O 1
ATOM 2784 N N . LEU A 1 378 ? 11.501 14.975 49.405 1.00 83.00 378 LEU A N 1
ATOM 2785 C CA . LEU A 1 378 ? 11.055 15.288 50.765 1.00 83.00 378 LEU A CA 1
ATOM 2786 C C . LEU A 1 378 ? 12.234 15.474 51.730 1.00 83.00 378 LEU A C 1
ATOM 2788 O O . LEU A 1 378 ? 12.215 16.411 52.529 1.00 83.00 378 LEU A O 1
ATOM 2792 N N . CYS A 1 379 ? 13.285 14.652 51.628 1.00 78.94 379 CYS A N 1
ATOM 2793 C CA . CYS A 1 379 ? 14.510 14.838 52.411 1.00 78.94 379 CYS A CA 1
ATOM 2794 C C . CYS A 1 379 ? 15.210 16.162 52.078 1.00 78.94 379 CYS A C 1
ATOM 2796 O O . 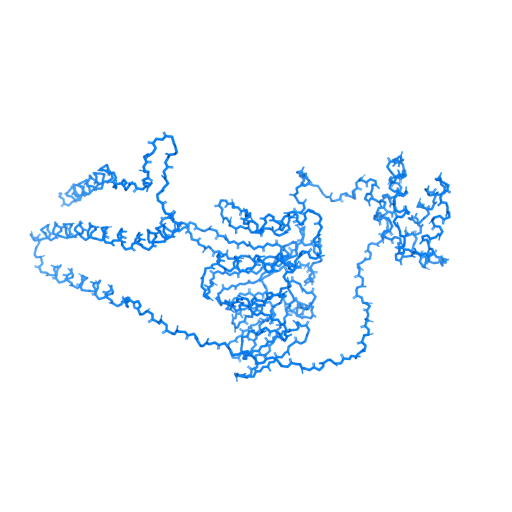CYS A 1 379 ? 15.625 16.875 52.992 1.00 78.94 379 CYS A O 1
ATOM 2798 N N . SER A 1 380 ? 15.305 16.528 50.796 1.00 75.88 380 SER A N 1
ATOM 2799 C CA . SER A 1 380 ? 15.891 17.803 50.369 1.00 75.88 380 SER A CA 1
ATOM 2800 C C . SER A 1 380 ? 15.106 18.999 50.914 1.00 75.88 380 SER A C 1
ATOM 2802 O O . SER A 1 380 ? 15.710 19.927 51.448 1.00 75.88 380 SER A O 1
ATOM 2804 N N . LEU A 1 381 ? 13.770 18.959 50.858 1.00 77.44 381 LEU A N 1
ATOM 2805 C CA . LEU A 1 381 ? 12.902 20.014 51.396 1.00 77.44 381 LEU A CA 1
ATOM 2806 C C . LEU A 1 381 ? 12.992 20.134 52.925 1.00 77.44 381 LEU A C 1
ATOM 2808 O O . LEU A 1 381 ? 13.006 21.246 53.456 1.00 77.44 381 LEU A O 1
ATOM 2812 N N . ALA A 1 382 ? 13.092 19.010 53.639 1.00 74.06 382 ALA A N 1
ATOM 2813 C CA . ALA A 1 382 ? 13.266 19.003 55.090 1.00 74.06 382 ALA A CA 1
ATOM 2814 C C . ALA A 1 382 ? 14.626 19.590 55.511 1.00 74.06 382 ALA A C 1
ATOM 2816 O O . ALA A 1 382 ? 14.692 20.373 56.459 1.00 74.06 382 ALA A O 1
ATOM 2817 N N . LEU A 1 383 ? 15.695 19.278 54.770 1.00 71.00 383 LEU A N 1
ATOM 2818 C CA . LEU A 1 383 ? 17.035 19.824 55.003 1.00 71.00 383 LEU A CA 1
ATOM 2819 C C . LEU A 1 383 ? 17.120 21.326 54.688 1.00 71.00 383 LEU A C 1
ATOM 2821 O O . LEU A 1 383 ? 17.735 22.072 55.447 1.00 71.00 383 LEU A O 1
ATOM 2825 N N . LEU A 1 384 ? 16.445 21.788 53.630 1.00 67.06 384 LEU A N 1
ATOM 2826 C CA . LEU A 1 384 ? 16.353 23.210 53.264 1.00 67.06 384 LEU A CA 1
ATOM 2827 C C . LEU A 1 384 ? 15.690 24.065 54.351 1.00 67.06 384 LEU A C 1
ATOM 2829 O O . LEU A 1 384 ? 16.033 25.233 54.511 1.00 67.06 384 LEU A O 1
ATOM 2833 N N . ARG A 1 385 ? 14.768 23.488 55.129 1.00 68.94 385 ARG A N 1
ATOM 2834 C CA . ARG A 1 385 ? 14.049 24.207 56.190 1.00 68.94 385 ARG A CA 1
ATOM 2835 C C . ARG A 1 385 ? 14.846 24.331 57.494 1.00 68.94 385 ARG A C 1
ATOM 2837 O O . ARG A 1 385 ? 14.522 25.182 58.317 1.00 68.94 385 ARG A O 1
ATOM 2844 N N . TRP A 1 386 ? 15.866 23.496 57.697 1.00 59.00 386 TRP A N 1
ATOM 2845 C CA . TRP A 1 386 ? 16.606 23.410 58.963 1.00 59.00 386 TRP A CA 1
ATOM 2846 C C . TRP A 1 386 ? 17.913 24.219 58.975 1.00 59.00 386 TRP A C 1
ATOM 2848 O O . TRP A 1 386 ? 18.522 24.443 60.021 1.00 59.00 386 TRP A O 1
ATOM 2858 N N . VAL A 1 387 ? 18.351 24.695 57.813 1.00 62.19 387 VAL A N 1
ATOM 2859 C CA . VAL A 1 387 ? 19.681 25.267 57.629 1.00 62.19 387 VAL A CA 1
ATOM 2860 C C . VAL A 1 387 ? 19.649 26.795 57.760 1.00 62.19 387 VAL A C 1
ATOM 2862 O O . VAL A 1 387 ? 19.395 27.529 56.812 1.00 62.19 387 VAL A O 1
ATOM 2865 N N . SER A 1 388 ? 19.941 27.266 58.978 1.00 60.59 388 SER A N 1
ATOM 2866 C CA . SER A 1 388 ? 20.445 28.622 59.247 1.00 60.59 388 SER A CA 1
ATOM 2867 C C . SER A 1 388 ? 21.660 28.915 58.357 1.00 60.59 388 SER A C 1
ATOM 2869 O O . SER A 1 388 ? 22.441 28.014 58.049 1.00 60.59 388 SER A O 1
ATOM 2871 N N . THR A 1 389 ? 21.811 30.173 57.943 1.00 56.59 389 THR A N 1
ATOM 2872 C CA . THR A 1 389 ? 22.631 30.685 56.829 1.00 56.59 389 THR A CA 1
ATOM 2873 C C . THR A 1 389 ? 24.106 30.252 56.805 1.00 56.59 389 THR A C 1
ATOM 2875 O O . THR A 1 389 ? 24.747 30.360 55.766 1.00 56.59 389 THR A O 1
ATOM 2878 N N . TRP A 1 390 ? 24.643 29.693 57.891 1.00 55.31 390 TRP A N 1
ATOM 2879 C CA . TRP A 1 390 ? 26.000 29.131 57.949 1.00 55.31 390 TRP A CA 1
ATOM 2880 C C . TRP A 1 390 ? 26.109 27.657 57.521 1.00 55.31 390 TRP A C 1
ATOM 2882 O O . TRP A 1 390 ? 27.181 27.213 57.118 1.00 55.31 390 TRP A O 1
ATOM 2892 N N . ASN A 1 391 ? 25.007 26.903 57.513 1.00 59.66 391 ASN A N 1
ATOM 2893 C CA . ASN A 1 391 ? 24.989 25.493 57.102 1.00 59.66 391 ASN A CA 1
ATOM 2894 C C . ASN A 1 391 ? 24.657 25.289 55.612 1.00 59.66 391 ASN A C 1
ATOM 2896 O O . ASN A 1 391 ? 24.702 24.159 55.129 1.00 59.66 391 ASN A O 1
ATOM 2900 N N . PHE A 1 392 ? 24.339 26.351 54.860 1.00 62.22 392 PHE A N 1
ATOM 2901 C CA . PHE A 1 392 ? 23.932 26.228 53.452 1.00 62.22 392 PHE A CA 1
ATOM 2902 C C . PHE A 1 392 ? 25.097 25.797 52.555 1.00 62.22 392 PHE A C 1
ATOM 2904 O O . PHE A 1 392 ? 24.927 24.972 51.662 1.00 62.22 392 PHE A O 1
ATOM 2911 N N . VAL A 1 393 ? 26.307 26.278 52.856 1.00 70.38 393 VAL A N 1
ATOM 2912 C CA . VAL A 1 393 ? 27.532 25.880 52.148 1.00 70.38 393 VAL A CA 1
ATOM 2913 C C . VAL A 1 393 ? 27.859 24.407 52.410 1.00 70.38 393 VAL A C 1
ATOM 2915 O O . VAL A 1 393 ? 28.172 23.673 51.478 1.00 70.38 393 VAL A O 1
ATOM 2918 N N . VAL A 1 394 ? 27.719 23.942 53.656 1.00 73.81 394 VAL A N 1
ATOM 2919 C CA . VAL A 1 394 ? 27.941 22.530 54.015 1.00 73.81 394 VAL A CA 1
ATOM 2920 C C . VAL A 1 394 ? 26.889 21.629 53.362 1.00 73.81 394 VAL A C 1
ATOM 2922 O O . VAL A 1 394 ? 27.232 20.574 52.831 1.00 73.81 394 VAL A O 1
ATOM 2925 N N . LEU A 1 395 ? 25.626 22.068 53.323 1.00 73.69 395 LEU A N 1
ATOM 2926 C CA . LEU A 1 395 ? 24.545 21.360 52.637 1.00 73.69 395 LEU A CA 1
ATOM 2927 C C . LEU A 1 395 ? 24.805 21.255 51.126 1.00 73.69 395 LEU A C 1
ATOM 2929 O O . LEU A 1 395 ? 24.633 20.182 50.557 1.00 73.69 395 LEU A O 1
ATOM 2933 N N . LEU A 1 396 ? 25.266 22.333 50.486 1.00 76.31 396 LEU A N 1
ATOM 2934 C CA . LEU A 1 396 ? 25.637 22.334 49.067 1.00 76.31 396 LEU A CA 1
ATOM 2935 C C . LEU A 1 396 ? 26.798 21.379 48.772 1.00 76.31 396 LEU A C 1
ATOM 2937 O O . LEU A 1 396 ? 26.732 20.628 47.801 1.00 76.31 396 LEU A O 1
ATOM 2941 N N . ILE A 1 397 ? 27.831 21.358 49.621 1.00 76.62 397 ILE A N 1
ATOM 2942 C CA . ILE A 1 397 ? 28.967 20.435 49.479 1.00 76.62 397 ILE A CA 1
ATOM 2943 C C . ILE A 1 397 ? 28.503 18.979 49.631 1.00 76.62 397 ILE A C 1
ATOM 2945 O O . ILE A 1 397 ? 28.886 18.128 48.830 1.00 76.62 397 ILE A O 1
ATOM 2949 N N . LEU A 1 398 ? 27.645 18.688 50.614 1.00 77.75 398 LEU A N 1
ATOM 2950 C CA . LEU A 1 398 ? 27.097 17.345 50.821 1.00 77.75 398 LEU A CA 1
ATOM 2951 C C . LEU A 1 398 ? 26.183 16.906 49.672 1.00 77.75 398 LEU A C 1
ATOM 2953 O O . LEU A 1 398 ? 26.272 15.760 49.239 1.00 77.75 398 LEU A O 1
ATOM 2957 N N . LEU A 1 399 ? 25.347 17.801 49.139 1.00 79.56 399 LEU A N 1
ATOM 2958 C CA . LEU A 1 399 ? 24.501 17.515 47.977 1.00 79.56 399 LEU A CA 1
ATOM 2959 C C . LEU A 1 399 ? 25.334 17.277 46.713 1.00 79.56 399 LEU A C 1
ATOM 2961 O O . LEU A 1 399 ? 25.033 16.352 45.961 1.00 79.56 399 LEU A O 1
ATOM 2965 N N . ALA A 1 400 ? 26.405 18.046 46.502 1.00 79.00 400 ALA A N 1
ATOM 2966 C CA . ALA A 1 400 ? 27.330 17.828 45.394 1.00 79.00 400 ALA A CA 1
ATOM 2967 C C . ALA A 1 400 ? 28.066 16.483 45.525 1.00 79.00 400 ALA A C 1
ATOM 2969 O O . ALA A 1 400 ? 28.129 15.721 44.562 1.00 79.00 400 ALA A O 1
ATOM 2970 N N . ALA A 1 401 ? 28.558 16.146 46.722 1.00 78.25 401 ALA A N 1
ATOM 2971 C CA . ALA A 1 401 ? 29.196 14.856 46.985 1.00 78.25 401 ALA A CA 1
ATOM 2972 C C . ALA A 1 401 ? 28.221 13.683 46.783 1.00 78.25 401 ALA A C 1
ATOM 2974 O O . ALA A 1 401 ? 28.570 12.689 46.148 1.00 78.25 401 ALA A O 1
ATOM 2975 N N . LEU A 1 402 ? 26.979 13.818 47.258 1.00 81.88 402 LEU A N 1
ATOM 2976 C CA . LEU A 1 402 ? 25.928 12.822 47.059 1.00 81.88 402 LEU A CA 1
ATOM 2977 C C . LEU A 1 402 ? 25.587 12.659 45.574 1.00 81.88 402 LEU A C 1
ATOM 2979 O O . LEU A 1 402 ? 25.464 11.531 45.108 1.00 81.88 402 LEU A O 1
ATOM 2983 N N . ALA A 1 403 ? 25.483 13.755 44.818 1.00 78.38 403 ALA A N 1
ATOM 2984 C CA . ALA A 1 403 ? 25.237 13.710 43.380 1.00 78.38 403 ALA A CA 1
ATOM 2985 C C . ALA A 1 403 ? 26.361 12.972 42.638 1.00 78.38 403 ALA A C 1
ATOM 2987 O O . ALA A 1 403 ? 26.070 12.138 41.785 1.00 78.38 403 ALA A O 1
ATOM 2988 N N . VAL A 1 404 ? 27.628 13.198 43.005 1.00 76.88 404 VAL A N 1
ATOM 2989 C CA . VAL A 1 404 ? 28.769 12.456 42.441 1.00 76.88 404 VAL A CA 1
ATOM 2990 C C . VAL A 1 404 ? 28.668 10.964 42.757 1.00 76.88 404 VAL A C 1
ATOM 2992 O O . VAL A 1 404 ? 28.826 10.147 41.854 1.00 76.88 404 VAL A O 1
ATOM 2995 N N . VAL A 1 405 ? 28.352 10.588 44.000 1.00 76.31 405 VAL A N 1
ATOM 2996 C CA . VAL A 1 405 ? 28.188 9.174 44.384 1.00 76.31 405 VAL A CA 1
ATOM 2997 C C . VAL A 1 405 ? 27.020 8.530 43.639 1.00 76.31 405 VAL A C 1
ATOM 2999 O O . VAL A 1 405 ? 27.172 7.431 43.112 1.00 76.31 405 VAL A O 1
ATOM 3002 N N . VAL A 1 406 ? 25.875 9.210 43.536 1.00 76.50 406 VAL A N 1
ATOM 3003 C CA . VAL A 1 406 ? 24.704 8.712 42.802 1.00 76.50 406 VAL A CA 1
ATOM 3004 C C . VAL A 1 406 ? 25.023 8.558 41.321 1.00 76.50 406 VAL A C 1
ATOM 3006 O O . VAL A 1 406 ? 24.708 7.517 40.761 1.00 76.50 406 VAL A O 1
ATOM 3009 N N . VAL A 1 407 ? 25.685 9.529 40.688 1.00 75.69 407 VAL A N 1
ATOM 3010 C CA . VAL A 1 407 ? 26.100 9.425 39.280 1.00 75.69 407 VAL A CA 1
ATOM 3011 C C . VAL A 1 407 ? 27.078 8.273 39.084 1.00 75.69 407 VAL A C 1
ATOM 3013 O O . VAL A 1 407 ? 26.936 7.537 38.115 1.00 75.69 407 VAL A O 1
ATOM 3016 N N . ASN A 1 408 ? 28.021 8.059 40.003 1.00 69.44 408 ASN A N 1
ATOM 3017 C CA . ASN A 1 408 ? 29.000 6.982 39.879 1.00 69.44 408 ASN A CA 1
ATOM 3018 C C . ASN A 1 408 ? 28.346 5.597 40.050 1.00 69.44 408 ASN A C 1
ATOM 3020 O O . ASN A 1 408 ? 28.525 4.721 39.210 1.00 69.44 408 ASN A O 1
ATOM 3024 N N . VAL A 1 409 ? 27.498 5.429 41.073 1.00 69.88 409 VAL A N 1
ATOM 3025 C CA . VAL A 1 409 ? 26.759 4.178 41.330 1.00 69.88 409 VAL A CA 1
ATOM 3026 C C . VAL A 1 409 ? 25.729 3.902 40.234 1.00 69.88 409 VAL A C 1
ATOM 3028 O O . VAL A 1 409 ? 25.568 2.759 39.808 1.00 69.88 409 VAL A O 1
ATOM 3031 N N . MET A 1 410 ? 25.031 4.935 39.755 1.00 72.44 410 MET A N 1
ATOM 3032 C CA . MET A 1 410 ? 24.094 4.803 38.643 1.00 72.44 410 MET A CA 1
ATOM 3033 C C . MET A 1 410 ? 24.836 4.531 37.342 1.00 72.44 410 MET A C 1
ATOM 3035 O O . MET A 1 410 ? 24.361 3.709 36.585 1.00 72.44 410 MET A O 1
ATOM 3039 N N . SER A 1 411 ? 25.998 5.132 37.083 1.00 70.56 411 SER A N 1
ATOM 3040 C CA . SER A 1 411 ? 26.812 4.848 35.894 1.00 70.56 411 SER A CA 1
ATOM 3041 C C . SER A 1 411 ? 27.261 3.388 35.860 1.00 70.56 411 SER A C 1
ATOM 3043 O O . SER A 1 411 ? 27.136 2.737 34.828 1.00 70.56 411 SER A O 1
ATOM 3045 N N . GLU A 1 412 ? 27.737 2.859 36.987 1.00 61.56 412 GLU A N 1
ATOM 3046 C CA . GLU A 1 412 ? 28.198 1.472 37.096 1.00 61.56 412 GLU A CA 1
ATOM 3047 C C . GLU A 1 412 ? 27.026 0.488 36.932 1.00 61.56 412 GLU A C 1
ATOM 3049 O O . GLU A 1 412 ? 27.057 -0.390 36.073 1.00 61.56 412 GLU A O 1
ATOM 3054 N N . LYS A 1 413 ? 25.910 0.716 37.641 1.00 65.69 413 LYS A N 1
ATOM 3055 C CA . LYS A 1 413 ? 24.727 -0.154 37.534 1.00 65.69 413 LYS A CA 1
ATOM 3056 C C . LYS A 1 413 ? 23.936 0.014 36.242 1.00 65.69 413 LYS A C 1
ATOM 3058 O O . LYS A 1 413 ? 23.269 -0.927 35.824 1.00 65.69 413 LYS A O 1
ATOM 3063 N N . PHE A 1 414 ? 23.970 1.187 35.620 1.00 59.44 414 PHE A N 1
ATOM 3064 C CA . PHE A 1 414 ? 23.334 1.440 34.330 1.00 59.44 414 PHE A CA 1
ATOM 3065 C C . PHE A 1 414 ? 24.159 0.840 33.196 1.00 59.44 414 PHE A C 1
ATOM 3067 O O . PHE A 1 414 ? 23.566 0.291 32.274 1.00 59.44 414 PHE A O 1
ATOM 3074 N N . ALA A 1 415 ? 25.494 0.874 33.279 1.00 58.47 415 ALA A N 1
ATOM 3075 C CA . ALA A 1 415 ? 26.355 0.152 32.350 1.00 58.47 415 ALA A CA 1
ATOM 3076 C C . ALA A 1 415 ? 26.073 -1.354 32.419 1.00 58.47 415 ALA A C 1
ATOM 3078 O O . ALA A 1 415 ? 25.779 -1.953 31.387 1.00 58.47 415 ALA A O 1
ATOM 3079 N N . ASP A 1 416 ? 26.029 -1.933 33.622 1.00 59.56 416 ASP A N 1
ATOM 3080 C CA . ASP A 1 416 ? 25.688 -3.346 33.798 1.00 59.56 416 ASP A CA 1
ATOM 3081 C C . ASP A 1 416 ? 24.266 -3.645 33.295 1.00 59.56 416 ASP A C 1
ATOM 3083 O O . ASP A 1 416 ? 24.059 -4.524 32.466 1.00 59.56 416 ASP A O 1
ATOM 3087 N N . TRP A 1 417 ? 23.260 -2.874 33.711 1.00 69.06 417 TRP A N 1
ATOM 3088 C CA . TRP A 1 417 ? 21.865 -3.128 33.337 1.00 69.06 417 TRP A CA 1
ATOM 3089 C C . TRP A 1 417 ? 21.574 -2.936 31.839 1.00 69.06 417 TRP A C 1
ATOM 3091 O O . TRP A 1 417 ? 20.807 -3.711 31.264 1.00 69.06 417 TRP A O 1
ATOM 3101 N N . ALA A 1 418 ? 22.169 -1.927 31.196 1.00 60.19 418 ALA A N 1
ATOM 3102 C CA . ALA A 1 418 ? 21.933 -1.631 29.785 1.00 60.19 418 ALA A CA 1
ATOM 3103 C C . ALA A 1 418 ? 22.712 -2.570 28.852 1.00 60.19 418 ALA A C 1
ATOM 3105 O O . ALA A 1 418 ? 22.197 -2.937 27.793 1.00 60.19 418 ALA A O 1
ATOM 3106 N N . PHE A 1 419 ? 23.925 -2.986 29.236 1.00 56.19 419 PHE A N 1
ATOM 3107 C CA . PHE A 1 419 ? 24.768 -3.828 28.387 1.00 56.19 419 PHE A CA 1
ATOM 3108 C C . PHE A 1 419 ? 24.580 -5.330 28.618 1.00 56.19 419 PHE A C 1
ATOM 3110 O O . PHE A 1 419 ? 24.761 -6.087 27.667 1.00 56.19 419 PHE A O 1
ATOM 3117 N N . GLU A 1 420 ? 24.152 -5.795 29.798 1.00 63.41 420 GLU A N 1
ATOM 3118 C CA . GLU A 1 420 ? 23.965 -7.232 30.080 1.00 63.41 420 GLU A CA 1
ATOM 3119 C C . GLU A 1 420 ? 23.036 -7.946 29.066 1.00 63.41 420 GLU A C 1
ATOM 3121 O O . GLU A 1 420 ? 23.399 -9.023 28.578 1.00 63.41 420 GLU A O 1
ATOM 3126 N N . PRO A 1 421 ? 21.877 -7.385 28.648 1.00 64.50 421 PRO A N 1
ATOM 3127 C CA . PRO A 1 421 ? 21.008 -8.032 27.659 1.00 64.50 421 PRO A CA 1
ATOM 3128 C C . PRO A 1 421 ? 21.634 -8.077 26.258 1.00 64.50 421 PRO A C 1
ATOM 3130 O O . PRO A 1 421 ? 21.415 -9.034 25.511 1.00 64.50 421 PRO A O 1
ATOM 3133 N N . PHE A 1 422 ? 22.419 -7.055 25.906 1.00 57.22 422 PHE A N 1
ATOM 3134 C CA . PHE A 1 422 ? 23.138 -6.967 24.636 1.00 57.22 422 PHE A CA 1
ATOM 3135 C C . PHE A 1 422 ? 24.308 -7.960 24.597 1.00 57.22 422 PHE A C 1
ATOM 3137 O O . PHE A 1 422 ? 24.424 -8.740 23.654 1.00 57.22 422 PHE A O 1
ATOM 3144 N N . MET A 1 423 ? 25.103 -8.020 25.667 1.00 58.72 423 MET A N 1
ATOM 3145 C CA . MET A 1 423 ? 26.229 -8.945 25.821 1.00 58.72 423 MET A CA 1
ATOM 3146 C C . MET A 1 423 ? 25.775 -10.403 25.889 1.00 58.72 423 MET A C 1
ATOM 3148 O O . MET A 1 423 ? 26.435 -11.276 25.328 1.00 58.72 423 MET A O 1
ATOM 3152 N N . ARG A 1 424 ? 24.620 -10.687 26.508 1.00 69.25 424 ARG A N 1
ATOM 3153 C CA . ARG A 1 424 ? 24.034 -12.034 26.509 1.00 69.25 424 ARG A CA 1
ATOM 3154 C C . ARG A 1 424 ? 23.637 -12.479 25.096 1.00 69.25 424 ARG A C 1
ATOM 3156 O O . ARG A 1 424 ? 23.981 -13.590 24.707 1.00 69.25 424 ARG A O 1
ATOM 3163 N N . ARG A 1 425 ? 23.016 -11.601 24.296 1.00 64.56 425 ARG A N 1
ATOM 3164 C CA . ARG A 1 425 ? 22.693 -11.886 22.882 1.00 64.56 425 ARG A CA 1
ATOM 3165 C C . ARG A 1 425 ? 23.935 -11.995 21.997 1.00 64.56 425 ARG A C 1
ATOM 3167 O O . ARG A 1 425 ? 23.950 -12.805 21.077 1.00 64.56 425 ARG A O 1
ATOM 3174 N N . ALA A 1 426 ? 24.971 -11.202 22.267 1.00 54.47 426 ALA A N 1
ATOM 3175 C CA . ALA A 1 426 ? 26.244 -11.291 21.559 1.00 54.47 426 ALA A CA 1
ATOM 3176 C C . ALA A 1 426 ? 26.966 -12.619 21.857 1.00 54.47 426 ALA A C 1
ATOM 3178 O O . ALA A 1 426 ? 27.446 -13.263 20.930 1.00 54.47 426 ALA A O 1
ATOM 3179 N N . ARG A 1 427 ? 26.961 -13.088 23.115 1.00 62.03 427 ARG A N 1
ATOM 3180 C CA . ARG A 1 427 ? 27.496 -14.410 23.503 1.00 62.03 427 ARG A CA 1
ATOM 3181 C C . ARG A 1 427 ? 26.707 -15.579 22.910 1.00 62.03 427 ARG A C 1
ATOM 3183 O O . ARG A 1 427 ? 27.305 -16.593 22.580 1.00 62.03 427 ARG A O 1
ATOM 3190 N N . GLU A 1 428 ? 25.390 -15.445 22.763 1.00 66.50 428 GLU A N 1
ATOM 3191 C CA . GLU A 1 428 ? 24.559 -16.471 22.114 1.00 66.50 428 GLU A CA 1
ATOM 3192 C C . GLU A 1 428 ? 24.752 -16.520 20.589 1.00 66.50 428 GLU A C 1
ATOM 3194 O O . GLU A 1 428 ? 24.614 -17.588 19.999 1.00 66.50 428 GLU A O 1
ATOM 3199 N N . LYS A 1 429 ? 25.094 -15.395 19.943 1.00 57.22 429 LYS A N 1
ATOM 3200 C CA . LYS A 1 429 ? 25.336 -15.336 18.489 1.00 57.22 429 LYS A CA 1
ATOM 3201 C C . LYS A 1 429 ? 26.775 -15.656 18.080 1.00 57.22 429 LYS A C 1
ATOM 3203 O O . LYS A 1 429 ? 26.978 -16.189 16.993 1.00 57.22 429 LYS A O 1
ATOM 3208 N N . VAL A 1 430 ? 27.768 -15.353 18.915 1.00 50.41 430 VAL A N 1
ATOM 3209 C CA . VAL A 1 430 ? 29.182 -15.651 18.641 1.00 50.41 430 VAL A CA 1
ATOM 3210 C C . VAL A 1 430 ? 29.523 -17.011 19.251 1.00 50.41 430 VAL A C 1
ATOM 3212 O O . VAL A 1 430 ? 30.076 -17.126 20.342 1.00 50.41 430 VAL A O 1
ATOM 3215 N N . GLY A 1 431 ? 29.121 -18.069 18.550 1.00 55.44 431 GLY A N 1
ATOM 3216 C CA . GLY A 1 431 ? 29.533 -19.430 18.864 1.00 55.44 431 GLY A CA 1
ATOM 3217 C C . GLY A 1 431 ? 31.030 -19.626 18.601 1.00 55.44 431 GLY A C 1
ATOM 3218 O O . GLY A 1 431 ? 31.454 -19.572 17.454 1.00 55.44 431 GLY A O 1
ATOM 3219 N N . LYS A 1 432 ? 31.768 -19.938 19.675 1.00 54.28 432 LYS A N 1
ATOM 3220 C CA . LYS A 1 432 ? 33.190 -20.335 19.763 1.00 54.28 432 LYS A CA 1
ATOM 3221 C C . LYS A 1 432 ? 34.238 -19.252 19.416 1.00 54.28 432 LYS A C 1
ATOM 3223 O O . LYS A 1 432 ? 34.032 -18.457 18.505 1.00 54.28 432 LYS A O 1
ATOM 3228 N N . PRO A 1 433 ? 35.370 -19.218 20.151 1.00 52.03 433 PRO A N 1
ATOM 3229 C CA . PRO A 1 433 ? 36.494 -18.339 19.837 1.00 52.03 433 PRO A CA 1
ATOM 3230 C C . PRO A 1 433 ? 37.032 -18.640 18.433 1.00 52.03 433 PRO A C 1
ATOM 3232 O O . PRO A 1 433 ? 37.145 -19.800 18.034 1.00 52.03 433 PRO A O 1
ATOM 3235 N N . ILE A 1 434 ? 37.338 -17.584 17.679 1.00 56.56 434 ILE A N 1
ATOM 3236 C CA . ILE A 1 434 ? 37.949 -17.687 16.353 1.00 56.56 434 ILE A CA 1
ATOM 3237 C C . ILE A 1 434 ? 39.461 -17.794 16.577 1.00 56.56 434 ILE A C 1
ATOM 3239 O O . ILE A 1 434 ? 40.082 -16.856 17.079 1.00 56.56 434 ILE A O 1
ATOM 3243 N N . GLN A 1 435 ? 40.035 -18.953 16.252 1.00 55.47 435 GLN A N 1
ATOM 3244 C CA . GLN A 1 435 ? 41.484 -19.128 16.180 1.00 55.47 435 GLN A CA 1
ATOM 3245 C C . GLN A 1 435 ? 41.997 -18.487 14.895 1.00 55.47 435 GLN A C 1
ATOM 3247 O O . GLN A 1 435 ? 41.510 -18.797 13.808 1.00 55.47 435 GLN A O 1
ATOM 3252 N N . ASP A 1 436 ? 42.989 -17.613 15.031 1.00 57.88 436 ASP A N 1
ATOM 3253 C CA . ASP A 1 436 ? 43.785 -17.153 13.900 1.00 57.88 436 ASP A CA 1
ATOM 3254 C C . ASP A 1 436 ? 44.568 -18.357 13.327 1.00 57.88 436 ASP A C 1
ATOM 3256 O O . ASP A 1 436 ? 45.362 -18.967 14.056 1.00 57.88 436 ASP A O 1
ATOM 3260 N N . PRO A 1 437 ? 44.334 -18.745 12.059 1.00 54.12 437 PRO A N 1
ATOM 3261 C CA . PRO A 1 437 ? 44.926 -19.943 11.474 1.00 54.12 437 PRO A CA 1
ATOM 3262 C C . PRO A 1 437 ? 46.445 -19.848 11.274 1.00 54.12 437 PRO A C 1
ATOM 3264 O O . PRO A 1 437 ? 47.082 -20.888 11.120 1.00 54.12 437 PRO A O 1
ATOM 3267 N N . GLU A 1 438 ? 47.042 -18.653 11.295 1.00 55.16 438 GLU A N 1
ATOM 3268 C CA . GLU A 1 438 ? 48.492 -18.494 11.119 1.00 55.16 438 GLU A CA 1
ATOM 3269 C C . GLU A 1 438 ? 49.252 -18.476 12.447 1.00 55.16 438 GLU A C 1
ATOM 3271 O O . GLU A 1 438 ? 50.396 -18.928 12.516 1.00 55.16 438 GLU A O 1
ATOM 3276 N N . THR A 1 439 ? 48.626 -17.984 13.518 1.00 75.00 439 THR A N 1
ATOM 3277 C CA . THR A 1 439 ? 49.307 -17.770 14.804 1.00 75.00 439 THR A CA 1
ATOM 3278 C C . THR A 1 439 ? 48.854 -18.726 15.908 1.00 75.00 439 THR A C 1
ATOM 3280 O O . THR A 1 439 ? 49.556 -18.880 16.907 1.00 75.00 439 THR A O 1
ATOM 3283 N N . GLY A 1 440 ? 47.700 -19.387 15.754 1.00 71.75 440 GLY A N 1
ATOM 3284 C CA . GLY A 1 440 ? 47.120 -20.276 16.766 1.00 71.75 440 GLY A CA 1
ATOM 3285 C C . GLY A 1 440 ? 46.634 -19.557 18.031 1.00 71.75 440 GLY A C 1
ATOM 3286 O O . GLY A 1 440 ? 46.243 -20.212 18.999 1.00 71.75 440 GLY A O 1
ATOM 3287 N N . VAL A 1 441 ? 46.653 -18.221 18.044 1.00 64.94 441 VAL A N 1
ATOM 3288 C CA . VAL A 1 441 ? 46.249 -17.401 19.188 1.00 64.94 441 VAL A CA 1
ATOM 3289 C C . VAL A 1 441 ? 44.737 -17.173 19.142 1.00 64.94 441 VAL A C 1
ATOM 3291 O O . VAL A 1 441 ? 44.186 -16.730 18.135 1.00 64.94 441 VAL A O 1
ATOM 3294 N N . GLU A 1 442 ? 44.048 -17.470 20.246 1.00 52.66 442 GLU A N 1
ATOM 3295 C CA . GLU A 1 442 ? 42.634 -17.124 20.413 1.00 52.66 442 GLU A CA 1
ATOM 3296 C C . GLU A 1 442 ? 42.481 -15.612 20.619 1.00 52.66 442 GLU A C 1
ATOM 3298 O O . GLU A 1 442 ? 42.998 -15.050 21.588 1.00 52.66 442 GLU A O 1
ATOM 3303 N N . TYR A 1 443 ? 41.727 -14.953 19.737 1.00 48.84 443 TYR A N 1
ATOM 3304 C CA . TYR A 1 443 ? 41.344 -13.555 19.913 1.00 48.84 443 TYR A CA 1
ATOM 3305 C C . TYR A 1 443 ? 39.916 -13.444 20.449 1.00 48.84 443 TYR A C 1
ATOM 3307 O O . TYR A 1 443 ? 38.955 -13.914 19.839 1.00 48.84 443 TYR A O 1
ATOM 3315 N N . VAL A 1 444 ? 39.768 -12.752 21.580 1.00 51.31 444 VAL A N 1
ATOM 3316 C CA . VAL A 1 444 ? 38.473 -12.273 22.075 1.00 51.31 444 VAL A CA 1
ATOM 3317 C C . VAL A 1 444 ? 38.341 -10.811 21.637 1.00 51.31 444 VAL A C 1
ATOM 3319 O O . VAL A 1 444 ? 39.055 -9.958 22.172 1.00 51.31 444 VAL A O 1
ATOM 3322 N N . PRO A 1 445 ? 37.477 -10.477 20.658 1.00 46.44 445 PRO A N 1
ATOM 3323 C CA . PRO A 1 445 ? 37.174 -9.083 20.379 1.00 46.44 445 PRO A CA 1
ATOM 3324 C C . PRO A 1 445 ? 36.400 -8.556 21.593 1.00 46.44 445 PRO A C 1
ATOM 3326 O O . PRO A 1 445 ? 35.693 -9.325 22.232 1.00 46.44 445 PRO A O 1
ATOM 3329 N N . TRP A 1 446 ? 36.497 -7.267 21.908 1.00 46.59 446 TRP A N 1
ATOM 3330 C CA . TRP A 1 446 ? 35.857 -6.610 23.065 1.00 46.59 446 TRP A CA 1
ATOM 3331 C C . TRP A 1 446 ? 36.675 -6.615 24.368 1.00 46.59 446 TRP A C 1
ATOM 3333 O O . TRP A 1 446 ? 36.297 -7.201 25.380 1.00 46.59 446 TRP A O 1
ATOM 3343 N N . GLN A 1 447 ? 37.754 -5.826 24.385 1.00 38.62 447 GLN A N 1
ATOM 3344 C CA . GLN A 1 447 ? 38.192 -5.166 25.618 1.00 38.62 447 GLN A CA 1
ATOM 3345 C C . GLN A 1 447 ? 37.477 -3.816 25.742 1.00 38.62 447 GLN A C 1
ATOM 3347 O O . GLN A 1 447 ? 37.628 -2.937 24.891 1.00 38.62 447 GLN A O 1
ATOM 3352 N N . HIS A 1 448 ? 36.704 -3.653 26.819 1.00 40.69 448 HIS A N 1
ATOM 3353 C CA . HIS A 1 448 ? 36.183 -2.363 27.266 1.00 40.69 448 HIS A CA 1
ATOM 3354 C C . HIS A 1 448 ? 37.323 -1.334 27.318 1.00 40.69 448 HIS A C 1
ATOM 3356 O O . HIS A 1 448 ? 38.251 -1.476 28.114 1.00 40.69 448 HIS A O 1
ATOM 3362 N N . ARG A 1 449 ? 37.240 -0.260 26.522 1.00 39.78 449 ARG A N 1
ATOM 3363 C CA . ARG A 1 449 ? 37.938 0.980 26.874 1.00 39.78 449 ARG A CA 1
ATOM 3364 C C . ARG A 1 449 ? 37.060 1.687 27.907 1.00 39.78 449 ARG A C 1
ATOM 3366 O O . ARG A 1 449 ? 35.963 2.107 27.538 1.00 39.78 449 ARG A O 1
ATOM 3373 N N . PRO A 1 450 ? 37.472 1.794 29.184 1.00 44.22 450 PRO A N 1
ATOM 3374 C CA . PRO A 1 450 ? 36.748 2.638 30.124 1.00 44.22 450 PRO A CA 1
ATOM 3375 C C . PRO A 1 450 ? 36.693 4.060 29.557 1.00 44.22 450 PRO A C 1
ATOM 3377 O O . PRO A 1 450 ? 37.621 4.471 28.848 1.00 44.22 450 PRO A O 1
ATOM 3380 N N . LEU A 1 451 ? 35.611 4.788 29.864 1.00 44.56 451 LEU A N 1
ATOM 3381 C CA . LEU A 1 451 ? 35.514 6.241 29.685 1.00 44.56 451 LEU A CA 1
ATOM 3382 C C . LEU A 1 451 ? 36.893 6.844 29.942 1.00 44.56 451 LEU A C 1
ATOM 3384 O O . LEU A 1 451 ? 37.472 6.640 31.013 1.00 44.56 451 LEU A O 1
ATOM 3388 N N . SER A 1 452 ? 37.468 7.459 28.906 1.00 59.28 452 SER A N 1
ATOM 3389 C CA . SER A 1 452 ? 38.862 7.880 28.948 1.00 59.28 452 SER A CA 1
ATOM 3390 C C . SER A 1 452 ? 39.062 8.741 30.191 1.00 59.28 452 SER A C 1
ATOM 3392 O O . SER A 1 452 ? 38.217 9.576 30.515 1.00 59.28 452 SER A O 1
ATOM 3394 N N . ARG A 1 453 ? 40.184 8.558 30.898 1.00 58.91 453 ARG A N 1
ATOM 3395 C CA . ARG A 1 453 ? 40.525 9.384 32.072 1.00 58.91 453 ARG A CA 1
ATOM 3396 C C . ARG A 1 453 ? 40.355 10.883 31.785 1.00 58.91 453 ARG A C 1
ATOM 3398 O O . ARG A 1 453 ? 40.063 11.638 32.699 1.00 58.91 453 ARG A O 1
ATOM 3405 N N . GLN A 1 454 ? 40.477 11.291 30.518 1.00 58.25 454 GLN A N 1
ATOM 3406 C CA . GLN A 1 454 ? 40.219 12.643 30.031 1.00 58.25 454 GLN A CA 1
ATOM 3407 C C . GLN A 1 454 ? 38.757 13.093 30.188 1.00 58.25 454 GLN A C 1
ATOM 3409 O O . GLN A 1 454 ? 38.538 14.205 30.652 1.00 58.25 454 GLN A O 1
ATOM 3414 N N . ALA A 1 455 ? 37.759 12.258 29.878 1.00 61.12 455 ALA A N 1
ATOM 3415 C CA . ALA A 1 455 ? 36.345 12.613 30.037 1.00 61.12 455 ALA A CA 1
ATOM 3416 C C . ALA A 1 455 ? 35.974 12.842 31.514 1.00 61.12 455 ALA A C 1
ATOM 3418 O O . ALA A 1 455 ? 35.291 13.811 31.847 1.00 61.12 455 ALA A O 1
ATOM 3419 N N . THR A 1 456 ? 36.494 12.002 32.415 1.00 68.69 456 THR A N 1
ATOM 3420 C CA . THR A 1 456 ? 36.318 12.174 33.866 1.00 68.69 456 THR A CA 1
ATOM 3421 C C . THR A 1 456 ? 37.002 13.447 34.366 1.00 68.69 456 THR A C 1
ATOM 3423 O O . THR A 1 456 ? 36.444 14.164 35.193 1.00 68.69 456 THR A O 1
ATOM 3426 N N . LEU A 1 457 ? 38.189 13.762 33.836 1.00 69.12 457 LEU A N 1
ATOM 3427 C CA . LEU A 1 457 ? 38.951 14.953 34.212 1.00 69.12 457 LEU A CA 1
ATOM 3428 C C . LEU A 1 457 ? 38.275 16.241 33.724 1.00 69.12 457 LEU A C 1
ATOM 3430 O O . LEU A 1 457 ? 38.227 17.208 34.476 1.00 69.12 457 LEU A O 1
ATOM 3434 N N . ILE A 1 458 ? 37.689 16.236 32.521 1.00 70.19 458 ILE A N 1
ATOM 3435 C CA . ILE A 1 458 ? 36.923 17.366 31.965 1.00 70.19 458 ILE A CA 1
ATOM 3436 C C . ILE A 1 458 ? 35.681 17.657 32.817 1.00 70.19 458 ILE A C 1
ATOM 3438 O O . ILE A 1 458 ? 35.433 18.813 33.155 1.00 70.19 458 ILE A O 1
ATOM 3442 N N . LEU A 1 459 ? 34.934 16.623 33.219 1.00 69.75 459 LEU A N 1
ATOM 3443 C CA . LEU A 1 459 ? 33.763 16.782 34.090 1.00 69.75 459 LEU A CA 1
ATOM 3444 C C . LEU A 1 459 ? 34.138 17.321 35.478 1.00 69.75 459 LEU A C 1
ATOM 3446 O O . LEU A 1 459 ? 33.458 18.205 36.000 1.00 69.75 459 LEU A O 1
ATOM 3450 N N . LEU A 1 460 ? 35.246 16.843 36.052 1.00 78.56 460 LEU A N 1
ATOM 3451 C CA . LEU A 1 460 ? 35.783 17.360 37.315 1.00 78.56 460 LEU A CA 1
ATOM 3452 C C . LEU A 1 460 ? 36.205 18.828 37.196 1.00 78.56 460 LEU A C 1
ATOM 3454 O O . LEU A 1 460 ? 35.885 19.631 38.071 1.00 78.56 460 LEU A O 1
ATOM 3458 N N . LEU A 1 461 ? 36.874 19.196 36.100 1.00 78.25 461 LEU A N 1
ATOM 3459 C CA . LEU A 1 461 ? 37.303 20.573 35.862 1.00 78.25 461 LEU A CA 1
ATOM 3460 C C . LEU A 1 461 ? 36.100 21.513 35.709 1.00 78.25 461 LEU A C 1
ATOM 3462 O O . LEU A 1 461 ? 36.075 22.577 36.323 1.00 78.25 461 LEU A O 1
ATOM 3466 N N . ALA A 1 462 ? 35.079 21.100 34.952 1.00 74.38 462 ALA A N 1
ATOM 3467 C CA . ALA A 1 462 ? 33.851 21.869 34.767 1.00 74.38 462 ALA A CA 1
ATOM 3468 C C . ALA A 1 462 ? 33.109 22.098 36.095 1.00 74.38 462 ALA A C 1
ATOM 3470 O O . ALA A 1 462 ? 32.641 23.207 36.356 1.00 74.38 462 ALA A O 1
ATOM 3471 N N . ALA A 1 463 ? 33.062 21.086 36.968 1.00 79.62 463 ALA A N 1
ATOM 3472 C CA . ALA A 1 463 ? 32.466 21.210 38.296 1.00 79.62 463 ALA A CA 1
ATOM 3473 C C . ALA A 1 463 ? 33.239 22.195 39.194 1.00 79.62 463 ALA A C 1
ATOM 3475 O O . ALA A 1 463 ? 32.626 23.041 39.847 1.00 79.62 463 ALA A O 1
ATOM 3476 N N . VAL A 1 464 ? 34.577 22.136 39.195 1.00 85.75 464 VAL A N 1
ATOM 3477 C CA . VAL A 1 464 ? 35.426 23.056 39.975 1.00 85.75 464 VAL A CA 1
ATOM 3478 C C . VAL A 1 464 ? 35.291 24.497 39.475 1.00 85.75 464 VAL A C 1
ATOM 3480 O O . VAL A 1 464 ? 35.143 25.412 40.285 1.00 85.75 464 VAL A O 1
ATOM 3483 N N . VAL A 1 465 ? 35.282 24.706 38.154 1.00 83.38 465 VAL A N 1
ATOM 3484 C CA . VAL A 1 465 ? 35.089 26.034 37.548 1.00 83.38 465 VAL A CA 1
ATOM 3485 C C . VAL A 1 465 ? 33.697 26.583 37.868 1.00 83.38 465 VAL A C 1
ATOM 3487 O O . VAL A 1 465 ? 33.582 27.740 38.267 1.00 83.38 465 VAL A O 1
ATOM 3490 N N . GLY A 1 466 ? 32.650 25.757 37.781 1.00 84.44 466 GLY A N 1
ATOM 3491 C CA . GLY A 1 466 ? 31.289 26.150 38.156 1.00 84.44 466 GLY A CA 1
ATOM 3492 C C . GLY A 1 466 ? 31.182 26.595 39.618 1.00 84.44 466 GLY A C 1
ATOM 3493 O O . GLY A 1 466 ? 30.583 27.629 39.904 1.00 84.44 466 GLY A O 1
ATOM 3494 N N . LEU A 1 467 ? 31.830 25.875 40.541 1.00 84.81 467 LEU A N 1
ATOM 3495 C CA . LEU A 1 467 ? 31.892 26.239 41.963 1.00 84.81 467 LEU A CA 1
ATOM 3496 C C . LEU A 1 467 ? 32.677 27.534 42.217 1.00 84.81 467 LEU A C 1
ATOM 3498 O O . LEU A 1 467 ? 32.271 28.340 43.054 1.00 84.81 467 LEU A O 1
ATOM 3502 N N . ALA A 1 468 ? 33.780 27.755 41.497 1.00 77.56 468 ALA A N 1
ATOM 3503 C CA . ALA A 1 468 ? 34.565 28.983 41.607 1.00 77.56 468 ALA A CA 1
ATOM 3504 C C . ALA A 1 468 ? 33.784 30.208 41.102 1.00 77.56 468 ALA A C 1
ATOM 3506 O O . ALA A 1 468 ? 33.766 31.240 41.774 1.00 77.56 468 ALA A O 1
ATOM 3507 N N . LEU A 1 469 ? 33.091 30.077 39.966 1.00 79.56 469 LEU A N 1
ATOM 3508 C CA . LEU A 1 469 ? 32.235 31.129 39.411 1.00 79.56 469 LEU A CA 1
ATOM 3509 C C . LEU A 1 469 ? 31.037 31.427 40.317 1.00 79.56 469 LEU A C 1
ATOM 3511 O O . LEU A 1 469 ? 30.722 32.591 40.546 1.00 79.56 469 LEU A O 1
ATOM 3515 N N . LEU A 1 470 ? 30.416 30.397 40.896 1.00 82.44 470 LEU A N 1
ATOM 3516 C CA . LEU A 1 470 ? 29.331 30.566 41.863 1.00 82.44 470 LEU A CA 1
ATOM 3517 C C . LEU A 1 470 ? 29.804 31.326 43.114 1.00 82.44 470 LEU A C 1
ATOM 3519 O O . LEU A 1 470 ? 29.086 32.180 43.626 1.00 82.44 470 LEU A O 1
ATOM 3523 N N . ARG A 1 471 ? 31.027 31.053 43.588 1.00 81.94 471 ARG A N 1
ATOM 3524 C CA . ARG A 1 471 ? 31.627 31.756 44.732 1.00 81.94 471 ARG A CA 1
ATOM 3525 C C . ARG A 1 471 ? 31.949 33.219 44.420 1.00 81.94 471 ARG A C 1
ATOM 3527 O O . ARG A 1 471 ? 31.747 34.055 45.289 1.00 81.94 471 ARG A O 1
ATOM 3534 N N . LEU A 1 472 ? 32.429 33.512 43.210 1.00 74.31 472 LEU A N 1
ATOM 3535 C CA . LEU A 1 472 ? 32.660 34.877 42.712 1.00 74.31 472 LEU A CA 1
ATOM 3536 C C . LEU A 1 472 ? 31.364 35.665 42.496 1.00 74.31 472 LEU A C 1
ATOM 3538 O O . LEU A 1 472 ? 31.388 36.884 42.533 1.00 74.31 472 LEU A O 1
ATOM 3542 N N . TRP A 1 473 ? 30.250 34.983 42.230 1.00 71.94 473 TRP A N 1
ATOM 3543 C CA . TRP A 1 473 ? 28.947 35.623 42.053 1.00 71.94 473 TRP A CA 1
ATOM 3544 C C . TRP A 1 473 ? 28.234 35.905 43.387 1.00 71.94 473 TRP A C 1
ATOM 3546 O O . TRP A 1 473 ? 27.442 36.838 43.477 1.00 71.94 473 TRP A O 1
ATOM 3556 N N . LEU A 1 474 ? 28.500 35.094 44.417 1.00 78.31 474 LEU A N 1
ATOM 3557 C CA . LEU A 1 474 ? 27.870 35.196 45.741 1.00 78.31 474 LEU A CA 1
ATOM 3558 C C . LEU A 1 474 ? 28.647 36.048 46.760 1.00 78.31 474 LEU A C 1
ATOM 3560 O O . LEU A 1 474 ? 28.117 36.293 47.844 1.00 78.31 474 LEU A O 1
ATOM 3564 N N . GLY A 1 475 ? 29.887 36.439 46.460 1.00 67.88 475 GLY A N 1
ATOM 3565 C CA . GLY A 1 475 ? 30.717 37.318 47.292 1.00 67.88 475 GLY A CA 1
ATOM 3566 C C . GLY A 1 475 ? 31.003 38.617 46.571 1.00 67.88 475 GLY A C 1
ATOM 3567 O O . GLY A 1 475 ? 31.043 39.653 47.268 1.00 67.88 475 GLY A O 1
#